Protein AF-0000000085013787 (afdb_homodimer)

Sequence (574 aa):
MKVPRLVPWLFLSPFLLLFAAFYLAPVLYAGYLSLFIKKRSGFGPAHDVFGGLTNYVRAFGDSDFLASLLNILKFGVVQVPLMLVLATALALILDGVKGPLQGFFRTAFYLPYTIPSVIAGLLWGYLYSKNLSPFNQLTGLQTDFLSSGVVLWSIANIVTWTWTGYNMITLYAALQNIPAELYEAARIDGASNWTLTRFIKLPLLRPSLLLVLIFSIIGTMQIFAEPFVLRPLGYVPDHITPNTYLYLVASRDGNFSYAAALALLLAVFTFLLSAVFLRLTRRGGALMKVPRLVPWLFLSPFLLLFAAFYLAPVLYAGYLSLFIKKRSGFGPAHDVFGGLTNYVRAFGDSDFLASLLNILKFGVVQVPLMLVLATALALILDGVKGPLQGFFRTAFYLPYTIPSVIAGLLWGYLYSKNLSPFNQLTGLQTDFLSSGVVLWSIANIVTWTWTGYNMITLYAALQNIPAELYEAARIDGASNWTLTRFIKLPLLRPSLLLVLIFSIIGTMQIFAEPFVLRPLGYVPDHITPNTYLYLVASRDGNFSYAAALALLLAVFTFLLSAVFLRLTRRGGAL

Radius of gyration: 25.46 Å; Cα contacts (8 Å, |Δi|>4): 709; chains: 2; bounding box: 74×78×55 Å

Solvent-accessible surface area (backbone atoms only — not comparable to full-atom values): 29486 Å² total; per-residue (Å²): 132,81,73,67,83,59,51,67,50,60,68,44,36,58,54,46,45,50,46,45,47,63,64,41,44,33,58,54,49,30,54,58,42,15,26,26,35,82,42,62,62,81,94,46,78,67,41,82,38,85,45,54,64,49,38,56,56,46,49,79,67,30,63,56,56,50,46,2,50,49,41,45,51,52,44,44,69,50,44,47,55,51,31,49,52,49,13,49,53,51,20,54,52,46,69,70,42,69,70,72,61,32,56,50,51,52,47,62,45,35,49,40,46,56,36,33,52,51,44,48,22,44,31,46,32,41,57,30,15,54,88,61,8,60,65,25,69,73,69,66,48,81,62,51,46,31,37,80,91,37,29,68,55,47,48,41,48,51,50,39,56,26,44,24,22,53,51,14,52,55,48,32,54,56,56,69,66,51,61,62,64,58,54,52,54,39,48,72,72,63,51,48,72,66,51,42,40,66,69,43,49,50,62,72,37,42,56,58,50,49,51,50,48,53,54,48,52,57,49,56,67,43,52,44,52,42,65,57,51,30,38,74,52,38,63,59,63,63,37,57,27,52,50,45,32,41,48,43,37,34,54,75,64,59,36,54,24,48,27,27,31,50,38,51,50,49,37,50,50,43,44,51,54,52,49,53,50,47,50,56,46,42,68,66,61,74,104,132,83,74,66,85,58,51,67,49,60,66,43,36,57,54,47,47,50,47,45,49,64,64,43,44,34,57,54,49,30,53,58,42,15,26,26,36,80,42,63,61,79,95,46,76,65,42,81,39,86,45,53,61,47,38,56,55,46,49,79,68,29,65,53,56,52,45,3,48,50,42,46,51,54,45,44,68,48,43,49,55,51,32,48,52,50,12,49,53,50,18,54,52,45,70,72,43,69,69,71,61,32,56,51,52,53,48,61,46,33,48,43,46,56,36,32,51,51,44,48,23,44,30,45,32,42,57,30,15,55,88,60,9,60,64,26,68,74,69,67,49,81,63,52,46,31,36,81,92,38,30,67,56,48,49,40,49,52,51,38,56,26,46,24,20,52,50,14,52,55,48,33,54,55,56,69,67,51,62,64,64,60,53,52,53,39,47,74,72,64,50,48,71,66,51,42,40,66,71,43,49,50,62,71,38,43,67,56,50,48,51,48,48,53,52,48,52,56,49,58,68,43,51,44,51,42,64,57,50,30,39,74,54,37,62,58,64,63,36,56,27,52,49,45,32,40,46,42,38,35,54,75,63,60,35,54,24,50,28,27,32,50,39,52,50,49,37,50,51,42,44,49,53,51,48,52,50,47,51,54,46,47,70,67,46,92,114

Organism: Deinococcus geothermalis (strain DSM 11300 / CIP 105573 / AG-3a) (NCBI:txid319795)

Foldseek 3Di:
DPPPPCVVVVVCVVVVVVVVCVVCVVLVVLVVLLQWFFDDDPPDDTDTHGNGCVLVVVLVVPPLLVVQVVLLVVLLVPLLVVLLVLLLVLLLVLLPDDDVVSVVSLCVQQVLLVPDLLRLLVVLLLCQFQVRNPVCVVPVDRHHCCDAVRVSVSLSVSCSSNCSSVLNVLLNVQQVPDDVVVVVVCVVVVHDPVRCCVPPSVVSSLVSSLVSSLVVSLVSLVDDSNLVSSVVRDPRDCSSHNVSVLVCCCPVVVTSNSSSSSVSVSVVVSVVVSVVSVVVSVVVDDD/DPPPPCVVVVVCVVVVVVVVCVVCVVLVVLVVLLQWFFDDDPPDDTDTHGNGCVLVVVLVVPPLLVVQVVLLVVLLVPLLVVLLVLLLVLLLVLLPDDDVVSVVSLCVQQVLLVDDLLRLLVVLLLCQFQVRNPVCVVPVDRHHCCDAVRVSVSLSVSCSSNCSSVLNVLLNVQQVPDDVVVVVVCVVVVHDPVRCCVPPSVVSSLVSSLVSSLVVSLVSLVDDSNLVSSVVRDDRDCSSHNVSVLVCCCPVVVTSNSSSSSVSVSVVVSVVVSVVSVVVSVVVDDD

Nearest PDB structures (foldseek):
  7cad-assembly1_A  TM=8.661E-01  e=1.413E-12  Mycolicibacterium smegmatis MC2 155
  8hps-assembly1_A  TM=8.325E-01  e=2.244E-12  Mycolicibacterium smegmatis MC2 155
  8ja7-assembly1_A  TM=8.769E-01  e=2.597E-11  Mycobacterium tuberculosis H37Rv
  8hpl-assembly1_A  TM=8.520E-01  e=4.154E-10  Mycolicibacterium smegmatis MC2 155
  3d31-assembly1_C  TM=8.128E-01  e=6.799E-06  unclassified

pLDDT: mean 83.96, std 13.91, range [30.61, 96.88]

InterPro domains:
  IPR000515 ABC transporter type 1, transmembrane domain MetI-like [PF00528] (89-282)
  IPR000515 ABC transporter type 1, transmembrane domain MetI-like [PS50928] (69-277)
  IPR000515 ABC transporter type 1, transmembrane domain MetI-like [cd06261] (69-230)
  IPR035906 MetI-like superfamily [G3DSA:1.10.3720.10] (49-284)
  IPR035906 MetI-like superfamily [SSF161098] (53-275)
  IPR050809 Bacterial G3P & Sugar ABC Transporter Permeases [PTHR43227] (5-284)

Secondary structure (DSSP, 8-state):
----TTHHHHHHHHHHHHHHHHHHHHHHHHHHHHTEEEE--TTSPPEEEE-TTHHHHHHHH-HHHHHHHHHHHHHHHHHHHHHHHHHHHHHHHHHH--SHHHHHHHHHHHHHHHS-HHHHHHHHHHHH-TTT-HHHHHH-----TTSTTTHHHHHHHHHHHHHHHHHHHHHHHHHHTS-HHHHHHHHHTT--HHHHIIIIIHHHHHHHHHHHHHHHHHHHTT--HHHHHHGGGS---TTSSHHHHHHHHHHTS--HHHHHHHHHHHHHHHHHHHHHHHHHHHHTS--/----TTHHHHHHHHHHHHHHHHHHHHHHHHHHHHTEEEE--TTSPPEEEE-TTHHHHHHHH-HHHHHHHHHHHHHHHHHHHHHHHHHHHHHHHHHH--SHHHHHHHHHHHHHHHS-HHHHHHHHHHHH-TTT-HHHHHH-----TTSTTTHHHHHHHHHHHHHHHHHHHHHHHHHHTS-HHHHHHHHHTT--HHHHIIIIIHHHHHHHHHHHHHHHHHHHTT--HHHHHHGGGS---TTSSHHHHHHHHHHTS--HHHHHHHHHHHHHHHHHHHHHHHHHHHHHS--

Structure (mmCIF, N/CA/C/O backbone):
data_AF-0000000085013787-model_v1
#
loop_
_entity.id
_entity.type
_entity.pdbx_description
1 polymer 'Carbohydrate ABC transporter membrane protein 1, CUT1 family'
#
loop_
_atom_site.group_PDB
_atom_site.id
_atom_site.type_symbol
_atom_site.label_atom_id
_atom_site.label_alt_id
_atom_site.label_comp_id
_atom_site.label_asym_id
_atom_site.label_entity_id
_atom_site.label_seq_id
_atom_site.pdbx_PDB_ins_code
_atom_site.Cartn_x
_atom_site.Cartn_y
_atom_site.Cartn_z
_atom_site.occupancy
_atom_site.B_iso_or_equiv
_atom_site.auth_seq_id
_atom_site.auth_comp_id
_atom_site.auth_asym_id
_atom_site.auth_atom_id
_atom_site.pdbx_PDB_model_num
ATOM 1 N N . MET A 1 1 ? -36.438 33.031 11.703 1 30.61 1 MET A N 1
ATOM 2 C CA . MET A 1 1 ? -36.875 31.625 11.578 1 30.61 1 MET A CA 1
ATOM 3 C C . MET A 1 1 ? -35.688 30.703 11.305 1 30.61 1 MET A C 1
ATOM 5 O O . MET A 1 1 ? -35 30.859 10.297 1 30.61 1 MET A O 1
ATOM 9 N N . LYS A 1 2 ? -34.969 30.203 12.32 1 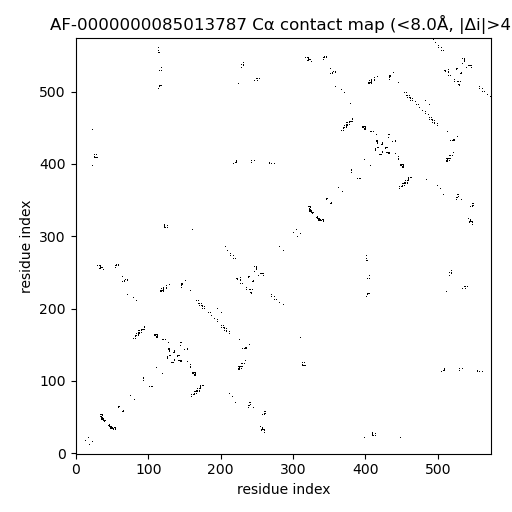37.91 2 LYS A N 1
ATOM 10 C CA . LYS A 1 2 ? -33.75 29.391 12.391 1 37.91 2 LYS A CA 1
ATOM 11 C C . LYS A 1 2 ? -33.875 28.125 11.555 1 37.91 2 LYS A C 1
ATOM 13 O O . LYS A 1 2 ? -34.75 27.281 11.828 1 37.91 2 LYS A O 1
ATOM 18 N N . VAL A 1 3 ? -33.844 28.234 10.289 1 41.69 3 VAL A N 1
ATOM 19 C CA . VAL A 1 3 ? -33.969 27.078 9.398 1 41.69 3 VAL A CA 1
ATOM 20 C C . VAL A 1 3 ? -33.25 25.875 10.016 1 41.69 3 VAL A C 1
ATOM 22 O O . VAL A 1 3 ? -32.062 25.969 10.383 1 41.69 3 VAL A O 1
ATOM 25 N N . PRO A 1 4 ? -34 24.953 10.516 1 43.5 4 PRO A N 1
ATOM 26 C CA . PRO A 1 4 ? -33.531 23.812 11.312 1 43.5 4 PRO A CA 1
ATOM 27 C C . PRO A 1 4 ? -32.344 23.094 10.656 1 43.5 4 PRO A C 1
ATOM 29 O O . PRO A 1 4 ? -32.312 22.922 9.438 1 43.5 4 PRO A O 1
ATOM 32 N N . ARG A 1 5 ? -31.188 23.219 11.156 1 45.38 5 ARG A N 1
ATOM 33 C CA . ARG A 1 5 ? -29.828 22.703 10.969 1 45.38 5 ARG A CA 1
ATOM 34 C C . ARG A 1 5 ? -29.859 21.25 10.523 1 45.38 5 ARG A C 1
ATOM 36 O O . ARG A 1 5 ? -28.797 20.641 10.344 1 45.38 5 ARG A O 1
ATOM 43 N N . LEU A 1 6 ? -31.094 20.609 10.711 1 44.22 6 LEU A N 1
ATOM 44 C CA . LEU A 1 6 ? -31.266 19.188 10.414 1 44.22 6 LEU A CA 1
ATOM 45 C C . LEU A 1 6 ? -31.422 18.953 8.922 1 44.22 6 LEU A C 1
ATOM 47 O O . LEU A 1 6 ? -31.422 17.812 8.461 1 44.22 6 LEU A O 1
ATOM 51 N N . VAL A 1 7 ? -31.859 19.828 8.109 1 45.38 7 VAL A N 1
ATOM 52 C CA . VAL A 1 7 ? -32.281 19.688 6.719 1 45.38 7 VAL A CA 1
ATOM 53 C C . VAL A 1 7 ? -31.109 19.188 5.871 1 45.38 7 VAL A C 1
ATOM 55 O O . VAL A 1 7 ? -31.266 18.281 5.055 1 45.38 7 VAL A O 1
ATOM 58 N N . PRO A 1 8 ? -30.094 19.906 5.969 1 48.22 8 PRO A N 1
ATOM 59 C CA . PRO A 1 8 ? -29.047 19.391 5.07 1 48.22 8 PRO A CA 1
ATOM 60 C C . PRO A 1 8 ? -28.641 17.969 5.398 1 48.22 8 PRO A C 1
ATOM 62 O O . PRO A 1 8 ? -28.266 17.203 4.496 1 48.22 8 PRO A O 1
ATOM 65 N N . TRP A 1 9 ? -28.797 17.625 6.613 1 48.88 9 TRP A N 1
ATOM 66 C CA . TRP A 1 9 ? -28.453 16.266 7.027 1 48.88 9 TRP A CA 1
ATOM 67 C C . TRP A 1 9 ? -29.453 15.258 6.465 1 48.88 9 TRP A C 1
ATOM 69 O O . TRP A 1 9 ? -29.094 14.125 6.137 1 48.88 9 TRP A O 1
ATOM 79 N N . LEU A 1 10 ? -30.75 15.578 6.543 1 49.75 10 LEU A N 1
ATOM 80 C CA . LEU A 1 10 ? -31.781 14.711 5.98 1 49.75 10 LEU A CA 1
ATOM 81 C C . LEU A 1 10 ? -31.562 14.492 4.488 1 49.75 10 LEU A C 1
ATOM 83 O O . LEU A 1 10 ? -31.797 13.406 3.969 1 49.75 10 LEU A O 1
ATOM 87 N N . PHE A 1 11 ? -31.172 15.477 3.822 1 48.88 11 PHE A N 1
ATOM 88 C CA . PHE A 1 11 ? -30.953 15.305 2.391 1 48.88 11 PHE A CA 1
ATOM 89 C C . PHE A 1 11 ? -29.672 14.523 2.129 1 48.88 11 PHE A C 1
ATOM 91 O O . PHE A 1 11 ? -29.562 13.805 1.132 1 48.88 11 PHE A O 1
ATOM 98 N N . LEU A 1 12 ? -28.781 14.688 2.945 1 52.97 12 LEU A N 1
ATOM 99 C CA . LEU A 1 12 ? -27.516 13.984 2.707 1 52.97 12 LEU A CA 1
ATOM 100 C C . LEU A 1 12 ? -27.578 12.57 3.277 1 52.97 12 LEU A C 1
ATOM 102 O O . LEU A 1 12 ? -26.734 11.734 2.939 1 52.97 12 LEU A O 1
ATOM 106 N N . SER A 1 13 ? -28.578 12.344 4.125 1 54.41 13 SER A N 1
ATOM 107 C CA . SER A 1 13 ? -28.703 11.07 4.828 1 54.41 13 SER A CA 1
ATOM 108 C C . SER A 1 13 ? -28.891 9.914 3.855 1 54.41 13 SER A C 1
ATOM 110 O O . SER A 1 13 ? -28.281 8.859 4.016 1 54.41 13 SER A O 1
ATOM 112 N N . PRO A 1 14 ? -29.797 10.125 2.988 1 53.72 14 PRO A N 1
ATOM 113 C CA . PRO A 1 14 ? -29.906 8.969 2.098 1 53.72 14 PRO A CA 1
ATOM 114 C C . PRO A 1 14 ? -28.594 8.609 1.416 1 53.72 14 PRO A C 1
ATOM 116 O O . PRO A 1 14 ? -28.281 7.43 1.238 1 53.72 14 PRO A O 1
ATOM 119 N N . PHE A 1 15 ? -27.953 9.695 1.017 1 54.22 15 PHE A N 1
ATOM 120 C CA . PHE A 1 15 ? -26.672 9.453 0.365 1 54.22 15 PHE A CA 1
ATOM 121 C C . PHE A 1 15 ? -25.672 8.828 1.339 1 54.22 15 PHE A C 1
ATOM 123 O O . PHE A 1 15 ? -24.938 7.91 0.978 1 54.22 15 PHE A O 1
ATOM 130 N N . LEU A 1 16 ? -25.828 9.383 2.512 1 58.41 16 LEU A N 1
ATOM 131 C CA . LEU A 1 16 ? -24.922 8.836 3.51 1 58.41 16 LEU A CA 1
ATOM 132 C C . LEU A 1 16 ? -25.281 7.391 3.842 1 58.41 16 LEU A C 1
ATOM 134 O O . LEU A 1 16 ? -24.391 6.555 4.047 1 58.41 16 LEU A O 1
ATOM 138 N N . LEU A 1 17 ? -26.562 7.164 3.877 1 56.84 17 LEU A N 1
ATOM 139 C CA . LEU A 1 17 ? -27 5.801 4.148 1 56.84 17 LEU A CA 1
ATOM 140 C C . LEU A 1 17 ? -26.609 4.871 3.002 1 56.84 17 LEU A C 1
ATOM 142 O O . LEU A 1 17 ? -26.172 3.738 3.234 1 56.84 17 LEU A O 1
ATOM 146 N N . LEU A 1 18 ? -26.859 5.344 1.814 1 56.5 18 LEU A N 1
ATOM 147 C CA . LEU A 1 18 ? -26.469 4.551 0.655 1 56.5 18 LEU A CA 1
ATOM 148 C C . LEU A 1 18 ? -24.953 4.328 0.636 1 56.5 18 LEU A C 1
ATOM 150 O O . LEU A 1 18 ? -24.5 3.23 0.325 1 56.5 18 LEU A O 1
ATOM 154 N N . PHE A 1 19 ? -24.484 5.406 1.013 1 59 19 PHE A N 1
ATOM 155 C CA . PHE A 1 19 ? -23.031 5.309 1.064 1 59 19 PHE A CA 1
ATOM 156 C C . PHE A 1 19 ? -22.594 4.355 2.166 1 59 19 PHE A C 1
ATOM 158 O O . PHE A 1 19 ? -21.688 3.541 1.965 1 59 19 PHE A O 1
ATOM 165 N N . ALA A 1 20 ? -23.312 4.496 3.254 1 59.16 20 ALA A N 1
ATOM 166 C CA . ALA A 1 20 ? -23.016 3.592 4.359 1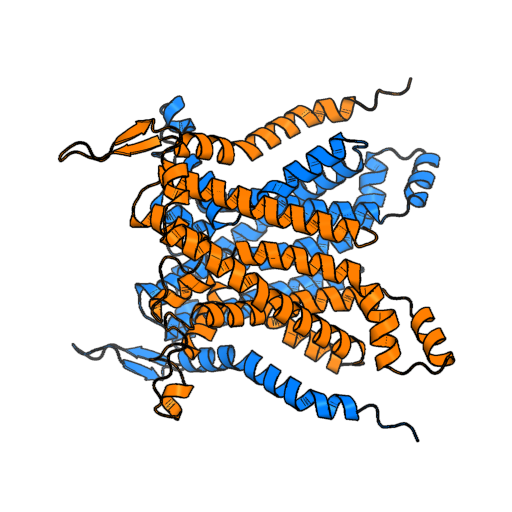 59.16 20 ALA A CA 1
ATOM 167 C C . ALA A 1 20 ? -23.312 2.145 3.986 1 59.16 20 ALA A C 1
ATOM 169 O O . ALA A 1 20 ? -22.547 1.237 4.305 1 59.16 20 ALA A O 1
ATOM 170 N N . ALA A 1 21 ? -24.406 1.957 3.336 1 60.88 21 ALA A N 1
ATOM 171 C CA . ALA A 1 21 ? -24.781 0.612 2.904 1 60.88 21 ALA A CA 1
ATOM 172 C C . ALA A 1 21 ? -23.75 0.042 1.939 1 60.88 21 ALA A C 1
ATOM 174 O O . ALA A 1 21 ? -23.344 -1.115 2.068 1 60.88 21 ALA A O 1
ATOM 175 N N . PHE A 1 22 ? -23.375 0.889 1.099 1 67.62 22 PHE A N 1
ATOM 176 C CA . PHE A 1 22 ? -22.359 0.479 0.138 1 67.62 22 PHE A CA 1
ATOM 177 C C . PHE A 1 22 ? -21.016 0.233 0.833 1 67.62 22 PHE A C 1
ATOM 179 O O . PHE A 1 22 ? -20.297 -0.692 0.475 1 67.62 22 PHE A O 1
ATOM 186 N N . TYR A 1 23 ? -20.953 0.901 1.896 1 70.56 23 TYR A N 1
ATOM 187 C CA . TYR A 1 23 ? -19.688 0.834 2.619 1 70.56 23 TYR A CA 1
ATOM 188 C C . TYR A 1 23 ? -19.625 -0.412 3.494 1 70.56 23 TYR A C 1
ATOM 190 O O . TYR A 1 23 ? -18.562 -1.022 3.643 1 70.56 23 TYR A O 1
ATOM 198 N N . LEU A 1 24 ? -20.844 -0.877 3.895 1 79.69 24 LEU A N 1
ATOM 199 C CA . LEU A 1 24 ? -20.844 -1.993 4.832 1 79.69 24 LEU A CA 1
ATOM 200 C C . LEU A 1 24 ? -21.188 -3.301 4.125 1 79.69 24 LEU A C 1
ATOM 202 O O . LEU A 1 24 ? -20.969 -4.383 4.676 1 79.69 24 LEU A O 1
ATOM 206 N N . ALA A 1 25 ? -21.625 -3.223 2.951 1 84.38 25 ALA A N 1
ATOM 207 C CA . ALA A 1 25 ? -22.125 -4.383 2.223 1 84.38 25 ALA A CA 1
ATOM 208 C C . ALA A 1 25 ? -21.047 -5.465 2.104 1 84.38 25 ALA A C 1
ATOM 210 O O . ALA A 1 25 ? -21.312 -6.637 2.385 1 84.38 25 ALA A O 1
ATOM 211 N N . PRO A 1 26 ? -19.859 -5.082 1.688 1 87.12 26 PRO A N 1
ATOM 212 C CA . PRO A 1 26 ? -18.859 -6.141 1.53 1 87.12 26 PRO A CA 1
ATOM 213 C C . PRO A 1 26 ? -18.516 -6.824 2.85 1 87.12 26 PRO A C 1
ATOM 215 O O . PRO A 1 26 ? -18.281 -8.039 2.879 1 87.12 26 PRO A O 1
ATOM 218 N N . VAL A 1 27 ? -18.562 -6.078 3.859 1 87.12 27 VAL A N 1
ATOM 219 C CA . VAL A 1 27 ? -18.219 -6.625 5.172 1 87.12 27 VAL A CA 1
ATOM 220 C C . VAL A 1 27 ? -19.344 -7.551 5.641 1 87.12 27 VAL A C 1
ATOM 222 O O . VAL A 1 27 ? -19.078 -8.648 6.137 1 87.12 27 VAL A O 1
ATOM 225 N N . LEU A 1 28 ? -20.609 -7.125 5.469 1 87.88 28 LEU A N 1
ATOM 226 C CA . LEU A 1 28 ? -21.75 -7.914 5.891 1 87.88 28 LEU A CA 1
ATOM 227 C C . LEU A 1 28 ? -21.844 -9.219 5.098 1 87.88 28 LEU A C 1
ATOM 229 O O . LEU A 1 28 ? -22.156 -10.266 5.656 1 87.88 28 LEU A O 1
ATOM 233 N N . TYR A 1 29 ? -21.547 -9.125 3.881 1 89.12 29 TYR A N 1
ATOM 234 C CA . TYR A 1 29 ? -21.609 -10.336 3.066 1 89.12 29 TYR A CA 1
ATOM 235 C C . TYR A 1 29 ? -20.484 -11.297 3.426 1 89.12 29 TYR A C 1
ATOM 237 O O . TYR A 1 29 ? -20.672 -12.516 3.439 1 89.12 29 TYR A O 1
ATOM 245 N N . ALA A 1 30 ? -19.328 -10.773 3.623 1 90.06 30 ALA A N 1
ATOM 246 C CA . ALA A 1 30 ? -18.234 -11.625 4.09 1 90.06 30 ALA A CA 1
ATOM 247 C C . ALA A 1 30 ? -18.594 -12.297 5.414 1 90.06 30 ALA A C 1
ATOM 249 O O . ALA A 1 30 ? -18.234 -13.453 5.652 1 90.06 30 ALA A O 1
ATOM 250 N N . GLY A 1 31 ? -19.266 -11.539 6.258 1 92.88 31 GLY A N 1
ATOM 251 C CA . GLY A 1 31 ? -19.766 -12.133 7.488 1 92.88 31 GLY A CA 1
ATOM 252 C C . GLY A 1 31 ? -20.719 -13.297 7.254 1 92.88 31 GLY A C 1
ATOM 253 O O . GLY A 1 31 ? -20.625 -14.32 7.926 1 92.88 31 GLY A O 1
ATOM 254 N N . TYR A 1 32 ? -21.547 -13.086 6.336 1 91.56 32 TYR A N 1
ATOM 255 C CA . TYR A 1 32 ? -22.484 -14.148 5.949 1 91.56 32 TYR A CA 1
ATOM 256 C C . TYR A 1 32 ? -21.719 -15.367 5.426 1 91.56 32 TYR A C 1
ATOM 258 O O . TYR A 1 32 ? -21.984 -16.5 5.848 1 91.56 32 TYR A O 1
ATOM 266 N N . LEU A 1 33 ? -20.766 -15.195 4.539 1 91.31 33 LEU A N 1
ATOM 267 C CA . LEU A 1 33 ? -20 -16.281 3.947 1 91.31 33 LEU A CA 1
ATOM 268 C C . LEU A 1 33 ? -19.188 -17.016 5.008 1 91.31 33 LEU A C 1
ATOM 270 O O . LEU A 1 33 ? -18.984 -18.234 4.918 1 91.31 33 LEU A O 1
ATOM 274 N N . SER A 1 34 ? -18.734 -16.266 5.988 1 94.12 34 SER A N 1
ATOM 275 C CA . SER A 1 34 ? -17.844 -16.812 7.016 1 94.12 34 SER A CA 1
ATOM 276 C C . SER A 1 34 ? -18.578 -17.828 7.875 1 94.12 34 SER A C 1
ATOM 278 O O . SER A 1 34 ? -17.953 -18.625 8.594 1 94.12 34 SER A O 1
ATOM 280 N N . LEU A 1 35 ? -19.891 -17.844 7.84 1 94.88 35 LEU A N 1
ATOM 281 C CA . LEU A 1 35 ? -20.703 -18.734 8.68 1 94.88 35 LEU A CA 1
ATOM 282 C C . LEU A 1 35 ? -20.891 -20.078 8.008 1 94.88 35 LEU A C 1
ATOM 284 O O . LEU A 1 35 ? -21.469 -21 8.602 1 94.88 35 LEU A O 1
ATOM 288 N N . PHE A 1 36 ? -20.391 -20.219 6.836 1 92.5 36 PHE A N 1
ATOM 289 C CA . PHE A 1 36 ? -20.531 -21.469 6.098 1 92.5 36 PHE A CA 1
ATOM 290 C C . PHE A 1 36 ? -19.234 -22.25 6.102 1 92.5 36 PHE A C 1
ATOM 292 O O . PHE A 1 36 ? -18.156 -21.688 6.34 1 92.5 36 PHE A O 1
ATOM 299 N N . ILE A 1 37 ? -19.344 -23.531 5.984 1 91 37 ILE A N 1
ATOM 300 C CA . ILE A 1 37 ? -18.172 -24.406 5.914 1 91 37 ILE A CA 1
ATOM 301 C C . ILE A 1 37 ? -18.234 -25.266 4.656 1 91 37 ILE A C 1
ATOM 303 O O . ILE A 1 37 ? -19.328 -25.656 4.227 1 91 37 ILE A O 1
ATOM 307 N N . LYS A 1 38 ? -17.031 -25.406 4.062 1 82.5 38 LYS A N 1
ATOM 308 C CA . LYS A 1 38 ? -16.953 -26.281 2.895 1 82.5 38 LYS A CA 1
ATOM 309 C C . LYS A 1 38 ? -16.875 -27.75 3.307 1 82.5 38 LYS A C 1
ATOM 311 O O . LYS A 1 38 ? -15.953 -28.141 4.031 1 82.5 38 LYS A O 1
ATOM 316 N N . LYS A 1 39 ? -17.938 -28.469 3.064 1 76.12 39 LYS A N 1
ATOM 317 C CA . LYS A 1 39 ? -17.969 -29.891 3.404 1 76.12 39 LYS A CA 1
ATOM 318 C C . LYS A 1 39 ? -18.031 -30.75 2.146 1 76.12 39 LYS A C 1
ATOM 320 O O . LYS A 1 39 ? -18.75 -30.422 1.196 1 76.12 39 LYS A O 1
ATOM 325 N N . ARG A 1 40 ? -17.016 -31.516 1.897 1 67.06 40 ARG A N 1
ATOM 326 C CA . ARG A 1 40 ? -17.047 -32.469 0.79 1 67.06 40 ARG A CA 1
ATOM 327 C C . ARG A 1 40 ? -17.859 -33.719 1.159 1 67.06 40 ARG A C 1
ATOM 329 O O . ARG A 1 40 ? -17.641 -34.312 2.217 1 67.06 40 ARG A O 1
ATOM 336 N N . SER A 1 41 ? -19.016 -33.781 0.711 1 55.91 41 SER A N 1
ATOM 337 C CA . SER A 1 41 ? -19.766 -35.031 0.909 1 55.91 41 SER A CA 1
ATOM 338 C C . SER A 1 41 ? -19.375 -36.062 -0.133 1 55.91 41 SER A C 1
ATOM 340 O O . SER A 1 41 ? -19.797 -35.969 -1.29 1 55.91 41 SER A O 1
ATOM 342 N N . GLY A 1 42 ? -18.688 -37.094 0.214 1 55.59 42 GLY A N 1
ATOM 343 C CA . GLY A 1 42 ? -18.312 -38.188 -0.677 1 55.59 42 GLY A CA 1
ATOM 344 C C . GLY A 1 42 ? -17.453 -37.719 -1.841 1 55.59 42 GLY A C 1
ATOM 345 O O . GLY A 1 42 ? -16.469 -37.031 -1.648 1 55.59 42 GLY A O 1
ATOM 346 N N . PHE A 1 43 ? -17.703 -38.312 -3.037 1 57.81 43 PHE A N 1
ATOM 347 C CA . PHE A 1 43 ? -16.953 -38.062 -4.258 1 57.81 43 PHE A CA 1
ATOM 348 C C . PHE A 1 43 ? -17.469 -36.812 -4.961 1 57.81 43 PHE A C 1
ATOM 350 O O . PHE A 1 43 ? -17.016 -36.5 -6.059 1 57.81 43 PHE A O 1
ATOM 357 N N . GLY A 1 44 ? -18.375 -36.125 -4.312 1 56.56 44 GLY A N 1
ATOM 358 C CA . GLY A 1 44 ? -19 -35.031 -5.035 1 56.56 44 GLY A CA 1
ATOM 359 C C . GLY A 1 44 ? -18.328 -33.688 -4.758 1 56.56 44 GLY A C 1
ATOM 360 O O . GLY A 1 44 ? -17.359 -33.625 -3.996 1 56.56 44 GLY A O 1
ATOM 361 N N . PRO A 1 45 ? -18.734 -32.688 -5.598 1 63.91 45 PRO A N 1
ATOM 362 C CA . PRO A 1 45 ? -18.188 -31.359 -5.445 1 63.91 45 PRO A CA 1
ATOM 363 C C . PRO A 1 45 ? -18.438 -30.766 -4.059 1 63.91 45 PRO A C 1
ATOM 365 O O . PRO A 1 45 ? -19.406 -31.156 -3.391 1 63.91 45 PRO A O 1
ATOM 368 N N . ALA A 1 46 ? -17.531 -30.172 -3.379 1 67.69 46 ALA A N 1
ATOM 369 C CA . ALA A 1 46 ? -17.656 -29.531 -2.068 1 67.69 46 ALA A CA 1
ATOM 370 C C . ALA A 1 46 ? -18.828 -28.547 -2.047 1 67.69 46 ALA A C 1
ATOM 372 O O . ALA A 1 46 ? -19.078 -27.844 -3.035 1 67.69 46 ALA A O 1
ATOM 373 N N . HIS A 1 47 ? -19.828 -28.797 -1.046 1 77 47 HIS A N 1
ATOM 374 C CA . HIS A 1 47 ? -20.938 -27.875 -0.864 1 77 47 HIS A CA 1
ATOM 375 C C . HIS A 1 47 ? -20.75 -27.031 0.4 1 77 47 HIS A C 1
ATOM 377 O O . HIS A 1 47 ? -20.094 -27.469 1.346 1 77 47 HIS A O 1
ATOM 383 N N . ASP A 1 48 ? -21.266 -25.766 0.306 1 81.69 48 ASP A N 1
ATOM 384 C CA . ASP A 1 48 ? -21.219 -24.875 1.459 1 81.69 48 ASP A CA 1
ATOM 385 C C . ASP A 1 48 ? -22.375 -25.141 2.418 1 81.69 48 ASP A C 1
ATOM 387 O O . ASP A 1 48 ? -23.547 -25.188 2.004 1 81.69 48 ASP A O 1
ATOM 391 N N . VAL A 1 49 ? -22.078 -25.625 3.691 1 89.38 49 VAL A N 1
ATOM 392 C CA . VAL A 1 49 ? -23.062 -25.859 4.73 1 89.38 49 VAL A CA 1
ATOM 393 C C . VAL A 1 49 ? -22.906 -24.844 5.855 1 89.38 49 VAL A C 1
ATOM 395 O O . VAL A 1 49 ? -21.797 -24.344 6.094 1 89.38 49 VAL A O 1
ATOM 398 N N . PHE A 1 50 ? -24.078 -24.578 6.426 1 93 50 PHE A N 1
ATOM 399 C CA . PHE A 1 50 ? -24.016 -23.625 7.539 1 93 50 PHE A CA 1
ATOM 400 C C . PHE A 1 50 ? -23.25 -24.234 8.719 1 93 50 PHE A C 1
ATOM 402 O O . PHE A 1 50 ? -23.625 -25.297 9.227 1 93 50 PHE A O 1
ATOM 409 N N . GLY A 1 51 ? -22.188 -23.625 9.102 1 93.56 51 GLY A N 1
ATOM 410 C CA . GLY A 1 51 ? -21.344 -24.141 10.156 1 93.56 51 GLY A CA 1
ATOM 411 C C . GLY A 1 51 ? -21.25 -23.203 11.352 1 93.56 51 GLY A C 1
ATOM 412 O O . GLY A 1 51 ? -20.547 -23.516 12.328 1 93.56 51 GLY A O 1
ATOM 413 N N . GLY A 1 52 ? -21.953 -22.094 11.273 1 94.38 52 GLY A N 1
ATOM 414 C CA . GLY A 1 52 ? -21.906 -21.141 12.375 1 94.38 52 GLY A CA 1
ATOM 415 C C . GLY A 1 52 ? -20.531 -20.531 12.586 1 94.38 52 GLY A C 1
ATOM 416 O O . GLY A 1 52 ? -19.953 -19.969 11.664 1 94.38 52 GLY A O 1
ATOM 417 N N . LEU A 1 53 ? -20.031 -20.828 13.836 1 95.19 53 LEU A N 1
ATOM 418 C CA . LEU A 1 53 ? -18.781 -20.188 14.195 1 95.19 53 LEU A CA 1
ATOM 419 C C . LEU A 1 53 ? -17.609 -21.156 14.039 1 95.19 53 LEU A C 1
ATOM 421 O O . LEU A 1 53 ? -16.516 -20.922 14.562 1 95.19 53 LEU A O 1
ATOM 425 N N . THR A 1 54 ? -17.766 -22.172 13.258 1 95.12 54 THR A N 1
ATOM 426 C CA . THR A 1 54 ? -16.766 -23.219 13.094 1 95.12 54 THR A CA 1
ATOM 427 C C . THR A 1 54 ? -15.477 -22.656 12.492 1 95.12 54 THR A C 1
ATOM 429 O O . THR A 1 54 ? -14.375 -23.016 12.898 1 95.12 54 THR A O 1
ATOM 432 N N . ASN A 1 55 ? -15.648 -21.781 11.508 1 95.88 55 ASN A N 1
ATOM 433 C CA . ASN A 1 55 ? -14.477 -21.172 10.883 1 95.88 55 ASN A CA 1
ATOM 434 C C . ASN A 1 55 ? -13.672 -20.344 11.875 1 95.88 55 ASN A C 1
ATOM 436 O O . ASN A 1 55 ? -12.445 -20.312 11.812 1 95.88 55 ASN A O 1
ATOM 440 N N . TYR A 1 56 ? -14.344 -19.734 12.766 1 96.19 56 TYR A N 1
ATOM 441 C CA . TYR A 1 56 ? -13.672 -18.906 13.758 1 96.19 56 TYR A CA 1
ATOM 442 C C . TYR A 1 56 ? -12.938 -19.766 14.781 1 96.19 56 TYR A C 1
ATOM 444 O O . TYR A 1 56 ? -11.82 -19.453 15.18 1 96.19 56 TYR A O 1
ATOM 452 N N . VAL A 1 57 ? -13.516 -20.812 15.164 1 95.69 57 VAL A N 1
ATOM 453 C CA . VAL A 1 57 ? -12.859 -21.75 16.078 1 95.69 57 VAL A CA 1
ATOM 454 C C . VAL A 1 57 ? -11.633 -22.344 15.398 1 95.69 57 VAL A C 1
ATOM 456 O O . VAL A 1 57 ? -10.57 -22.469 16.016 1 95.69 57 VAL A O 1
ATOM 459 N N . ARG A 1 58 ? -11.789 -22.672 14.188 1 95.31 58 ARG A N 1
ATOM 460 C CA . ARG A 1 58 ? -10.68 -23.203 13.398 1 95.31 58 ARG A CA 1
ATOM 461 C C . ARG A 1 58 ? -9.531 -22.203 13.328 1 95.31 58 ARG A C 1
ATOM 463 O O . ARG A 1 58 ? -8.359 -22.594 13.445 1 95.31 58 ARG A O 1
ATOM 470 N N . ALA A 1 59 ? -9.891 -21.047 13.109 1 96.12 59 ALA A N 1
ATOM 471 C CA . ALA A 1 59 ? -8.875 -20 12.969 1 96.12 59 ALA A CA 1
ATOM 472 C C . ALA A 1 59 ? -8.031 -19.891 14.234 1 96.12 59 ALA A C 1
ATOM 474 O O . ALA A 1 59 ? -6.812 -19.719 14.156 1 96.12 59 ALA A O 1
ATOM 475 N N . PHE A 1 60 ? -8.656 -20 15.414 1 95.81 60 PHE A N 1
ATOM 476 C CA . PHE A 1 60 ? -7.945 -19.859 16.672 1 95.81 60 PHE A CA 1
ATOM 477 C C . PHE A 1 60 ? -7.07 -21.078 16.953 1 95.81 60 PHE A C 1
ATOM 479 O O . PHE A 1 60 ? -6.141 -21.016 17.766 1 95.81 60 PHE A O 1
ATOM 486 N N . GLY A 1 61 ? -7.32 -22.156 16.25 1 95.56 61 GLY A N 1
ATOM 487 C CA . GLY A 1 61 ? -6.508 -23.344 16.359 1 95.56 61 GLY A CA 1
ATOM 488 C C . GLY A 1 61 ? -5.578 -23.547 15.18 1 95.56 61 GLY A C 1
ATOM 489 O O . GLY A 1 61 ? -4.836 -24.531 15.133 1 95.56 61 GLY A O 1
ATOM 490 N N . ASP A 1 62 ? -5.641 -22.719 14.242 1 96.81 62 ASP A N 1
ATOM 491 C CA . ASP A 1 62 ? -4.828 -22.797 13.031 1 96.81 62 ASP A CA 1
ATOM 492 C C . ASP A 1 62 ? -3.414 -22.281 13.281 1 96.81 62 ASP A C 1
ATOM 494 O O . ASP A 1 62 ? -3.189 -21.078 13.328 1 96.81 62 ASP A O 1
ATOM 498 N N . SER A 1 63 ? -2.463 -23.203 13.336 1 96.81 63 SER A N 1
ATOM 499 C CA . SER A 1 63 ? -1.087 -22.859 13.68 1 96.81 63 SER A CA 1
ATOM 500 C C . SER A 1 63 ? -0.477 -21.922 12.641 1 96.81 63 SER A C 1
ATOM 502 O O . SER A 1 63 ? 0.308 -21.031 12.984 1 96.81 63 SER A O 1
ATOM 504 N N . ASP A 1 64 ? -0.828 -22.141 11.422 1 96.56 64 ASP A N 1
ATOM 505 C CA . ASP A 1 64 ? -0.282 -21.297 10.367 1 96.56 64 ASP A CA 1
ATOM 506 C C . ASP A 1 64 ? -0.817 -19.875 10.477 1 96.56 64 ASP A C 1
ATOM 508 O O . ASP A 1 64 ? -0.064 -18.906 10.336 1 96.56 64 ASP A O 1
ATOM 512 N N . PHE A 1 65 ? -2.086 -19.781 10.789 1 96.62 65 PHE A N 1
ATOM 513 C CA . PHE A 1 65 ? -2.684 -18.469 10.938 1 96.62 65 PHE A CA 1
ATOM 514 C C . PHE A 1 65 ? -2.09 -17.734 12.141 1 96.62 65 PHE A C 1
ATOM 516 O O . PHE A 1 65 ? -1.678 -16.578 12.031 1 96.62 65 PHE A O 1
ATOM 523 N N . LEU A 1 66 ? -2.006 -18.406 13.172 1 96.62 66 LEU A N 1
ATOM 524 C CA . LEU A 1 66 ? -1.465 -17.797 14.383 1 96.62 66 LEU A CA 1
ATOM 525 C C . LEU A 1 66 ? 0.004 -17.438 14.203 1 96.62 66 LEU A C 1
ATOM 527 O O . LEU A 1 66 ? 0.455 -16.391 14.695 1 96.62 66 LEU A O 1
ATOM 531 N N . ALA A 1 67 ? 0.72 -18.297 13.523 1 96.44 67 ALA A N 1
ATOM 532 C CA . ALA A 1 67 ? 2.117 -17.984 13.219 1 96.44 67 ALA A CA 1
ATOM 533 C C . ALA A 1 67 ? 2.236 -16.734 12.352 1 96.44 67 ALA A C 1
ATOM 535 O O . ALA A 1 67 ? 3.154 -15.938 12.531 1 96.44 67 ALA A O 1
ATOM 536 N N . SER A 1 68 ? 1.382 -16.578 11.383 1 96.31 68 SER A N 1
ATOM 537 C CA . SER A 1 68 ? 1.403 -15.414 10.516 1 96.31 68 SER A CA 1
ATOM 538 C C . SER A 1 68 ? 1.126 -14.133 11.297 1 96.31 68 SER A C 1
ATOM 540 O O . SER A 1 68 ? 1.729 -13.094 11.031 1 96.31 68 SER A O 1
ATOM 542 N N . LEU A 1 69 ? 0.224 -14.211 12.305 1 94.81 69 LEU A N 1
ATOM 543 C CA . LEU A 1 69 ? -0.054 -13.062 13.164 1 94.81 69 LEU A CA 1
ATOM 544 C C . LEU A 1 69 ? 1.162 -12.719 14.016 1 94.81 69 LEU A C 1
ATOM 546 O O . LEU A 1 69 ? 1.503 -11.539 14.172 1 94.81 69 LEU A O 1
ATOM 550 N N . LEU A 1 70 ? 1.772 -13.695 14.5 1 95.19 70 LEU A N 1
ATOM 551 C CA . LEU A 1 70 ? 2.965 -13.484 15.312 1 95.19 70 LEU A CA 1
ATOM 552 C C . LEU A 1 70 ? 4.09 -12.883 14.484 1 95.19 70 LEU A C 1
ATOM 554 O O . LEU A 1 70 ? 4.836 -12.031 14.969 1 95.19 70 LEU A O 1
ATOM 558 N N . ASN A 1 71 ? 4.238 -13.375 13.297 1 96 71 ASN A N 1
ATOM 559 C CA . ASN A 1 71 ? 5.258 -12.836 12.398 1 96 71 ASN A CA 1
ATOM 560 C C . ASN A 1 71 ? 5.066 -11.336 12.172 1 96 71 ASN A C 1
ATOM 562 O O . ASN A 1 71 ? 6.031 -10.57 12.219 1 96 71 ASN A O 1
ATOM 566 N N . ILE A 1 72 ? 3.877 -10.938 11.953 1 93.94 72 ILE A N 1
ATOM 567 C CA . ILE A 1 72 ? 3.619 -9.539 11.648 1 93.94 72 ILE A CA 1
ATOM 568 C C . ILE A 1 72 ? 3.814 -8.695 12.906 1 93.94 72 ILE A C 1
ATOM 570 O O . ILE A 1 72 ? 4.254 -7.543 12.828 1 93.94 72 ILE A O 1
ATOM 574 N N . LEU A 1 73 ? 3.455 -9.227 14.062 1 93.56 73 LEU A N 1
ATOM 575 C CA . LEU A 1 73 ? 3.699 -8.523 15.312 1 93.56 73 LEU A CA 1
ATOM 576 C C . LEU A 1 73 ? 5.195 -8.352 15.562 1 93.56 73 LEU A C 1
ATOM 578 O O . LEU A 1 73 ? 5.645 -7.266 15.945 1 93.56 73 LEU A O 1
ATOM 582 N N . LYS A 1 74 ? 5.918 -9.445 15.32 1 95.06 74 LYS A N 1
ATOM 583 C CA . LYS A 1 74 ? 7.375 -9.359 15.43 1 95.06 74 LYS A CA 1
ATOM 584 C C . LYS A 1 74 ? 7.941 -8.328 14.461 1 95.06 74 LYS A C 1
ATOM 586 O O . LYS A 1 74 ? 8.812 -7.535 14.828 1 95.06 74 LYS A O 1
ATOM 591 N N . PHE A 1 75 ? 7.465 -8.391 13.289 1 94.88 75 PHE A N 1
ATOM 592 C CA . PHE A 1 75 ? 7.84 -7.434 12.25 1 94.88 75 PHE A CA 1
ATOM 593 C C . PHE A 1 75 ? 7.578 -6.004 12.711 1 94.88 75 PHE A C 1
ATOM 595 O O . PHE A 1 75 ? 8.461 -5.152 12.633 1 94.88 75 PHE A O 1
ATOM 602 N N . GLY A 1 76 ? 6.422 -5.75 13.18 1 93.44 76 GLY A N 1
ATOM 603 C CA . GLY A 1 76 ? 6.043 -4.418 13.625 1 93.44 76 GLY A CA 1
ATOM 604 C C . GLY A 1 76 ? 6.875 -3.91 14.781 1 93.44 76 GLY A C 1
ATOM 605 O O . GLY A 1 76 ? 7.289 -2.748 14.797 1 93.44 76 GLY A O 1
ATOM 606 N N . VAL A 1 77 ? 7.164 -4.73 15.719 1 93.62 77 VAL A N 1
ATOM 607 C CA . VAL A 1 77 ? 7.867 -4.34 16.938 1 93.62 77 VAL A CA 1
ATOM 608 C C . VAL A 1 77 ? 9.32 -4.012 16.609 1 93.62 77 VAL A C 1
ATOM 610 O O . VAL A 1 77 ? 9.938 -3.182 17.281 1 93.62 77 VAL A O 1
ATOM 613 N N . VAL A 1 78 ? 9.812 -4.578 15.578 1 95.44 78 VAL A N 1
ATOM 614 C CA . VAL A 1 78 ? 11.227 -4.391 15.273 1 95.44 78 VAL A CA 1
ATOM 615 C C . VAL A 1 78 ? 11.375 -3.373 14.148 1 95.44 78 VAL A C 1
ATOM 617 O O . VAL A 1 78 ? 12.062 -2.357 14.305 1 95.44 78 VAL A O 1
ATOM 620 N N . GLN A 1 79 ? 10.695 -3.631 13.078 1 96.06 79 GLN A N 1
ATOM 621 C CA . GLN A 1 79 ? 10.898 -2.848 11.859 1 96.06 79 GLN A CA 1
ATOM 622 C C . GLN A 1 79 ? 10.359 -1.43 12.031 1 96.06 79 GLN A C 1
ATOM 624 O O . GLN A 1 79 ? 10.984 -0.467 11.586 1 96.06 79 GLN A O 1
ATOM 629 N N . VAL A 1 80 ? 9.227 -1.274 12.648 1 94.56 80 VAL A N 1
ATOM 630 C CA . VAL A 1 80 ? 8.594 0.036 12.727 1 94.56 80 VAL A CA 1
ATOM 631 C C . VAL A 1 80 ? 9.453 0.978 13.57 1 94.56 80 VAL A C 1
ATOM 633 O O . VAL A 1 80 ? 9.797 2.076 13.125 1 94.56 80 VAL A O 1
ATOM 636 N N . PRO A 1 81 ? 9.867 0.583 14.773 1 95 81 PRO A N 1
ATOM 637 C CA . PRO A 1 81 ? 10.742 1.474 15.539 1 95 81 PRO A CA 1
ATOM 638 C C . PRO A 1 81 ? 12.062 1.767 14.828 1 95 81 PRO A C 1
ATOM 640 O O . PRO A 1 81 ? 12.539 2.902 14.859 1 95 81 PRO A O 1
ATOM 643 N N . LEU A 1 82 ? 12.586 0.795 14.258 1 95 82 LEU A N 1
ATOM 644 C CA . LEU A 1 82 ? 13.836 1.002 13.539 1 95 82 LEU A CA 1
ATOM 645 C C . LEU A 1 82 ? 13.656 2.016 12.414 1 95 82 LEU A C 1
ATOM 647 O O . LEU A 1 82 ? 14.492 2.912 12.242 1 95 82 LEU A O 1
ATOM 651 N N . MET A 1 83 ? 12.625 1.858 11.664 1 95.25 83 MET A N 1
ATOM 652 C CA . MET A 1 83 ? 12.328 2.758 10.555 1 95.25 83 MET A CA 1
ATOM 653 C C . MET A 1 83 ? 12.094 4.18 11.055 1 95.25 83 MET A C 1
ATOM 655 O O . MET A 1 83 ? 12.562 5.145 10.445 1 95.25 83 MET A O 1
ATOM 659 N N . LEU A 1 84 ? 11.422 4.301 12.164 1 95.25 84 LEU A N 1
ATOM 660 C CA . LEU A 1 84 ? 11.117 5.625 12.695 1 95.25 84 LEU A CA 1
ATOM 661 C C . LEU A 1 84 ? 12.375 6.289 13.25 1 95.25 84 LEU A C 1
ATOM 663 O O . LEU A 1 84 ? 12.539 7.508 13.125 1 95.25 84 LEU A O 1
ATOM 667 N N . VAL A 1 85 ? 13.18 5.492 13.898 1 95.06 85 VAL A N 1
ATOM 668 C CA . VAL A 1 85 ? 14.445 6.027 14.383 1 95.06 85 VAL A CA 1
ATOM 669 C C . VAL A 1 85 ? 15.281 6.523 13.203 1 95.06 85 VAL A C 1
ATOM 671 O O . VAL A 1 85 ? 15.852 7.617 13.25 1 95.06 85 VAL A O 1
ATOM 674 N N . LEU A 1 86 ? 15.312 5.734 12.195 1 92.19 86 LEU A N 1
ATOM 675 C CA . LEU A 1 86 ? 16.078 6.113 11.008 1 92.19 86 LEU A CA 1
ATOM 676 C C . LEU A 1 86 ? 15.469 7.352 10.352 1 92.19 86 LEU A C 1
ATOM 678 O O . LEU A 1 86 ? 16.188 8.281 9.984 1 92.19 86 LEU A O 1
ATOM 682 N N . ALA A 1 87 ? 14.188 7.348 10.164 1 93.69 87 ALA A N 1
ATOM 683 C CA . ALA A 1 87 ? 13.5 8.484 9.555 1 93.69 87 ALA A CA 1
ATOM 684 C C . ALA A 1 87 ? 13.727 9.758 10.367 1 93.69 87 ALA A C 1
ATOM 686 O O . ALA A 1 87 ? 13.945 10.828 9.805 1 93.69 87 ALA A O 1
ATOM 687 N N . THR A 1 88 ? 13.633 9.633 11.68 1 94.38 88 THR A N 1
ATOM 688 C CA . THR A 1 88 ? 13.844 10.781 12.555 1 94.38 88 THR A CA 1
ATOM 689 C C . THR A 1 88 ? 15.273 11.297 12.445 1 94.38 88 THR A C 1
ATOM 691 O O . THR A 1 88 ? 15.5 12.508 12.328 1 94.38 88 THR A O 1
ATOM 694 N N . ALA A 1 89 ? 16.203 10.367 12.516 1 92.06 89 ALA A N 1
ATOM 695 C CA . ALA A 1 89 ? 17.609 10.75 12.383 1 92.06 89 ALA A CA 1
ATOM 696 C C . ALA A 1 89 ? 17.859 11.477 11.07 1 92.06 89 ALA A C 1
ATOM 698 O O . ALA A 1 89 ? 18.5 12.523 11.047 1 92.06 89 ALA A O 1
ATOM 699 N N . LEU A 1 90 ? 17.312 10.977 10.023 1 88.62 90 LEU A N 1
ATOM 700 C CA . LEU A 1 90 ? 17.5 11.578 8.711 1 88.62 90 LEU A CA 1
ATOM 701 C C . LEU A 1 90 ? 16.828 12.945 8.633 1 88.62 90 LEU A C 1
ATOM 703 O O . LEU A 1 90 ? 17.344 13.867 8.016 1 88.62 90 LEU A O 1
ATOM 707 N N . ALA A 1 91 ? 15.633 13.031 9.195 1 90.25 91 ALA A N 1
ATOM 708 C CA . ALA A 1 91 ? 14.93 14.312 9.219 1 90.25 91 ALA A CA 1
ATOM 709 C C . ALA A 1 91 ? 15.742 15.367 9.961 1 90.25 91 ALA A C 1
ATOM 711 O O . ALA A 1 91 ? 15.828 16.516 9.523 1 90.25 91 ALA A O 1
ATOM 712 N N . LEU A 1 92 ? 16.312 15.008 11.078 1 89.44 92 LEU A N 1
ATOM 713 C CA . LEU A 1 92 ? 17.109 15.922 11.883 1 89.44 92 LEU A CA 1
ATOM 714 C C . LEU A 1 92 ? 18.359 16.359 11.133 1 89.44 92 LEU A C 1
ATOM 716 O O . LEU A 1 92 ? 18.766 17.516 11.203 1 89.44 92 LEU A O 1
ATOM 720 N N . ILE A 1 93 ? 18.953 15.391 10.461 1 85.44 93 ILE A N 1
ATOM 721 C CA . ILE A 1 93 ? 20.125 15.703 9.664 1 85.44 93 ILE A CA 1
ATOM 722 C C . ILE A 1 93 ? 19.75 16.672 8.539 1 85.44 93 ILE A C 1
ATOM 724 O O . ILE A 1 93 ? 20.453 17.656 8.305 1 85.44 93 ILE A O 1
ATOM 728 N N . LEU A 1 94 ? 18.688 16.391 7.938 1 84.06 94 LEU A N 1
ATOM 729 C CA . LEU A 1 94 ? 18.219 17.234 6.848 1 84.06 94 LEU A CA 1
ATOM 730 C C . LEU A 1 94 ? 17.906 18.641 7.352 1 84.06 94 LEU A C 1
ATOM 732 O O . LEU A 1 94 ? 18.125 19.625 6.637 1 84.06 94 LEU A O 1
ATOM 736 N N . ASP A 1 95 ? 17.344 18.672 8.484 1 85.25 95 ASP A N 1
ATOM 737 C CA . ASP A 1 95 ? 17.016 19.953 9.094 1 85.25 95 ASP A CA 1
ATOM 738 C C . ASP A 1 95 ? 18.266 20.812 9.312 1 85.25 95 ASP A C 1
ATOM 740 O O . ASP A 1 95 ? 18.188 22.047 9.305 1 85.25 95 ASP A O 1
ATOM 744 N N . GLY A 1 96 ? 19.344 20.203 9.539 1 82.5 96 GLY A N 1
ATOM 745 C CA . GLY A 1 96 ? 20.594 20.906 9.789 1 82.5 96 GLY A CA 1
ATOM 746 C C . GLY A 1 96 ? 21.344 21.266 8.523 1 82.5 96 GLY A C 1
ATOM 747 O O . GLY A 1 96 ? 22.25 22.094 8.539 1 82.5 96 GLY A O 1
ATOM 748 N N . VAL A 1 97 ? 21 20.562 7.469 1 78.94 97 VAL A N 1
ATOM 749 C CA . VAL A 1 97 ? 21.703 20.766 6.199 1 78.94 97 VAL A CA 1
ATOM 750 C C . VAL A 1 97 ? 21.047 21.906 5.43 1 78.94 97 VAL A C 1
ATOM 752 O O . VAL A 1 97 ? 19.812 22.016 5.402 1 78.94 97 VAL A O 1
ATOM 755 N N . LYS A 1 98 ? 21.859 22.844 5.074 1 76.06 98 LYS A N 1
ATOM 756 C CA . LYS A 1 98 ? 21.344 23.969 4.316 1 76.06 98 LYS A CA 1
ATOM 757 C C . LYS A 1 98 ? 21.891 23.984 2.893 1 76.06 98 LYS A C 1
ATOM 759 O O . LYS A 1 98 ? 22.875 23.312 2.6 1 76.06 98 LYS A O 1
ATOM 764 N N . GLY A 1 99 ? 21.094 24.625 1.952 1 78.25 99 GLY A N 1
ATOM 765 C CA . GLY A 1 99 ? 21.578 24.828 0.596 1 78.25 99 GLY A CA 1
ATOM 766 C C . GLY A 1 99 ? 21.188 23.719 -0.354 1 78.25 99 GLY A C 1
ATOM 767 O O . GLY A 1 99 ? 20.188 23.016 -0.116 1 78.25 99 GLY A O 1
ATOM 768 N N . PRO A 1 100 ? 21.859 23.531 -1.449 1 78.94 100 PRO A N 1
ATOM 769 C CA . PRO A 1 100 ? 21.516 22.562 -2.502 1 78.94 100 PRO A CA 1
ATOM 770 C C . PRO A 1 100 ? 21.672 21.125 -2.053 1 78.94 100 PRO A C 1
ATOM 772 O O . PRO A 1 100 ? 21 20.234 -2.592 1 78.94 100 PRO A O 1
ATOM 775 N N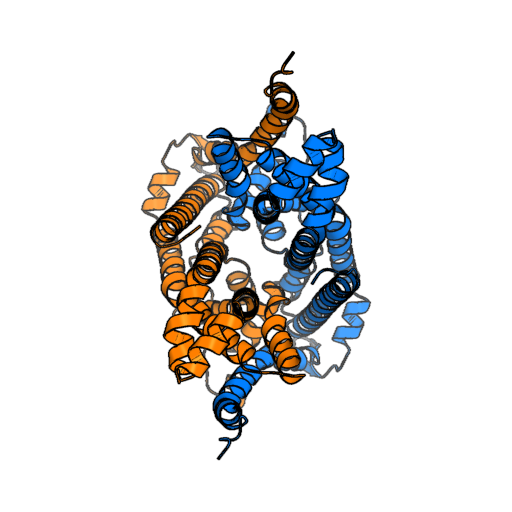 . LEU A 1 101 ? 22.5 20.875 -1.117 1 78 101 LEU A N 1
ATOM 776 C CA . LEU A 1 101 ? 22.688 19.516 -0.613 1 78 101 LEU A CA 1
ATOM 777 C C . LEU A 1 101 ? 21.422 19.016 0.07 1 78 101 LEU A C 1
ATOM 779 O O . LEU A 1 101 ? 21.141 17.812 0.042 1 78 101 LEU A O 1
ATOM 783 N N . GLN A 1 102 ? 20.719 19.922 0.653 1 79.25 102 GLN A N 1
ATOM 784 C CA . GLN A 1 102 ? 19.453 19.547 1.292 1 79.25 102 GLN A CA 1
ATOM 785 C C . GLN A 1 102 ? 18.469 18.984 0.273 1 79.25 102 GLN A C 1
ATOM 787 O O . GLN A 1 102 ? 17.828 17.969 0.518 1 79.25 102 GLN A O 1
ATOM 792 N N . GLY A 1 103 ? 18.5 19.641 -0.845 1 77.88 103 GLY A N 1
ATOM 793 C CA . GLY A 1 103 ? 17.625 19.188 -1.913 1 77.88 103 GLY A CA 1
ATOM 794 C C . GLY A 1 103 ? 18.016 17.828 -2.459 1 77.88 103 GLY A C 1
ATOM 795 O O . GLY A 1 103 ? 17.156 16.984 -2.717 1 77.88 103 GLY A O 1
ATOM 796 N N . PHE A 1 104 ? 19.234 17.672 -2.537 1 77.31 104 PHE A N 1
ATOM 797 C CA . PHE A 1 104 ? 19.734 16.406 -3.037 1 77.31 104 PHE A CA 1
ATOM 798 C C . PHE A 1 104 ? 19.375 15.266 -2.096 1 77.31 104 PHE A C 1
ATOM 800 O O . PHE A 1 104 ? 18.859 14.234 -2.531 1 77.31 104 PHE A O 1
ATOM 807 N N . PHE A 1 105 ? 19.562 15.422 -0.832 1 76.88 105 PHE A N 1
ATOM 808 C CA . PHE A 1 105 ? 19.312 14.367 0.139 1 76.88 105 PHE A CA 1
ATOM 809 C C . PHE A 1 105 ? 17.812 14.141 0.296 1 76.88 105 PHE A C 1
ATOM 811 O O . PHE A 1 105 ? 17.359 13 0.442 1 76.88 105 PHE A O 1
ATOM 818 N N . ARG A 1 106 ? 17.109 15.141 0.21 1 78.75 106 ARG A N 1
ATOM 819 C CA . ARG A 1 106 ? 15.656 15.031 0.281 1 78.75 106 ARG A CA 1
ATOM 820 C C . ARG A 1 106 ? 15.125 14.18 -0.862 1 78.75 106 ARG A C 1
ATOM 822 O O . ARG A 1 106 ? 14.297 13.289 -0.645 1 78.75 106 ARG A O 1
ATOM 829 N N . THR A 1 107 ? 15.703 14.398 -1.978 1 75.38 107 THR A N 1
ATOM 830 C CA . THR A 1 107 ? 15.25 13.672 -3.156 1 75.38 107 THR A CA 1
ATOM 831 C C . THR A 1 107 ? 15.742 12.227 -3.117 1 75.38 107 THR A C 1
ATOM 833 O O . THR A 1 107 ? 14.984 11.297 -3.406 1 75.38 107 THR A O 1
ATOM 836 N N . ALA A 1 108 ? 16.891 12.07 -2.762 1 76.94 108 ALA A N 1
ATOM 837 C CA . ALA A 1 108 ? 17.5 10.742 -2.746 1 76.94 108 ALA A CA 1
ATOM 838 C C . ALA A 1 108 ? 16.797 9.828 -1.76 1 76.94 108 ALA A C 1
ATOM 840 O O . ALA A 1 108 ? 16.531 8.656 -2.062 1 76.94 108 ALA A O 1
ATOM 841 N N . PHE A 1 109 ? 16.453 10.375 -0.626 1 79.75 109 PHE A N 1
ATOM 842 C CA . PHE A 1 109 ? 15.844 9.547 0.409 1 79.75 109 PHE A CA 1
ATOM 843 C C . PHE A 1 109 ? 14.359 9.336 0.126 1 79.75 109 PHE A C 1
ATOM 845 O O . PHE A 1 109 ? 13.766 8.367 0.594 1 79.75 109 PHE A O 1
ATOM 852 N N . TYR A 1 110 ? 13.844 10.203 -0.676 1 78 110 TYR A N 1
ATOM 853 C CA . TYR A 1 110 ? 12.422 10.102 -0.991 1 78 110 TYR A CA 1
ATOM 854 C C . TYR A 1 110 ? 12.195 9.195 -2.191 1 78 110 TYR A C 1
ATOM 856 O O . TYR A 1 110 ? 11.109 8.625 -2.348 1 78 110 TYR A O 1
ATOM 864 N N . LEU A 1 111 ? 13.156 8.93 -2.973 1 78.94 111 LEU A N 1
ATOM 865 C CA . LEU A 1 111 ? 13.047 8.234 -4.254 1 78.94 111 LEU A CA 1
ATOM 866 C C . LEU A 1 111 ? 12.5 6.824 -4.062 1 78.94 111 LEU A C 1
ATOM 868 O O . LEU A 1 111 ? 11.633 6.383 -4.82 1 78.94 111 LEU A O 1
ATOM 872 N N . PRO A 1 112 ? 12.961 6.074 -3.074 1 83.81 112 PRO A N 1
ATOM 873 C CA . PRO A 1 112 ? 12.461 4.707 -2.916 1 83.81 112 PRO A CA 1
ATOM 874 C C . PRO A 1 112 ? 10.953 4.66 -2.664 1 83.81 112 PRO A C 1
ATOM 876 O O . PRO A 1 112 ? 10.289 3.695 -3.043 1 83.81 112 PRO A O 1
ATOM 879 N N . TYR A 1 113 ? 10.469 5.613 -2.055 1 83.62 113 TYR A N 1
ATOM 880 C CA . TYR A 1 113 ? 9.039 5.637 -1.769 1 83.62 113 TYR A CA 1
ATOM 881 C C . TYR A 1 113 ? 8.227 5.691 -3.057 1 83.62 113 TYR A C 1
ATOM 883 O O . TYR A 1 113 ? 7.094 5.219 -3.102 1 83.62 113 TYR A O 1
ATOM 891 N N . THR A 1 114 ? 8.805 6.289 -4.082 1 78.56 114 THR A N 1
ATOM 892 C CA . THR A 1 114 ? 8.102 6.43 -5.355 1 78.56 114 THR A CA 1
ATOM 893 C C . THR A 1 114 ? 8.125 5.113 -6.133 1 78.56 114 THR A C 1
ATOM 895 O O . THR A 1 114 ? 7.406 4.957 -7.121 1 78.56 114 THR A O 1
ATOM 898 N N . ILE A 1 115 ? 8.906 4.203 -5.629 1 83.31 115 ILE A N 1
ATOM 899 C CA . ILE A 1 115 ? 9.031 2.898 -6.273 1 83.31 115 ILE A CA 1
ATOM 900 C C . ILE A 1 115 ? 7.93 1.967 -5.762 1 83.31 115 ILE A C 1
ATOM 902 O O . ILE A 1 115 ? 7.789 1.771 -4.551 1 83.31 115 ILE A O 1
ATOM 906 N N . PRO A 1 116 ? 7.164 1.421 -6.703 1 85.5 116 PRO A N 1
ATOM 907 C CA . PRO A 1 116 ? 6.137 0.472 -6.27 1 85.5 116 PRO A CA 1
ATOM 908 C C . PRO A 1 116 ? 6.715 -0.723 -5.516 1 85.5 116 PRO A C 1
ATOM 910 O O . PRO A 1 116 ? 7.844 -1.142 -5.789 1 85.5 116 PRO A O 1
ATOM 913 N N . SER A 1 117 ? 5.91 -1.193 -4.648 1 87.19 117 SER A N 1
ATOM 914 C CA . SER A 1 117 ? 6.355 -2.275 -3.777 1 87.19 117 SER A CA 1
ATOM 915 C C . SER A 1 117 ? 6.754 -3.506 -4.582 1 87.19 117 SER A C 1
ATOM 917 O O . SER A 1 117 ? 7.684 -4.227 -4.207 1 87.19 117 SER A O 1
ATOM 919 N N . VAL A 1 118 ? 6.062 -3.752 -5.641 1 89.69 118 VAL A N 1
ATOM 920 C CA . VAL A 1 118 ? 6.383 -4.887 -6.5 1 89.69 118 VAL A CA 1
ATOM 921 C C . VAL A 1 118 ? 7.793 -4.73 -7.062 1 89.69 118 VAL A C 1
ATOM 923 O O . VAL A 1 118 ? 8.586 -5.676 -7.039 1 89.69 118 VAL A O 1
ATOM 926 N N . ILE A 1 119 ? 8.047 -3.553 -7.496 1 89.56 119 ILE A N 1
ATOM 927 C CA . ILE A 1 119 ? 9.359 -3.248 -8.07 1 89.56 119 ILE A CA 1
ATOM 928 C C . ILE A 1 119 ? 10.43 -3.334 -6.984 1 89.56 119 ILE A C 1
ATOM 930 O O . ILE A 1 119 ? 11.477 -3.957 -7.184 1 89.56 119 ILE A O 1
ATOM 934 N N . ALA A 1 120 ? 10.125 -2.758 -5.875 1 91.69 120 ALA A N 1
ATOM 935 C CA . ALA A 1 120 ? 11.07 -2.799 -4.762 1 91.69 120 ALA A CA 1
ATOM 936 C C . ALA A 1 120 ? 11.375 -4.238 -4.352 1 91.69 120 ALA A C 1
ATOM 938 O O . ALA A 1 120 ? 12.523 -4.582 -4.086 1 91.69 120 ALA A O 1
ATOM 939 N N . GLY A 1 121 ? 10.336 -5.027 -4.316 1 93.31 121 GLY A N 1
ATOM 940 C CA . GLY A 1 121 ? 10.508 -6.434 -3.992 1 93.31 121 GLY A CA 1
ATOM 941 C C . GLY A 1 121 ? 11.406 -7.164 -4.973 1 93.31 121 GLY A C 1
ATOM 942 O O . GLY A 1 121 ? 12.25 -7.973 -4.566 1 93.31 121 GLY A O 1
ATOM 943 N N . LEU A 1 122 ? 11.242 -6.875 -6.191 1 90.75 122 LEU A N 1
ATOM 944 C CA . LEU A 1 122 ? 12.055 -7.527 -7.211 1 90.75 122 LEU A CA 1
ATOM 945 C C . LEU A 1 122 ? 13.5 -7.039 -7.145 1 90.75 122 LEU A C 1
ATOM 947 O O . LEU A 1 122 ? 14.438 -7.84 -7.219 1 90.75 122 LEU A O 1
ATOM 951 N N . LEU A 1 123 ? 13.656 -5.746 -7.016 1 90.69 123 LEU A N 1
ATOM 952 C CA . LEU A 1 123 ? 14.992 -5.164 -6.965 1 90.69 123 LEU A CA 1
ATOM 953 C C . LEU A 1 123 ? 15.812 -5.77 -5.828 1 90.69 123 LEU A C 1
ATOM 955 O O . LEU A 1 123 ? 16.938 -6.234 -6.043 1 90.69 123 LEU A O 1
ATOM 959 N N . TRP A 1 124 ? 15.258 -5.824 -4.715 1 92.81 124 TRP A N 1
ATOM 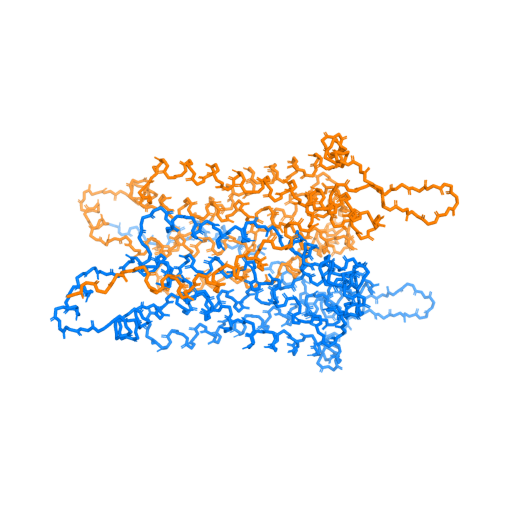960 C CA . TRP A 1 124 ? 15.945 -6.41 -3.574 1 92.81 124 TRP A CA 1
ATOM 961 C C . TRP A 1 124 ? 16.016 -7.93 -3.697 1 92.81 124 TRP A C 1
ATOM 963 O O . TRP A 1 124 ? 16.969 -8.555 -3.258 1 92.81 124 TRP A O 1
ATOM 973 N N . GLY A 1 125 ? 14.961 -8.484 -4.246 1 93.38 125 GLY A N 1
ATOM 974 C CA . GLY A 1 125 ? 14.93 -9.93 -4.441 1 93.38 125 GLY A CA 1
ATOM 975 C C . GLY A 1 125 ? 16.109 -10.453 -5.238 1 93.38 125 GLY A C 1
ATOM 976 O O . GLY A 1 125 ? 16.641 -11.516 -4.93 1 93.38 125 GLY A O 1
ATOM 977 N N . TYR A 1 126 ? 16.516 -9.711 -6.191 1 90.5 126 TYR A N 1
ATOM 978 C CA . TYR A 1 126 ? 17.656 -10.102 -7.004 1 90.5 126 TYR A CA 1
ATOM 979 C C . TYR A 1 126 ? 18.938 -10.133 -6.168 1 90.5 126 TYR A C 1
ATOM 981 O O . TYR A 1 126 ? 19.812 -10.969 -6.398 1 90.5 126 TYR A O 1
ATOM 989 N N . LEU A 1 127 ? 18.984 -9.273 -5.211 1 91.12 127 LEU A N 1
ATOM 990 C CA . LEU A 1 127 ? 20.141 -9.234 -4.328 1 91.12 127 LEU A CA 1
ATOM 991 C C . LEU A 1 127 ? 20.078 -10.352 -3.293 1 91.12 127 LEU A C 1
ATOM 993 O O . LEU A 1 127 ? 21.109 -10.867 -2.863 1 91.12 127 LEU A O 1
ATOM 997 N N 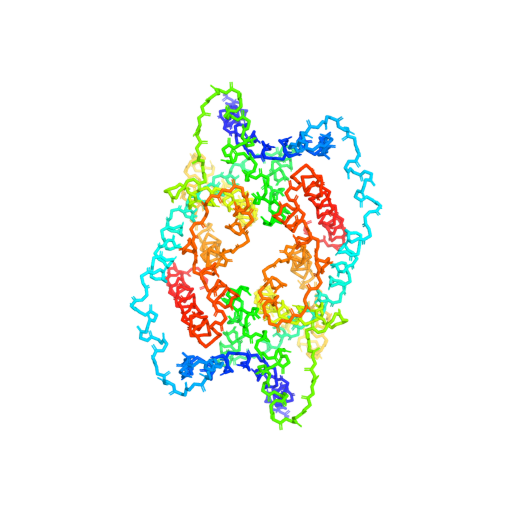. TYR A 1 128 ? 18.906 -10.719 -2.949 1 92.81 128 TYR A N 1
ATOM 998 C CA . TYR A 1 128 ? 18.703 -11.688 -1.882 1 92.81 128 TYR A CA 1
ATOM 999 C C . TYR A 1 128 ? 18.828 -13.109 -2.408 1 92.81 128 TYR A C 1
ATOM 1001 O O . TYR A 1 128 ? 19.172 -14.031 -1.66 1 92.81 128 TYR A O 1
ATOM 1009 N N . SER A 1 129 ? 18.438 -13.289 -3.639 1 90.81 129 SER A N 1
ATOM 1010 C CA . SER A 1 129 ? 18.359 -14.625 -4.227 1 90.81 129 SER A CA 1
ATOM 1011 C C . SER A 1 129 ? 19.719 -15.32 -4.207 1 90.81 129 SER A C 1
ATOM 1013 O O . SER A 1 129 ? 20.734 -14.719 -4.551 1 90.81 129 SER A O 1
ATOM 1015 N N . LYS A 1 130 ? 19.641 -16.547 -3.873 1 87.75 130 LYS A N 1
ATOM 1016 C CA . LYS A 1 130 ? 20.875 -17.328 -3.816 1 87.75 130 LYS A CA 1
ATOM 1017 C C . LYS A 1 130 ? 21.531 -17.422 -5.191 1 87.75 130 LYS A C 1
ATOM 1019 O O . LYS A 1 130 ? 22.75 -17.312 -5.312 1 87.75 130 LYS A O 1
ATOM 1024 N N . ASN A 1 131 ? 20.719 -17.5 -6.203 1 83.94 131 ASN A N 1
ATOM 1025 C CA . ASN A 1 131 ? 21.203 -17.734 -7.555 1 83.94 131 ASN A CA 1
ATOM 1026 C C . ASN A 1 131 ? 21.578 -16.438 -8.266 1 83.94 131 ASN A C 1
ATOM 1028 O O . ASN A 1 131 ? 22.469 -16.422 -9.109 1 83.94 131 ASN A O 1
ATOM 1032 N N . LEU A 1 132 ? 20.984 -15.328 -7.891 1 84.75 132 LEU A N 1
ATOM 1033 C CA . LEU A 1 132 ? 21.156 -14.094 -8.641 1 84.75 132 LEU A CA 1
ATOM 1034 C C . LEU A 1 132 ? 22.016 -13.109 -7.871 1 84.75 132 LEU A C 1
ATOM 1036 O O . LEU A 1 132 ? 22.516 -12.133 -8.438 1 84.75 132 LEU A O 1
ATOM 1040 N N . SER A 1 133 ? 22.266 -13.359 -6.656 1 86.62 133 SER A N 1
ATOM 1041 C CA . SER A 1 133 ? 22.969 -12.414 -5.785 1 86.62 133 SER A CA 1
ATOM 1042 C C . SER A 1 133 ? 24.375 -12.133 -6.289 1 86.62 133 SER A C 1
ATOM 1044 O O . SER A 1 133 ? 25.172 -13.062 -6.469 1 86.62 133 SER A O 1
ATOM 1046 N N . PRO A 1 134 ? 24.625 -10.852 -6.453 1 85.75 134 PRO A N 1
ATOM 1047 C CA . PRO A 1 134 ? 26 -10.508 -6.816 1 85.75 134 PRO A CA 1
ATOM 1048 C C . PRO A 1 134 ? 27 -10.812 -5.703 1 85.75 134 PRO A C 1
ATOM 1050 O O . PRO A 1 134 ? 28.156 -11.109 -5.977 1 85.75 134 PRO A O 1
ATOM 1053 N N . PHE A 1 135 ? 26.547 -10.727 -4.535 1 84.62 135 PHE A N 1
ATOM 1054 C CA . PHE A 1 135 ? 27.406 -11.047 -3.395 1 84.62 135 PHE A CA 1
ATOM 1055 C C . PHE A 1 135 ? 27.875 -12.5 -3.463 1 84.62 135 PHE A C 1
ATOM 1057 O O . PHE A 1 135 ? 29.047 -12.781 -3.277 1 84.62 135 PHE A O 1
ATOM 1064 N N . ASN A 1 136 ? 26.922 -13.359 -3.709 1 87.5 136 ASN A N 1
ATOM 1065 C CA . ASN A 1 136 ? 27.266 -14.773 -3.822 1 87.5 136 ASN A CA 1
ATOM 1066 C C . ASN A 1 136 ? 28.125 -15.047 -5.051 1 87.5 136 ASN A C 1
ATOM 1068 O O . ASN A 1 136 ? 29.031 -15.883 -5.012 1 87.5 136 ASN A O 1
ATOM 1072 N N . GLN A 1 137 ? 27.859 -14.328 -6.055 1 85.06 137 GLN A N 1
ATOM 1073 C CA . GLN A 1 137 ? 28.609 -14.508 -7.289 1 85.06 137 GLN A CA 1
ATOM 1074 C C . GLN A 1 137 ? 30.062 -14.055 -7.125 1 85.06 137 GLN A C 1
ATOM 1076 O O . GLN A 1 137 ? 30.984 -14.68 -7.656 1 85.06 137 GLN A O 1
ATOM 1081 N N . LEU A 1 138 ? 30.234 -12.992 -6.352 1 87.56 138 LEU A N 1
ATOM 1082 C CA . LEU A 1 138 ? 31.562 -12.422 -6.184 1 87.56 138 LEU A CA 1
ATOM 1083 C C . LEU A 1 138 ? 32.344 -13.172 -5.117 1 87.56 138 LEU A C 1
ATOM 1085 O O . LEU A 1 138 ? 33.562 -13.352 -5.25 1 87.56 138 LEU A O 1
ATOM 1089 N N . THR A 1 139 ? 31.703 -13.617 -4.102 1 89.94 139 THR A N 1
ATOM 1090 C CA . THR A 1 139 ? 32.406 -14.188 -2.963 1 89.94 139 THR A CA 1
ATOM 1091 C C . THR A 1 139 ? 32.438 -15.711 -3.041 1 89.94 139 THR A C 1
ATOM 1093 O O . THR A 1 139 ? 33.25 -16.375 -2.387 1 89.94 139 THR A O 1
ATOM 1096 N N . GLY A 1 140 ? 31.5 -16.281 -3.787 1 88.88 140 GLY A N 1
ATOM 1097 C CA . GLY A 1 140 ? 31.344 -17.734 -3.848 1 88.88 140 GLY A CA 1
ATOM 1098 C C . GLY A 1 140 ? 30.578 -18.297 -2.67 1 88.88 140 GLY A C 1
ATOM 1099 O O . GLY A 1 140 ? 30.359 -19.516 -2.594 1 88.88 140 GLY A O 1
ATOM 1100 N N . LEU A 1 141 ? 30.188 -17.406 -1.833 1 89 141 LEU A N 1
ATOM 1101 C CA . LEU A 1 141 ? 29.375 -17.859 -0.702 1 89 141 LEU A CA 1
ATOM 1102 C C . LEU A 1 141 ? 27.969 -18.219 -1.15 1 89 141 LEU A C 1
ATOM 1104 O O . LEU A 1 141 ? 27.609 -18 -2.309 1 89 141 LEU A O 1
ATOM 1108 N N . GLN A 1 142 ? 27.266 -18.984 -0.339 1 88.44 142 GLN A N 1
ATOM 1109 C CA . GLN A 1 142 ? 25.891 -19.375 -0.646 1 88.44 142 GLN A CA 1
ATOM 1110 C C . GLN A 1 142 ? 24.906 -18.812 0.375 1 88.44 142 GLN A C 1
ATOM 1112 O O . GLN A 1 142 ? 24.062 -19.531 0.909 1 88.44 142 GLN A O 1
ATOM 1117 N N . THR A 1 143 ? 25.172 -17.578 0.562 1 88.69 143 THR A N 1
ATOM 1118 C CA . THR A 1 143 ? 24.281 -16.906 1.5 1 88.69 143 THR A CA 1
ATOM 1119 C C . THR A 1 143 ? 22.875 -16.781 0.924 1 88.69 143 THR A C 1
ATOM 1121 O O . THR A 1 143 ? 22.703 -16.422 -0.239 1 88.69 143 THR A O 1
ATOM 1124 N N . ASP A 1 144 ? 21.844 -17.203 1.739 1 90.44 144 ASP A N 1
ATOM 1125 C CA . ASP A 1 144 ? 20.453 -17.172 1.3 1 90.44 144 ASP A CA 1
ATOM 1126 C C . ASP A 1 144 ? 19.625 -16.234 2.184 1 90.44 144 ASP A C 1
ATOM 1128 O O . ASP A 1 144 ? 19.141 -16.641 3.236 1 90.44 144 ASP A O 1
ATOM 1132 N N . PHE A 1 145 ? 19.406 -15.07 1.689 1 92.5 145 PHE A N 1
ATOM 1133 C CA . PHE A 1 145 ? 18.672 -14.07 2.445 1 92.5 145 PHE A CA 1
ATOM 1134 C C . PHE A 1 145 ? 17.172 -14.312 2.336 1 92.5 145 PHE A C 1
ATOM 1136 O O . PHE A 1 145 ? 16.375 -13.578 2.922 1 92.5 145 PHE A O 1
ATOM 1143 N N . LEU A 1 146 ? 16.828 -15.367 1.608 1 93 146 LEU A N 1
ATOM 1144 C CA . LEU A 1 146 ? 15.414 -15.719 1.466 1 93 146 LEU A CA 1
ATOM 1145 C C . LEU A 1 146 ? 15.109 -17.031 2.18 1 93 146 LEU A C 1
ATOM 1147 O O . LEU A 1 146 ? 14.016 -17.594 2.016 1 93 146 LEU A O 1
ATOM 1151 N N . SER A 1 147 ? 16.047 -17.438 2.988 1 91.62 147 SER A N 1
ATOM 1152 C CA . SER A 1 147 ? 15.805 -18.641 3.781 1 91.62 147 SER A CA 1
ATOM 1153 C C . SER A 1 147 ? 14.727 -18.391 4.824 1 91.62 147 SER A C 1
ATOM 1155 O O . SER A 1 147 ? 14.438 -17.25 5.176 1 91.62 147 SER A O 1
ATOM 1157 N N . SER A 1 148 ? 14.07 -19.406 5.332 1 87.94 148 SER A N 1
ATOM 1158 C CA . SER A 1 148 ? 12.883 -19.359 6.18 1 87.94 148 SER A CA 1
ATOM 1159 C C . SER A 1 148 ? 13.133 -18.531 7.434 1 87.94 148 SER A C 1
ATOM 1161 O O . SER A 1 148 ? 12.258 -17.781 7.879 1 87.94 148 SER A O 1
ATOM 1163 N N . GLY A 1 149 ? 14.258 -18.531 7.977 1 88.69 149 GLY A N 1
ATOM 1164 C CA . GLY A 1 149 ? 14.516 -17.797 9.211 1 88.69 149 GLY A CA 1
ATOM 1165 C C . GLY A 1 149 ? 14.898 -16.344 8.977 1 88.69 149 GLY A C 1
ATOM 1166 O O . GLY A 1 149 ? 14.875 -15.539 9.906 1 88.69 149 GLY A O 1
ATOM 1167 N N . VAL A 1 150 ? 15.109 -15.977 7.719 1 93.75 150 VAL A N 1
ATOM 1168 C CA . VAL A 1 150 ? 15.672 -14.656 7.457 1 93.75 150 VAL A CA 1
ATOM 1169 C C . VAL A 1 150 ? 14.719 -13.844 6.586 1 93.75 150 VAL A C 1
ATOM 1171 O O . VAL A 1 150 ? 14.734 -12.609 6.609 1 93.75 150 VAL A O 1
ATOM 1174 N N . VAL A 1 151 ? 13.844 -14.523 5.887 1 95.88 151 VAL A N 1
ATOM 1175 C CA . VAL A 1 151 ? 13.047 -13.906 4.832 1 95.88 151 VAL A CA 1
ATOM 1176 C C . VAL A 1 151 ? 12.164 -12.812 5.426 1 95.88 151 VAL A C 1
ATOM 1178 O O . VAL A 1 151 ? 11.938 -11.773 4.789 1 95.88 151 VAL A O 1
ATOM 1181 N N . LEU A 1 152 ? 11.703 -13 6.664 1 96.5 152 LEU A N 1
ATOM 1182 C CA . LEU A 1 152 ? 10.883 -11.969 7.297 1 96.5 152 LEU A CA 1
ATOM 1183 C C . LEU A 1 152 ? 11.656 -10.664 7.441 1 96.5 152 LEU A C 1
ATOM 1185 O O . LEU A 1 152 ? 11.117 -9.586 7.191 1 96.5 152 LEU A O 1
ATOM 1189 N N . TRP A 1 153 ? 12.852 -10.766 7.75 1 95.69 153 TRP A N 1
ATOM 1190 C CA . TRP A 1 153 ? 13.68 -9.586 7.98 1 95.69 153 TRP A CA 1
ATOM 1191 C C . TRP A 1 153 ? 14.164 -8.992 6.66 1 95.69 153 TRP A C 1
ATOM 1193 O O . TRP A 1 153 ? 14.367 -7.777 6.555 1 95.69 153 TRP A O 1
ATOM 1203 N N . SER A 1 154 ? 14.312 -9.875 5.664 1 95.56 154 SER A N 1
ATOM 1204 C CA . SER A 1 154 ? 14.57 -9.359 4.324 1 95.56 154 SER A CA 1
ATOM 1205 C C . SER A 1 154 ? 13.43 -8.477 3.836 1 95.56 154 SER A C 1
ATOM 1207 O O . SER A 1 154 ? 13.664 -7.426 3.242 1 95.56 154 SER A O 1
ATOM 1209 N N . ILE A 1 155 ? 12.234 -8.93 4.133 1 96.44 155 ILE A N 1
ATOM 1210 C CA . ILE A 1 155 ? 11.062 -8.148 3.791 1 96.44 155 ILE A CA 1
ATOM 1211 C C . ILE A 1 155 ? 11.062 -6.84 4.586 1 96.44 155 ILE A C 1
ATOM 1213 O O . ILE A 1 155 ? 10.75 -5.777 4.043 1 96.44 155 ILE A O 1
ATOM 1217 N N . ALA A 1 156 ? 11.461 -6.918 5.844 1 96.12 156 ALA A N 1
ATOM 1218 C CA . ALA A 1 156 ? 11.555 -5.738 6.695 1 96.12 156 ALA A CA 1
ATOM 1219 C C . ALA A 1 156 ? 12.508 -4.703 6.102 1 96.12 156 ALA A C 1
ATOM 1221 O O . ALA A 1 156 ? 12.234 -3.504 6.137 1 96.12 156 ALA A O 1
ATOM 1222 N N . ASN A 1 157 ? 13.539 -5.191 5.625 1 93.75 157 ASN A N 1
ATOM 1223 C CA . ASN A 1 157 ? 14.5 -4.297 4.988 1 93.75 157 ASN A CA 1
ATOM 1224 C C . ASN A 1 157 ? 13.898 -3.586 3.781 1 93.75 157 ASN A C 1
ATOM 1226 O O . ASN A 1 157 ? 14.117 -2.391 3.588 1 93.75 157 ASN A O 1
ATOM 1230 N N . ILE A 1 158 ? 13.18 -4.32 2.945 1 94.06 158 ILE A N 1
ATOM 1231 C CA . ILE A 1 158 ? 12.547 -3.744 1.762 1 94.06 158 ILE A CA 1
ATOM 1232 C C . ILE A 1 158 ? 11.586 -2.639 2.178 1 94.06 158 ILE A C 1
ATOM 1234 O O . ILE A 1 158 ? 11.609 -1.539 1.62 1 94.06 158 ILE A O 1
ATOM 1238 N N . VAL A 1 159 ? 10.781 -2.924 3.182 1 94.31 159 VAL A N 1
ATOM 1239 C CA . VAL A 1 159 ? 9.773 -1.978 3.65 1 94.31 159 VAL A CA 1
ATOM 1240 C C . VAL A 1 159 ? 10.461 -0.753 4.258 1 94.31 159 VAL A C 1
ATOM 1242 O O . VAL A 1 159 ? 10.047 0.382 4.004 1 94.31 159 VAL A O 1
ATOM 1245 N N . THR A 1 160 ? 11.453 -0.99 5 1 93.56 160 THR A N 1
ATOM 1246 C CA . THR A 1 160 ? 12.203 0.114 5.59 1 93.56 160 THR A CA 1
ATOM 1247 C C . THR A 1 160 ? 12.805 0.997 4.5 1 93.56 160 THR A C 1
ATOM 1249 O O . THR A 1 160 ? 12.719 2.225 4.57 1 93.56 160 THR A O 1
ATOM 1252 N N . TRP A 1 161 ? 13.336 0.365 3.561 1 90.94 161 TRP A N 1
ATOM 1253 C CA . TRP A 1 161 ? 13.945 1.063 2.436 1 90.94 161 TRP A CA 1
ATOM 1254 C C . TRP A 1 161 ? 12.922 1.923 1.704 1 90.94 161 TRP A C 1
ATOM 1256 O O . TRP A 1 161 ? 13.203 3.07 1.351 1 90.94 161 TRP A O 1
ATOM 1266 N N . THR A 1 162 ? 11.789 1.464 1.555 1 90.44 162 THR A N 1
ATOM 1267 C CA . THR A 1 162 ? 10.758 2.105 0.742 1 90.44 162 THR A CA 1
ATOM 1268 C C . THR A 1 162 ? 10.078 3.23 1.519 1 90.44 162 THR A C 1
ATOM 1270 O O . THR A 1 162 ? 9.781 4.285 0.958 1 90.44 162 THR A O 1
ATOM 1273 N N . TRP A 1 163 ? 9.922 3.061 2.811 1 90.94 163 TRP A N 1
ATOM 1274 C CA . TRP A 1 163 ? 8.992 3.934 3.525 1 90.94 163 TRP A CA 1
ATOM 1275 C C . TRP A 1 163 ? 9.75 4.918 4.41 1 90.94 163 TRP A C 1
ATOM 1277 O O . TRP A 1 163 ? 9.172 5.902 4.887 1 90.94 163 TRP A O 1
ATOM 1287 N N . THR A 1 164 ? 10.992 4.711 4.629 1 90.94 164 THR A N 1
ATOM 1288 C CA . THR A 1 164 ? 11.773 5.594 5.496 1 90.94 164 THR A CA 1
ATOM 1289 C C . THR A 1 164 ? 11.75 7.023 4.965 1 90.94 164 THR A C 1
ATOM 1291 O O . THR A 1 164 ? 11.594 7.973 5.738 1 90.94 164 THR A O 1
ATOM 1294 N N . GLY A 1 165 ? 11.898 7.129 3.699 1 86.81 165 GLY A N 1
ATOM 1295 C CA . GLY A 1 165 ? 11.922 8.453 3.098 1 86.81 165 GLY A CA 1
ATOM 1296 C C . GLY A 1 165 ? 10.633 9.219 3.297 1 86.81 165 GLY A C 1
ATOM 1297 O O . GLY A 1 165 ? 10.648 10.422 3.564 1 86.81 165 GLY A O 1
ATOM 1298 N N . TYR A 1 166 ? 9.555 8.547 3.141 1 84.94 166 TYR A N 1
ATOM 1299 C CA . TYR A 1 166 ? 8.258 9.172 3.361 1 84.94 166 TYR A CA 1
ATOM 1300 C C . TYR A 1 166 ? 8.141 9.688 4.789 1 84.94 166 TYR A C 1
ATOM 1302 O O . TYR A 1 166 ? 7.711 10.828 5.012 1 84.94 166 TYR A O 1
ATOM 1310 N N . ASN A 1 167 ? 8.422 8.867 5.719 1 90.25 167 ASN A N 1
ATOM 1311 C CA . ASN A 1 167 ? 8.367 9.281 7.117 1 90.25 167 ASN A CA 1
ATOM 1312 C C . ASN A 1 167 ? 9.336 10.414 7.414 1 90.25 167 ASN A C 1
ATOM 1314 O O . ASN A 1 167 ? 9.023 11.328 8.18 1 90.25 167 ASN A O 1
ATOM 1318 N N . MET A 1 168 ? 10.453 10.352 6.789 1 89.81 168 MET A N 1
ATOM 1319 C CA . MET A 1 168 ? 11.453 11.391 6.969 1 89.81 168 MET A CA 1
ATOM 1320 C C . MET A 1 168 ? 10.922 12.742 6.512 1 89.81 168 MET A C 1
ATOM 1322 O O . MET A 1 168 ? 11.047 13.742 7.223 1 89.81 168 MET A O 1
ATOM 1326 N N . ILE A 1 169 ? 10.344 12.719 5.352 1 83.81 169 ILE A N 1
ATOM 1327 C CA . ILE A 1 169 ? 9.844 13.969 4.797 1 83.81 169 ILE A CA 1
ATOM 1328 C C . ILE A 1 169 ? 8.711 14.508 5.668 1 83.81 169 ILE A C 1
ATOM 1330 O O . ILE A 1 169 ? 8.617 15.711 5.895 1 83.81 169 ILE A O 1
ATOM 1334 N N . THR A 1 170 ? 7.883 13.656 6.129 1 82.12 170 THR A N 1
ATOM 1335 C CA . THR A 1 170 ? 6.789 14.055 7.012 1 82.12 170 THR A CA 1
ATOM 1336 C C . THR A 1 170 ? 7.328 14.688 8.289 1 82.12 170 THR A C 1
ATOM 1338 O O . THR A 1 170 ? 6.855 15.742 8.719 1 82.12 170 THR A O 1
ATOM 1341 N N . LEU A 1 171 ? 8.312 14.109 8.828 1 89 171 LEU A N 1
ATOM 1342 C CA . LEU A 1 171 ? 8.914 14.617 10.062 1 89 171 LEU A CA 1
ATOM 1343 C C . LEU A 1 171 ? 9.703 15.891 9.797 1 89 171 LEU A C 1
ATOM 1345 O O . LEU A 1 171 ? 9.719 16.797 10.633 1 89 171 LEU A O 1
ATOM 1349 N N . TYR A 1 172 ? 10.336 15.906 8.68 1 86.75 172 TYR A N 1
ATOM 1350 C CA . TYR A 1 172 ? 11.07 17.109 8.289 1 86.75 172 TYR A CA 1
ATOM 1351 C C . TYR A 1 172 ? 10.133 18.297 8.141 1 86.75 172 TYR A C 1
ATOM 1353 O O . TYR A 1 172 ? 10.438 19.406 8.602 1 86.75 172 TYR A O 1
ATOM 1361 N N . ALA A 1 173 ? 9.055 18.031 7.508 1 78.19 173 ALA A N 1
ATOM 1362 C CA . ALA A 1 173 ? 8.055 19.078 7.359 1 78.19 173 A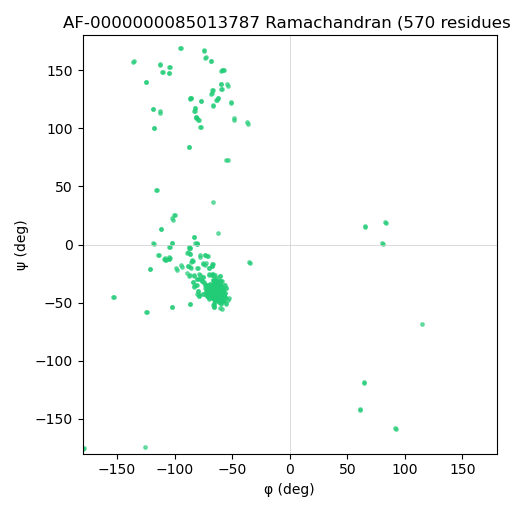LA A CA 1
ATOM 1363 C C . ALA A 1 173 ? 7.57 19.578 8.719 1 78.19 173 ALA A C 1
ATOM 1365 O O . ALA A 1 173 ? 7.355 20.781 8.906 1 78.19 173 ALA A O 1
ATOM 1366 N N . ALA A 1 174 ? 7.367 18.703 9.625 1 81.88 174 ALA A N 1
ATOM 1367 C CA . ALA A 1 174 ? 6.953 19.078 10.977 1 81.88 174 ALA A CA 1
ATOM 1368 C C . ALA A 1 174 ? 8.023 19.906 11.664 1 81.88 174 ALA A C 1
ATOM 1370 O O . ALA A 1 174 ? 7.707 20.859 12.398 1 81.88 174 ALA A O 1
ATOM 1371 N N . LEU A 1 175 ? 9.281 19.656 11.477 1 86.5 175 LEU A N 1
ATOM 1372 C CA . LEU A 1 175 ? 10.391 20.422 12.047 1 86.5 175 LEU A CA 1
ATOM 1373 C C . LEU A 1 175 ? 10.414 21.844 11.516 1 86.5 175 LEU A C 1
ATOM 1375 O O . LEU A 1 175 ? 10.727 22.781 12.25 1 86.5 175 LEU A O 1
ATOM 1379 N N . GLN A 1 176 ? 10.086 21.859 10.266 1 81.75 176 GLN A N 1
ATOM 1380 C CA . GLN A 1 176 ? 10.102 23.156 9.617 1 81.75 176 GLN A CA 1
ATOM 1381 C C . GLN A 1 176 ? 8.992 24.062 10.172 1 81.75 176 GLN A C 1
ATOM 1383 O O . GLN A 1 176 ? 9.047 25.281 10.023 1 81.75 176 GLN A O 1
ATOM 1388 N N . ASN A 1 177 ? 8.07 23.453 10.789 1 78.81 177 ASN A N 1
ATOM 1389 C CA . ASN A 1 177 ? 6.953 24.219 11.336 1 78.81 177 ASN A CA 1
ATOM 1390 C C . ASN A 1 177 ? 7.258 24.734 12.742 1 78.81 177 ASN A C 1
ATOM 1392 O O . ASN A 1 177 ? 6.48 25.5 13.305 1 78.81 177 ASN A O 1
ATOM 1396 N N . ILE A 1 178 ? 8.406 24.391 13.273 1 81.94 178 ILE A N 1
ATOM 1397 C CA . ILE A 1 178 ? 8.805 24.891 14.586 1 81.94 178 ILE A CA 1
ATOM 1398 C C . ILE A 1 178 ? 9.289 26.328 14.469 1 81.94 178 ILE A C 1
ATOM 1400 O O . ILE A 1 178 ? 10.164 26.641 13.656 1 81.94 178 ILE A O 1
ATOM 1404 N N . PRO A 1 179 ? 8.672 27.188 15.227 1 85.81 179 PRO A N 1
ATOM 1405 C CA . PRO A 1 179 ? 9.062 28.594 15.141 1 85.81 179 PRO A CA 1
ATOM 1406 C C . PRO A 1 179 ? 10.562 28.812 15.359 1 85.81 179 PRO A C 1
ATOM 1408 O O . PRO A 1 179 ? 11.141 28.25 16.297 1 85.81 179 PRO A O 1
ATOM 1411 N N . ALA A 1 180 ? 11.07 29.625 14.586 1 85.25 180 ALA A N 1
ATOM 1412 C CA . ALA A 1 180 ? 12.5 29.922 14.633 1 85.25 180 ALA A CA 1
ATOM 1413 C C . ALA A 1 180 ? 12.875 30.609 15.938 1 85.25 180 ALA A C 1
ATOM 1415 O O . ALA A 1 180 ? 14.008 30.5 16.406 1 85.25 180 ALA A O 1
ATOM 1416 N N . GLU A 1 181 ? 11.883 31.25 16.422 1 89.75 181 GLU A N 1
ATOM 1417 C CA . GLU A 1 181 ? 12.109 32 17.656 1 89.75 181 GLU A CA 1
ATOM 1418 C C . GLU A 1 181 ? 12.539 31.078 18.797 1 89.75 181 GLU A C 1
ATOM 1420 O O . GLU A 1 181 ? 13.32 31.469 19.656 1 89.75 181 GLU A O 1
ATOM 1425 N N . LEU A 1 182 ? 12.078 29.922 18.75 1 88.38 182 LEU A N 1
ATOM 1426 C CA . LEU A 1 182 ? 12.43 28.953 19.781 1 88.38 182 LEU A CA 1
ATOM 1427 C C . LEU A 1 182 ? 13.891 28.547 19.672 1 88.38 182 LEU A C 1
ATOM 1429 O O . LEU A 1 182 ? 14.57 28.375 20.688 1 88.38 182 LEU A O 1
ATOM 1433 N N . TYR A 1 183 ? 14.344 28.453 18.516 1 86.25 183 TYR A N 1
ATOM 1434 C CA . TYR A 1 183 ? 15.734 28.094 18.281 1 86.25 183 TYR A CA 1
ATOM 1435 C C . TYR A 1 183 ? 16.672 29.234 18.672 1 86.25 183 TYR A C 1
ATOM 1437 O O . TYR A 1 183 ? 17.719 29.016 19.281 1 86.25 183 TYR A O 1
ATOM 1445 N N . GLU A 1 184 ? 16.266 30.406 18.312 1 88.56 184 GLU A N 1
ATOM 1446 C CA . GLU A 1 184 ? 17.062 31.594 18.625 1 88.56 184 GLU A CA 1
ATOM 1447 C C . GLU A 1 184 ? 17.188 31.781 20.125 1 88.56 184 GLU A C 1
ATOM 1449 O O . GLU A 1 184 ? 18.281 32.062 20.625 1 88.56 184 GLU A O 1
ATOM 1454 N N . ALA A 1 185 ? 16.125 31.641 20.766 1 91.12 185 ALA A N 1
ATOM 1455 C CA . ALA A 1 185 ? 16.125 31.797 22.219 1 91.12 185 ALA A CA 1
ATOM 1456 C C . ALA A 1 185 ? 17.031 30.766 22.875 1 91.12 185 ALA A C 1
ATOM 1458 O O . ALA A 1 185 ? 17.766 31.078 23.812 1 91.12 185 ALA A O 1
ATOM 1459 N N . ALA A 1 186 ? 17 29.594 22.406 1 90.06 186 ALA A N 1
ATOM 1460 C CA . ALA A 1 186 ? 17.797 28.516 22.969 1 90.06 186 ALA A CA 1
ATOM 1461 C C . ALA A 1 186 ? 19.281 28.75 22.719 1 90.06 186 ALA A C 1
ATOM 1463 O O . ALA A 1 186 ? 20.125 28.484 23.578 1 90.06 186 ALA A O 1
ATOM 1464 N N . ARG A 1 187 ? 19.562 29.281 21.562 1 87.56 187 ARG A N 1
ATOM 1465 C CA . ARG A 1 187 ? 20.938 29.562 21.219 1 87.56 187 ARG A CA 1
ATOM 1466 C C . ARG A 1 187 ? 21.5 30.703 22.078 1 87.56 187 ARG A C 1
ATOM 1468 O O . ARG A 1 187 ? 22.672 30.688 22.469 1 87.56 187 ARG A O 1
ATOM 1475 N N . ILE A 1 188 ? 20.641 31.609 22.312 1 90.81 188 ILE A N 1
ATOM 1476 C CA . ILE A 1 188 ? 21.031 32.719 23.172 1 90.81 188 ILE A CA 1
ATOM 1477 C C . ILE A 1 188 ? 21.344 32.188 24.578 1 90.81 188 ILE A C 1
ATOM 1479 O O . ILE A 1 188 ? 22.281 32.656 25.219 1 90.81 188 ILE A O 1
ATOM 1483 N N . ASP A 1 189 ? 20.688 31.188 25.031 1 91.62 189 ASP A N 1
ATOM 1484 C CA . ASP A 1 189 ? 20.906 30.562 26.328 1 91.62 189 ASP A CA 1
ATOM 1485 C C . ASP A 1 189 ? 22.094 29.594 26.297 1 91.62 189 ASP A C 1
ATOM 1487 O O . ASP A 1 189 ? 22.406 28.969 27.312 1 91.62 189 ASP A O 1
ATOM 1491 N N . GLY A 1 190 ? 22.75 29.484 25.172 1 89.38 190 GLY A N 1
ATOM 1492 C CA . GLY A 1 190 ? 23.953 28.688 25.047 1 89.38 190 GLY A CA 1
ATOM 1493 C C . GLY A 1 190 ? 23.656 27.203 24.828 1 89.38 190 GLY A C 1
ATOM 1494 O O . GLY A 1 190 ? 24.516 26.359 25.094 1 89.38 190 GLY A O 1
ATOM 1495 N N . ALA A 1 191 ? 22.484 26.906 24.406 1 89.5 191 ALA A N 1
ATOM 1496 C CA . ALA A 1 191 ? 22.109 25.516 24.203 1 89.5 191 ALA A CA 1
ATOM 1497 C C . ALA A 1 191 ? 22.891 24.906 23.047 1 89.5 191 ALA A C 1
ATOM 1499 O O . ALA A 1 191 ? 23.078 25.531 22 1 89.5 191 ALA A O 1
ATOM 1500 N N . SER A 1 192 ? 23.438 23.672 23.297 1 90 192 SER A N 1
ATOM 1501 C CA . SER A 1 192 ? 24.109 22.922 22.234 1 90 192 SER A CA 1
ATOM 1502 C C . SER A 1 192 ? 23.094 22.328 21.266 1 90 192 SER A C 1
ATOM 1504 O O . SER A 1 192 ? 21.891 22.312 21.531 1 90 192 SER A O 1
ATOM 1506 N N . ASN A 1 193 ? 23.562 21.844 20.109 1 86.62 193 ASN A N 1
ATOM 1507 C CA . ASN A 1 193 ? 22.672 21.219 19.125 1 86.62 193 ASN A CA 1
ATOM 1508 C C . ASN A 1 193 ? 22.016 19.969 19.688 1 86.62 193 ASN A C 1
ATOM 1510 O O . ASN A 1 193 ? 20.859 19.688 19.375 1 86.62 193 ASN A O 1
ATOM 1514 N N . TRP A 1 194 ? 22.75 19.297 20.438 1 88.81 194 TRP A N 1
ATOM 1515 C CA . TRP A 1 194 ? 22.172 18.094 21.062 1 88.81 194 TRP A CA 1
ATOM 1516 C C . TRP A 1 194 ? 21.078 18.453 22.047 1 88.81 194 TRP A C 1
ATOM 1518 O O . TRP A 1 194 ? 20.047 17.781 22.125 1 88.81 194 TRP A O 1
ATOM 1528 N N . THR A 1 195 ? 21.312 19.562 22.812 1 89.5 195 THR A N 1
ATOM 1529 C CA . THR A 1 195 ? 20.312 20.047 23.75 1 89.5 195 THR A CA 1
ATOM 1530 C C . THR A 1 195 ? 19.062 20.516 23.016 1 89.5 195 THR A C 1
ATOM 1532 O O . THR A 1 195 ? 17.953 20.234 23.438 1 89.5 195 THR A O 1
ATOM 1535 N N . LEU A 1 196 ? 19.312 21.188 21.938 1 90.88 196 LEU A N 1
ATOM 1536 C CA . LEU A 1 196 ? 18.203 21.656 21.125 1 90.88 196 LEU A CA 1
ATOM 1537 C C . LEU A 1 196 ? 17.391 20.5 20.562 1 90.88 196 LEU A C 1
ATOM 1539 O O . LEU A 1 196 ? 16.156 20.531 20.562 1 90.88 196 LEU A O 1
ATOM 1543 N N . THR A 1 197 ? 18.125 19.484 20.094 1 91.44 197 THR A N 1
ATOM 1544 C CA . THR A 1 197 ? 17.453 18.328 19.516 1 91.44 197 THR A CA 1
ATOM 1545 C C . THR A 1 197 ? 16.656 17.562 20.578 1 91.44 197 THR A C 1
ATOM 1547 O O . THR A 1 197 ? 15.484 17.25 20.375 1 91.44 197 THR A O 1
ATOM 1550 N N . ARG A 1 198 ? 17.203 17.328 21.688 1 91.19 198 ARG A N 1
ATOM 1551 C CA . ARG A 1 198 ? 16.625 16.469 22.703 1 91.19 198 ARG A CA 1
ATOM 1552 C C . ARG A 1 198 ? 15.492 17.188 23.438 1 91.19 198 ARG A C 1
ATOM 1554 O O . ARG A 1 198 ? 14.492 16.562 23.797 1 91.19 198 ARG A O 1
ATOM 1561 N N . PHE A 1 199 ? 15.578 18.578 23.578 1 91.94 199 PHE A N 1
ATOM 1562 C CA . PHE A 1 199 ? 14.648 19.234 24.5 1 91.94 199 PHE A CA 1
ATOM 1563 C C . PHE A 1 199 ? 13.695 20.141 23.734 1 91.94 199 PHE A C 1
ATOM 1565 O O . PHE A 1 199 ? 12.703 20.609 24.281 1 91.94 199 PHE A O 1
ATOM 1572 N N . ILE A 1 200 ? 13.945 20.344 22.5 1 91.12 200 ILE A N 1
ATOM 1573 C CA . ILE A 1 200 ? 13.055 21.219 21.75 1 91.12 200 ILE A CA 1
ATOM 1574 C C . ILE A 1 200 ? 12.508 20.469 20.531 1 91.12 200 ILE A C 1
ATOM 1576 O O . ILE A 1 200 ? 11.305 20.172 20.469 1 91.12 200 ILE A O 1
ATOM 1580 N N . LYS A 1 201 ? 13.367 20 19.703 1 92.25 201 LYS A N 1
ATOM 1581 C CA . LYS A 1 201 ? 12.93 19.391 18.438 1 92.25 201 LYS A CA 1
ATOM 1582 C C . LYS A 1 201 ? 12.141 18.109 18.688 1 92.25 201 LYS A C 1
ATOM 1584 O O . LYS A 1 201 ? 11.008 17.969 18.219 1 92.25 201 LYS A O 1
ATOM 1589 N N . LEU A 1 202 ? 12.711 17.188 19.422 1 92.31 202 LEU A N 1
ATOM 1590 C CA . LEU A 1 202 ? 12.102 15.867 19.594 1 92.31 202 LEU A CA 1
ATOM 1591 C C . LEU A 1 202 ? 10.766 15.977 20.328 1 92.31 202 LEU A C 1
ATOM 1593 O O . LEU A 1 202 ? 9.773 15.375 19.906 1 92.31 202 LEU A O 1
ATOM 1597 N N . PRO A 1 203 ? 10.742 16.797 21.391 1 90.62 203 PRO A N 1
ATOM 1598 C CA . PRO A 1 203 ? 9.445 16.969 22.062 1 90.62 203 PRO A CA 1
ATOM 1599 C C . PRO A 1 203 ? 8.398 17.609 21.156 1 90.62 203 PRO A C 1
ATOM 1601 O O . PRO A 1 203 ? 7.223 17.219 21.203 1 90.62 203 PRO A O 1
ATOM 1604 N N . LEU A 1 204 ? 8.789 18.531 20.375 1 89 204 LEU A N 1
ATOM 1605 C CA . LEU A 1 204 ? 7.836 19.219 19.5 1 89 204 LEU A CA 1
ATOM 1606 C C . LEU A 1 204 ? 7.445 18.328 18.328 1 89 204 LEU A C 1
ATOM 1608 O O . LEU A 1 204 ? 6.434 18.578 17.672 1 89 204 LEU A O 1
ATOM 1612 N N . LEU A 1 205 ? 8.219 17.297 18.078 1 90.94 205 LEU A N 1
ATOM 1613 C CA . LEU A 1 205 ? 7.949 16.359 17 1 90.94 205 LEU A CA 1
ATOM 1614 C C . LEU A 1 205 ? 7.035 15.234 17.469 1 90.94 205 LEU A C 1
ATOM 1616 O O . LEU A 1 205 ? 6.562 14.43 16.672 1 90.94 205 LEU A O 1
ATOM 1620 N N . ARG A 1 206 ? 6.746 15.164 18.672 1 87.44 206 ARG A N 1
ATOM 1621 C CA . ARG A 1 206 ? 6.043 14.031 19.266 1 87.44 206 ARG A CA 1
ATOM 1622 C C . ARG A 1 206 ? 4.715 13.781 18.562 1 87.44 206 ARG A C 1
ATOM 1624 O O . ARG A 1 206 ? 4.402 12.641 18.219 1 87.44 206 ARG A O 1
ATOM 1631 N N . PRO A 1 207 ? 3.9 14.789 18.281 1 79.75 207 PRO A N 1
ATOM 1632 C CA . PRO A 1 207 ? 2.635 14.523 17.594 1 79.75 207 PRO A CA 1
ATOM 1633 C C . PRO A 1 207 ? 2.836 13.938 16.203 1 79.75 207 PRO A C 1
ATOM 1635 O O . PRO A 1 207 ? 2.109 13.023 15.805 1 79.75 207 PRO A O 1
ATOM 1638 N N . SER A 1 208 ? 3.764 14.484 15.531 1 82.81 208 SER A N 1
ATOM 1639 C CA . SER A 1 208 ? 4.055 13.977 14.195 1 82.81 208 SER A CA 1
ATOM 1640 C C . SER A 1 208 ? 4.629 12.562 14.258 1 82.81 208 SER A C 1
ATOM 1642 O O . SER A 1 208 ? 4.332 11.727 13.406 1 82.81 208 SER A O 1
ATOM 1644 N N . LEU A 1 209 ? 5.441 12.297 15.227 1 88.19 209 LEU A N 1
ATOM 1645 C CA . LEU A 1 209 ? 6.008 10.969 15.422 1 88.19 209 LEU A CA 1
ATOM 1646 C C . LEU A 1 209 ? 4.91 9.945 15.711 1 88.19 209 LEU A C 1
ATOM 1648 O O . LEU A 1 209 ? 4.961 8.812 15.219 1 88.19 209 LEU A O 1
ATOM 1652 N N . LEU A 1 210 ? 3.986 10.367 16.422 1 82.06 210 LEU A N 1
ATOM 1653 C CA . LEU A 1 210 ? 2.861 9.492 16.719 1 82.06 210 LEU A CA 1
ATOM 1654 C C . LEU A 1 210 ? 2.047 9.195 15.477 1 82.06 210 LEU A C 1
ATOM 1656 O O . LEU A 1 210 ? 1.612 8.055 15.273 1 82.06 210 LEU A O 1
ATOM 1660 N N . LEU A 1 211 ? 1.838 10.203 14.703 1 77.38 211 LEU A N 1
ATOM 1661 C CA . LEU A 1 211 ? 1.087 10.016 13.469 1 77.38 211 LEU A CA 1
ATOM 1662 C C . LEU A 1 211 ? 1.804 9.039 12.539 1 77.38 211 LEU A C 1
ATOM 1664 O O . LEU A 1 211 ? 1.184 8.125 12 1 77.38 211 LEU A O 1
ATOM 1668 N N . VAL A 1 212 ? 3.094 9.266 12.414 1 84.69 212 VAL A N 1
ATOM 1669 C CA . VAL A 1 212 ? 3.857 8.398 11.523 1 84.69 212 VAL A CA 1
ATOM 1670 C C . VAL A 1 212 ? 3.91 6.984 12.094 1 84.69 212 VAL A C 1
ATOM 1672 O O . VAL A 1 212 ? 3.902 6.004 11.344 1 84.69 212 VAL A O 1
ATOM 1675 N N . LEU A 1 213 ? 3.977 6.887 13.359 1 86.69 213 LEU A N 1
ATOM 1676 C CA . LEU A 1 213 ? 3.961 5.582 14.016 1 86.69 213 LEU A CA 1
ATOM 1677 C C . LEU A 1 213 ? 2.656 4.844 13.727 1 86.69 213 LEU A C 1
ATOM 1679 O O . LEU A 1 213 ? 2.672 3.668 13.359 1 86.69 213 LEU A O 1
ATOM 1683 N N . ILE A 1 214 ? 1.553 5.5 13.867 1 80.31 214 ILE A N 1
ATOM 1684 C CA . ILE A 1 214 ? 0.242 4.898 13.641 1 80.31 214 ILE A CA 1
ATOM 1685 C C . ILE A 1 214 ? 0.123 4.449 12.188 1 80.31 214 ILE A C 1
ATOM 1687 O O . ILE A 1 214 ? -0.292 3.32 11.906 1 80.31 214 ILE A O 1
ATOM 1691 N N . PHE A 1 215 ? 0.484 5.25 11.32 1 80.88 215 PHE A N 1
ATOM 1692 C CA . PHE A 1 215 ? 0.383 4.93 9.906 1 80.88 215 PHE A CA 1
ATOM 1693 C C . PHE A 1 215 ? 1.305 3.77 9.547 1 80.88 215 PHE A C 1
ATOM 1695 O O . PHE A 1 215 ? 0.973 2.951 8.688 1 80.88 215 PHE A O 1
ATOM 1702 N N . SER A 1 216 ? 2.459 3.76 10.219 1 89.25 216 SER A N 1
ATOM 1703 C CA . SER A 1 216 ? 3.402 2.676 9.969 1 89.25 216 SER A CA 1
ATOM 1704 C C . SER A 1 216 ? 2.865 1.344 10.477 1 89.25 216 SER A C 1
ATOM 1706 O O . SER A 1 216 ? 3.078 0.302 9.852 1 89.25 216 SER A O 1
ATOM 1708 N N . ILE A 1 217 ? 2.205 1.414 11.562 1 85.81 217 ILE A N 1
ATOM 1709 C CA . ILE A 1 217 ? 1.607 0.201 12.109 1 85.81 217 ILE A CA 1
ATOM 1710 C C . ILE A 1 217 ? 0.513 -0.302 11.172 1 85.81 217 ILE A C 1
ATOM 1712 O O . ILE A 1 217 ? 0.452 -1.494 10.859 1 85.81 217 ILE A O 1
ATOM 1716 N N . ILE A 1 218 ? -0.339 0.529 10.727 1 82.75 218 ILE A N 1
ATOM 1717 C CA . ILE A 1 218 ? -1.392 0.157 9.789 1 82.75 218 ILE A CA 1
ATOM 1718 C C . ILE A 1 218 ? -0.77 -0.407 8.516 1 82.75 218 ILE A C 1
ATOM 1720 O O . ILE A 1 218 ? -1.227 -1.426 7.988 1 82.75 218 ILE A O 1
ATOM 1724 N N . GLY A 1 219 ? 0.261 0.285 8.078 1 86.94 219 GLY A N 1
ATOM 1725 C CA . GLY A 1 219 ? 0.959 -0.182 6.891 1 86.94 219 GLY A CA 1
ATOM 1726 C C . GLY A 1 219 ? 1.533 -1.578 7.047 1 86.94 219 GLY A C 1
ATOM 1727 O O . GLY A 1 219 ? 1.542 -2.361 6.094 1 86.94 219 GLY A O 1
ATOM 1728 N N . THR A 1 220 ? 2.043 -1.848 8.203 1 90.31 220 THR A N 1
ATOM 1729 C CA . THR A 1 220 ? 2.617 -3.16 8.477 1 90.31 220 THR A CA 1
ATOM 1730 C C . THR A 1 220 ? 1.564 -4.254 8.32 1 90.31 220 THR A C 1
ATOM 1732 O O . THR A 1 220 ? 1.864 -5.344 7.828 1 90.31 220 THR A O 1
ATOM 1735 N N . MET A 1 221 ? 0.384 -3.957 8.656 1 88.06 221 MET A N 1
ATOM 1736 C CA . MET A 1 221 ? -0.705 -4.926 8.562 1 88.06 221 MET A CA 1
ATOM 1737 C C . MET A 1 221 ? -1.117 -5.145 7.113 1 88.06 221 MET A C 1
ATOM 1739 O O . MET A 1 221 ? -1.834 -6.094 6.801 1 88.06 221 MET A O 1
ATOM 1743 N N . GLN A 1 222 ? -0.616 -4.359 6.246 1 87.25 222 GLN A N 1
ATOM 1744 C CA . GLN A 1 222 ? -1.03 -4.398 4.848 1 87.25 222 GLN A CA 1
ATOM 1745 C C . GLN A 1 222 ? 0.003 -5.121 3.986 1 87.25 222 GLN A C 1
ATOM 1747 O O . GLN A 1 222 ? -0.185 -5.27 2.777 1 87.25 222 GLN A O 1
ATOM 1752 N N . ILE A 1 223 ? 1.015 -5.586 4.582 1 91.88 223 ILE A N 1
ATOM 1753 C CA . ILE A 1 223 ? 2.115 -6.164 3.822 1 91.88 223 ILE A CA 1
ATOM 1754 C C . ILE A 1 223 ? 1.631 -7.398 3.068 1 91.88 223 ILE A C 1
ATOM 1756 O O . ILE A 1 223 ? 1.142 -8.352 3.68 1 91.88 223 ILE A O 1
ATOM 1760 N N . PHE A 1 224 ? 1.836 -7.391 1.733 1 92.5 224 PHE A N 1
ATOM 1761 C CA . PHE A 1 224 ? 1.394 -8.477 0.868 1 92.5 224 PHE A CA 1
ATOM 1762 C C . PHE A 1 224 ? 2.266 -8.562 -0.379 1 92.5 224 PHE A C 1
ATOM 1764 O O . PHE A 1 224 ? 2.742 -9.648 -0.735 1 92.5 224 PHE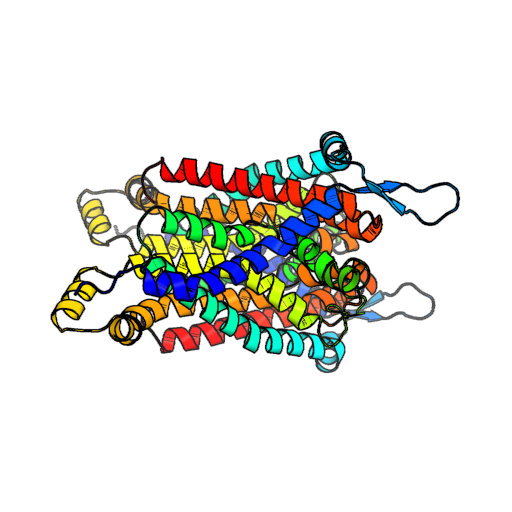 A O 1
ATOM 1771 N N . ALA A 1 225 ? 2.578 -7.496 -1.025 1 91.31 225 ALA A N 1
ATOM 1772 C CA . ALA A 1 225 ? 3.262 -7.48 -2.316 1 91.31 225 ALA A CA 1
ATOM 1773 C C . ALA A 1 225 ? 4.691 -7.996 -2.184 1 91.31 225 ALA A C 1
ATOM 1775 O O . ALA A 1 225 ? 5.145 -8.805 -2.996 1 91.31 225 ALA A O 1
ATOM 1776 N N . GLU A 1 226 ? 5.312 -7.613 -1.115 1 93.19 226 GLU A N 1
ATOM 1777 C CA . GLU A 1 226 ? 6.73 -7.93 -0.958 1 93.19 226 GLU A CA 1
ATOM 1778 C C . GLU A 1 226 ? 6.953 -9.43 -0.83 1 93.19 226 GLU A C 1
ATOM 1780 O O . GLU A 1 226 ? 7.73 -10.016 -1.588 1 93.19 226 GLU A O 1
ATOM 1785 N N . PRO A 1 227 ? 6.227 -10.055 0.108 1 93.25 227 PRO A N 1
ATOM 1786 C CA . PRO A 1 227 ? 6.445 -11.5 0.19 1 93.25 227 PRO A CA 1
ATOM 1787 C C . PRO A 1 227 ? 6.035 -12.234 -1.085 1 93.25 227 PRO A C 1
ATOM 1789 O O . PRO A 1 227 ? 6.672 -13.219 -1.468 1 93.25 227 PRO A O 1
ATOM 1792 N N . PHE A 1 228 ? 5.117 -11.828 -1.756 1 89.5 228 PHE A N 1
ATOM 1793 C CA . PHE A 1 228 ? 4.629 -12.508 -2.949 1 89.5 228 PHE A CA 1
ATOM 1794 C C . PHE A 1 228 ? 5.641 -12.406 -4.082 1 89.5 228 PHE A C 1
ATOM 1796 O O . PHE A 1 228 ? 5.883 -13.383 -4.797 1 89.5 228 PHE A O 1
ATOM 1803 N N . VAL A 1 229 ? 6.176 -11.281 -4.25 1 91.25 229 VAL A N 1
ATOM 1804 C CA . VAL A 1 229 ? 7.094 -11.047 -5.359 1 91.25 229 VAL A CA 1
ATOM 1805 C C . VAL A 1 229 ? 8.398 -11.805 -5.121 1 91.25 229 VAL A C 1
ATOM 1807 O O . VAL A 1 229 ? 9.133 -12.094 -6.062 1 91.25 229 VAL A O 1
ATOM 1810 N N . LEU A 1 230 ? 8.664 -12.156 -3.906 1 94 230 LEU A N 1
ATOM 1811 C CA . LEU A 1 230 ? 9.906 -12.852 -3.572 1 94 230 LEU A CA 1
ATOM 1812 C C . LEU A 1 230 ? 9.758 -14.352 -3.791 1 94 230 LEU A C 1
ATOM 1814 O O . LEU A 1 230 ? 10.758 -15.07 -3.852 1 94 230 LEU A O 1
ATOM 1818 N N . ARG A 1 231 ? 8.555 -14.805 -3.961 1 90.19 231 ARG A N 1
ATOM 1819 C CA . ARG A 1 231 ? 8.281 -16.234 -4.008 1 90.19 231 ARG A CA 1
ATOM 1820 C C . ARG A 1 231 ? 8.992 -16.891 -5.184 1 90.19 231 ARG A C 1
ATOM 1822 O O . ARG A 1 231 ? 9.57 -17.969 -5.043 1 90.19 231 ARG A O 1
ATOM 1829 N N . PRO A 1 232 ? 9.016 -16.266 -6.344 1 88.38 232 PRO A N 1
ATOM 1830 C CA . PRO A 1 232 ? 9.727 -16.891 -7.457 1 88.38 232 PRO A CA 1
ATOM 1831 C C . PRO A 1 232 ? 11.242 -16.859 -7.281 1 88.38 232 PRO A C 1
ATOM 1833 O O . PRO A 1 232 ? 11.969 -17.547 -8.016 1 88.38 232 PRO A O 1
ATOM 1836 N N . LEU A 1 233 ? 11.75 -16.156 -6.344 1 90.88 233 LEU A N 1
ATOM 1837 C CA . LEU A 1 233 ? 13.18 -15.93 -6.199 1 90.88 233 LEU A CA 1
ATOM 1838 C C . LEU A 1 233 ? 13.75 -16.766 -5.062 1 90.88 233 LEU A C 1
ATOM 1840 O O . LEU A 1 233 ? 14.977 -16.859 -4.914 1 90.88 233 LEU A O 1
ATOM 1844 N N . GLY A 1 234 ? 12.859 -17.328 -4.258 1 90.06 234 GLY A N 1
ATOM 1845 C CA . GLY A 1 234 ? 13.258 -18.141 -3.123 1 90.06 234 GLY A CA 1
ATOM 1846 C C . GLY A 1 234 ? 12.086 -18.703 -2.346 1 90.06 234 GLY A C 1
ATOM 1847 O O . GLY A 1 234 ? 10.93 -18.547 -2.758 1 90.06 234 GLY A O 1
ATOM 1848 N N . TYR A 1 235 ? 12.398 -19.359 -1.284 1 90.94 235 TYR A N 1
ATOM 1849 C CA . TYR A 1 235 ? 11.352 -19.969 -0.464 1 90.94 235 TYR A CA 1
ATOM 1850 C C . TYR A 1 235 ? 10.734 -18.938 0.473 1 90.94 235 TYR A C 1
ATOM 1852 O O . TYR A 1 235 ? 11.414 -18.391 1.339 1 90.94 235 TYR A O 1
ATOM 1860 N N . VAL A 1 236 ? 9.508 -18.703 0.3 1 93.5 236 VAL A N 1
ATOM 1861 C CA . VAL A 1 236 ? 8.727 -17.844 1.186 1 93.5 236 VAL A CA 1
ATOM 1862 C C . VAL A 1 236 ? 7.59 -18.656 1.813 1 93.5 236 VAL A C 1
ATOM 1864 O O . VAL A 1 236 ? 6.703 -19.141 1.109 1 93.5 236 VAL A O 1
ATOM 1867 N N . PRO A 1 237 ? 7.676 -18.766 3.111 1 95.25 237 PRO A N 1
ATOM 1868 C CA . PRO A 1 237 ? 6.625 -19.547 3.76 1 95.25 237 PRO A CA 1
ATOM 1869 C C . PRO A 1 237 ? 5.223 -19.016 3.465 1 95.25 237 PRO A C 1
ATOM 1871 O O . PRO A 1 237 ? 5.027 -17.812 3.359 1 95.25 237 PRO A O 1
ATOM 1874 N N . ASP A 1 238 ? 4.309 -19.938 3.473 1 93.75 238 ASP A N 1
ATOM 1875 C CA . ASP A 1 238 ? 2.924 -19.578 3.186 1 93.75 238 ASP A CA 1
ATOM 1876 C C . ASP A 1 238 ? 2.348 -18.688 4.285 1 93.75 238 ASP A C 1
ATOM 1878 O O . ASP A 1 238 ? 1.483 -17.844 4.02 1 93.75 238 ASP A O 1
ATOM 1882 N N . HIS A 1 239 ? 2.842 -18.891 5.516 1 95.12 239 HIS A N 1
ATOM 1883 C CA . HIS A 1 239 ? 2.289 -18.172 6.66 1 95.12 239 HIS A CA 1
ATOM 1884 C C . HIS A 1 239 ? 3.164 -16.984 7.043 1 95.12 239 HIS A C 1
ATOM 1886 O O . HIS A 1 239 ? 3.158 -16.547 8.195 1 95.12 239 HIS A O 1
ATOM 1892 N N . ILE A 1 240 ? 3.93 -16.422 6.109 1 95.88 240 ILE A N 1
ATOM 1893 C CA . ILE A 1 240 ? 4.879 -15.352 6.359 1 95.88 240 ILE A CA 1
ATOM 1894 C C . ILE A 1 240 ? 4.141 -14.117 6.879 1 95.88 240 ILE A C 1
ATOM 1896 O O . ILE A 1 240 ? 4.621 -13.438 7.789 1 95.88 240 ILE A O 1
ATOM 1900 N N . THR A 1 241 ? 3.033 -13.797 6.305 1 95.62 241 THR A N 1
ATOM 1901 C CA . THR A 1 241 ? 2.133 -12.742 6.77 1 95.62 241 THR A CA 1
ATOM 1902 C C . THR A 1 241 ? 0.682 -13.219 6.723 1 95.62 241 THR A C 1
ATOM 1904 O O . THR A 1 241 ? 0.35 -14.148 5.98 1 95.62 241 THR A O 1
ATOM 1907 N N . PRO A 1 242 ? -0.146 -12.555 7.539 1 95.25 242 PRO A N 1
ATOM 1908 C CA . PRO A 1 242 ? -1.555 -12.953 7.516 1 95.25 242 PRO A CA 1
ATOM 1909 C C . PRO A 1 242 ? -2.213 -12.727 6.156 1 95.25 242 PRO A C 1
ATOM 1911 O O . PRO A 1 242 ? -3.066 -13.508 5.742 1 95.25 242 PRO A O 1
ATOM 1914 N N . ASN A 1 243 ? -1.838 -11.727 5.465 1 94 243 ASN A N 1
ATOM 1915 C CA . ASN A 1 243 ? -2.418 -11.43 4.156 1 94 243 ASN A CA 1
ATOM 1916 C C . ASN A 1 243 ? -2.055 -12.5 3.131 1 94 243 ASN A C 1
ATOM 1918 O O . ASN A 1 243 ? -2.898 -12.914 2.334 1 94 243 ASN A O 1
ATOM 1922 N N . THR A 1 244 ? -0.801 -12.914 3.186 1 93.5 244 THR A N 1
ATOM 1923 C CA . THR A 1 244 ? -0.374 -13.977 2.273 1 93.5 244 THR A CA 1
ATOM 1924 C C . THR A 1 244 ? -1.109 -15.281 2.574 1 93.5 244 THR A C 1
ATOM 1926 O O . THR A 1 244 ? -1.563 -15.969 1.659 1 93.5 244 THR A O 1
ATOM 1929 N N . TYR A 1 245 ? -1.21 -15.578 3.838 1 95.38 245 TYR A N 1
ATOM 1930 C CA . TYR A 1 245 ? -1.903 -16.797 4.234 1 95.38 245 TYR A CA 1
ATOM 1931 C C . TYR A 1 245 ? -3.365 -16.766 3.809 1 95.38 245 TYR A C 1
ATOM 1933 O O . TYR A 1 245 ? -3.879 -17.719 3.236 1 95.38 245 TYR A O 1
ATOM 1941 N N . LEU A 1 246 ? -3.979 -15.688 4.074 1 93.69 246 LEU A N 1
ATOM 1942 C CA . LEU A 1 246 ? -5.375 -15.5 3.699 1 93.69 246 LEU A CA 1
ATOM 1943 C C . LEU A 1 246 ? -5.562 -15.672 2.195 1 93.69 246 LEU A C 1
ATOM 1945 O O . LEU A 1 246 ? -6.492 -16.359 1.757 1 93.69 246 LEU A O 1
ATOM 1949 N N . TYR A 1 247 ? -4.723 -15.094 1.442 1 91.88 247 TYR A N 1
ATOM 1950 C CA . TYR A 1 247 ? -4.805 -15.18 -0.011 1 91.88 247 TYR A CA 1
ATOM 1951 C C . TYR A 1 247 ? -4.691 -16.625 -0.476 1 91.88 247 TYR A C 1
ATOM 1953 O O . TYR A 1 247 ? -5.438 -17.062 -1.357 1 91.88 247 TYR A O 1
ATOM 1961 N N . LEU A 1 248 ? -3.797 -17.328 0.085 1 92.62 248 LEU A N 1
ATOM 1962 C CA . LEU A 1 248 ? -3.564 -18.719 -0.336 1 92.62 248 LEU A CA 1
ATOM 1963 C C . LEU A 1 248 ? -4.734 -19.609 0.061 1 92.62 248 LEU A C 1
ATOM 1965 O O . LEU A 1 248 ? -5.078 -20.547 -0.662 1 92.62 248 LEU A O 1
ATOM 1969 N N . VAL A 1 249 ? -5.344 -19.297 1.198 1 91.94 249 VAL A N 1
ATOM 1970 C CA . VAL A 1 249 ? -6.535 -20.031 1.617 1 91.94 249 VAL A CA 1
ATOM 1971 C C . VAL A 1 249 ? -7.652 -19.828 0.597 1 91.94 249 VAL A C 1
ATOM 1973 O O . VAL A 1 249 ? -8.367 -20.781 0.251 1 91.94 249 VAL A O 1
ATOM 1976 N N . ALA A 1 250 ? -7.75 -18.641 0.087 1 88.5 250 ALA A N 1
ATOM 1977 C CA . ALA A 1 250 ? -8.789 -18.328 -0.892 1 88.5 250 ALA A CA 1
ATOM 1978 C C . ALA A 1 250 ? -8.414 -18.844 -2.275 1 88.5 250 ALA A C 1
ATOM 1980 O O . ALA A 1 250 ? -9.242 -19.438 -2.969 1 88.5 250 ALA A O 1
ATOM 1981 N N . SER A 1 251 ? -7.207 -18.672 -2.713 1 87.5 251 SER A N 1
ATOM 1982 C CA . SER A 1 251 ? -6.797 -18.922 -4.09 1 87.5 251 SER A CA 1
ATOM 1983 C C . SER A 1 251 ? -6.41 -20.391 -4.293 1 87.5 251 SER A C 1
ATOM 1985 O O . SER A 1 251 ? -6.809 -21.016 -5.281 1 87.5 251 SER A O 1
ATOM 1987 N N . ARG A 1 252 ? -5.602 -20.844 -3.486 1 84.88 252 ARG A N 1
ATOM 1988 C CA . ARG A 1 252 ? -5.082 -22.188 -3.65 1 84.88 252 ARG A CA 1
ATOM 1989 C C . ARG A 1 252 ? -6.078 -23.219 -3.139 1 84.88 252 ARG A C 1
ATOM 1991 O O . ARG A 1 252 ? -6.355 -24.219 -3.814 1 84.88 252 ARG A O 1
ATOM 1998 N N . ASP A 1 253 ? -6.727 -22.906 -2.012 1 82.56 253 ASP A N 1
ATOM 1999 C CA . ASP A 1 253 ? -7.598 -23.891 -1.386 1 82.56 253 ASP A CA 1
ATOM 2000 C C . ASP A 1 253 ? -9.047 -23.703 -1.827 1 82.56 253 ASP A C 1
ATOM 2002 O O . ASP A 1 253 ? -9.883 -24.578 -1.629 1 82.56 253 ASP A O 1
ATOM 2006 N N . GLY A 1 254 ? -9.328 -22.641 -2.326 1 84.12 254 GLY A N 1
ATOM 2007 C CA . GLY A 1 254 ? -10.688 -22.344 -2.754 1 84.12 254 GLY A CA 1
ATOM 2008 C C . GLY A 1 254 ? -11.672 -22.281 -1.604 1 84.12 254 GLY A C 1
ATOM 2009 O O . GLY A 1 254 ? -12.867 -22.531 -1.786 1 84.12 254 GLY A O 1
ATOM 2010 N N . ASN A 1 255 ? -11.18 -22.188 -0.444 1 89.75 255 ASN A N 1
ATOM 2011 C CA . ASN A 1 255 ? -12.023 -22.109 0.743 1 89.75 255 ASN A CA 1
ATOM 2012 C C . ASN A 1 255 ? -12.414 -20.656 1.059 1 89.75 255 ASN A C 1
ATOM 2014 O O . ASN A 1 255 ? -11.891 -20.062 2.004 1 89.75 255 ASN A O 1
ATOM 2018 N N . PHE A 1 256 ? -13.414 -20.234 0.404 1 89.62 256 PHE A N 1
ATOM 2019 C CA . PHE A 1 256 ? -13.797 -18.828 0.48 1 89.62 256 PHE A CA 1
ATOM 2020 C C . PHE A 1 256 ? -14.492 -18.531 1.803 1 89.62 256 PHE A C 1
ATOM 2022 O O . PHE A 1 256 ? -14.398 -17.422 2.318 1 89.62 256 PHE A O 1
ATOM 2029 N N . SER A 1 257 ? -15.117 -19.484 2.371 1 92.44 257 SER A N 1
ATOM 2030 C CA . SER A 1 257 ? -15.797 -19.281 3.648 1 92.44 257 SER A CA 1
ATOM 2031 C C . SER A 1 257 ? -14.789 -19.078 4.781 1 92.44 257 SER A C 1
ATOM 2033 O O . SER A 1 257 ? -14.93 -18.156 5.582 1 92.44 257 SER A O 1
ATOM 2035 N N . TYR A 1 258 ? -13.805 -19.969 4.766 1 93.88 258 TYR A N 1
ATOM 2036 C CA . TYR A 1 258 ? -12.766 -19.812 5.781 1 93.88 258 TYR A CA 1
ATOM 2037 C C . TYR A 1 258 ? -11.969 -18.547 5.555 1 93.88 258 TYR A C 1
ATOM 2039 O O . TYR A 1 258 ? -11.633 -17.828 6.508 1 93.88 258 TYR A O 1
ATOM 2047 N N . ALA A 1 259 ? -11.688 -18.234 4.301 1 93.44 259 ALA A N 1
ATOM 2048 C CA . ALA A 1 259 ? -10.984 -17 3.969 1 93.44 259 ALA A CA 1
ATOM 2049 C C . ALA A 1 259 ? -11.766 -15.781 4.434 1 93.44 259 ALA A C 1
ATOM 2051 O O . ALA A 1 259 ? -11.188 -14.797 4.895 1 93.44 259 ALA A O 1
ATOM 2052 N N . ALA A 1 260 ? -13.047 -15.875 4.293 1 93.44 260 ALA A N 1
ATOM 2053 C CA . ALA A 1 260 ? -13.898 -14.773 4.754 1 93.44 260 ALA A CA 1
ATOM 2054 C C . ALA A 1 260 ? -13.789 -14.594 6.266 1 93.44 260 ALA A C 1
ATOM 2056 O O . ALA A 1 260 ? -13.703 -13.469 6.754 1 93.44 260 ALA A O 1
ATOM 2057 N N . ALA A 1 261 ? -13.805 -15.641 6.938 1 95.06 261 ALA A N 1
ATOM 2058 C CA . ALA A 1 261 ? -13.664 -15.586 8.391 1 95.06 261 ALA A CA 1
ATOM 2059 C C . ALA A 1 261 ? -12.312 -14.992 8.781 1 95.06 261 ALA A C 1
ATOM 2061 O O . ALA A 1 261 ? -12.242 -14.133 9.672 1 95.06 261 ALA A O 1
ATOM 2062 N N . LEU A 1 262 ? -11.281 -15.445 8.125 1 94.94 262 LEU A N 1
ATOM 2063 C CA . LEU A 1 262 ? -9.945 -14.922 8.391 1 94.94 262 LEU A CA 1
ATOM 2064 C C . LEU A 1 262 ? -9.875 -13.43 8.094 1 94.94 262 LEU A C 1
ATOM 2066 O O . LEU A 1 262 ? -9.25 -12.672 8.836 1 94.94 262 LEU A O 1
ATOM 2070 N N . ALA A 1 263 ? -10.469 -13.078 6.984 1 92.75 263 ALA A N 1
ATOM 2071 C CA . ALA A 1 263 ? -10.484 -11.672 6.59 1 92.75 263 ALA A CA 1
ATOM 2072 C C . ALA A 1 263 ? -11.141 -10.812 7.668 1 92.75 263 ALA A C 1
ATOM 2074 O O . ALA A 1 263 ? -10.633 -9.742 8.008 1 92.75 263 ALA A O 1
ATOM 2075 N N . LEU A 1 264 ? -12.211 -11.234 8.203 1 92 264 LEU A N 1
ATOM 2076 C CA . LEU A 1 264 ? -12.914 -10.484 9.234 1 92 264 LEU A CA 1
ATOM 2077 C C . LEU A 1 264 ? -12.094 -10.422 10.516 1 92 264 LEU A C 1
ATOM 2079 O O . LEU A 1 264 ? -12.016 -9.367 11.156 1 92 264 LEU A O 1
ATOM 2083 N N . LEU A 1 265 ? -11.531 -11.5 10.836 1 93.31 265 LEU A N 1
ATOM 2084 C CA . LEU A 1 265 ? -10.688 -11.531 12.031 1 93.31 265 LEU A CA 1
ATOM 2085 C C . LEU A 1 265 ? -9.516 -10.57 11.891 1 93.31 265 LEU A C 1
ATOM 2087 O O . LEU A 1 265 ? -9.172 -9.852 12.836 1 93.31 265 LEU A O 1
ATOM 2091 N N . LEU A 1 266 ? -8.938 -10.625 10.727 1 90.44 266 LEU A N 1
ATOM 2092 C CA . LEU A 1 266 ? -7.801 -9.75 10.484 1 90.44 266 LEU A CA 1
ATOM 2093 C C . LEU A 1 266 ? -8.234 -8.289 10.484 1 90.44 266 LEU A C 1
ATOM 2095 O O . LEU A 1 266 ? -7.5 -7.422 10.977 1 90.44 266 LEU A O 1
ATOM 2099 N N . ALA A 1 267 ? -9.359 -8.047 9.906 1 86.19 267 ALA A N 1
ATOM 2100 C CA . ALA A 1 267 ? -9.891 -6.684 9.922 1 86.19 267 ALA A CA 1
ATOM 2101 C C . ALA A 1 267 ? -10.094 -6.191 11.344 1 86.19 267 ALA A C 1
ATOM 2103 O O . ALA A 1 267 ? -9.711 -5.07 11.688 1 86.19 267 ALA A O 1
ATOM 2104 N N . VAL A 1 268 ? -10.656 -6.98 12.164 1 87.25 268 VAL A N 1
ATOM 2105 C CA . VAL A 1 268 ? -10.898 -6.637 13.562 1 87.25 268 VAL A CA 1
ATOM 2106 C C . VAL A 1 268 ? -9.562 -6.449 14.281 1 87.25 268 VAL A C 1
ATOM 2108 O O . VAL A 1 268 ? -9.406 -5.508 15.07 1 87.25 268 VAL A O 1
ATOM 2111 N N . PHE A 1 269 ? -8.695 -7.336 13.984 1 87.38 269 PHE A N 1
ATOM 2112 C CA . PHE A 1 269 ? -7.379 -7.262 14.602 1 87.38 269 PHE A CA 1
ATOM 2113 C C . PHE A 1 269 ? -6.688 -5.949 14.242 1 87.38 269 PHE A C 1
ATOM 2115 O O . PHE A 1 269 ? -6.129 -5.277 15.117 1 87.38 269 PHE A O 1
ATOM 2122 N N . THR A 1 270 ? -6.719 -5.629 13.023 1 83.25 270 THR A N 1
ATOM 2123 C CA . THR A 1 270 ? -6.094 -4.395 12.555 1 83.25 270 THR A CA 1
ATOM 2124 C C . THR A 1 270 ? -6.781 -3.178 13.164 1 83.25 270 THR A C 1
ATOM 2126 O O . THR A 1 270 ? -6.117 -2.221 13.57 1 83.25 270 THR A O 1
ATOM 2129 N N . PHE A 1 271 ? -8.031 -3.229 13.242 1 80.06 271 PHE A N 1
ATOM 2130 C CA . PHE A 1 271 ? -8.797 -2.135 13.828 1 80.06 271 PHE A CA 1
ATOM 2131 C C . PHE A 1 271 ? -8.445 -1.959 15.305 1 80.06 271 PHE A C 1
ATOM 2133 O O . PHE A 1 271 ? -8.242 -0.836 15.773 1 80.06 271 PHE A O 1
ATOM 2140 N N . LEU A 1 272 ? -8.414 -2.99 16.031 1 83.06 272 LEU A N 1
ATOM 2141 C CA . LEU A 1 272 ? -8.117 -2.943 17.453 1 83.06 272 LEU A CA 1
ATOM 2142 C C . LEU A 1 272 ? -6.707 -2.414 17.703 1 83.06 272 LEU A C 1
ATOM 2144 O O . LEU A 1 272 ? -6.492 -1.596 18.594 1 83.06 272 LEU A O 1
ATOM 2148 N N . LEU A 1 273 ? -5.832 -2.877 16.891 1 77.44 273 LEU A N 1
ATOM 2149 C CA . LEU A 1 273 ? -4.461 -2.406 17.031 1 77.44 273 LEU A CA 1
ATOM 2150 C C . LEU A 1 273 ? -4.367 -0.909 16.75 1 77.44 273 LEU A C 1
ATOM 2152 O O . LEU A 1 273 ? -3.674 -0.182 17.469 1 77.44 273 LEU A O 1
ATOM 2156 N N . SER A 1 274 ? -5.043 -0.489 15.742 1 71.62 274 SER A N 1
ATOM 2157 C CA . SER A 1 274 ? -5.051 0.927 15.391 1 71.62 274 SER A CA 1
ATOM 2158 C C . SER A 1 274 ? -5.715 1.765 16.484 1 71.62 274 SER A C 1
ATOM 2160 O O . SER A 1 274 ? -5.234 2.848 16.812 1 71.62 274 SER A O 1
ATOM 2162 N N . ALA A 1 275 ? -6.797 1.291 17.078 1 73.62 275 ALA A N 1
ATOM 2163 C CA . ALA A 1 275 ? -7.535 1.998 18.125 1 73.62 275 ALA A CA 1
ATOM 2164 C C . ALA A 1 275 ? -6.703 2.117 19.391 1 73.62 275 ALA A C 1
ATOM 2166 O O . ALA A 1 275 ? -6.691 3.168 20.047 1 73.62 275 ALA A O 1
ATOM 2167 N N . VAL A 1 276 ? -6.133 1.03 19.703 1 74.06 276 VAL A N 1
ATOM 2168 C CA . VAL A 1 276 ? -5.297 1.022 20.891 1 74.06 276 VAL A CA 1
ATOM 2169 C C . VAL A 1 276 ? -4.168 2.037 20.75 1 74.06 276 VAL A C 1
ATOM 2171 O O . VAL A 1 276 ? -3.889 2.809 21.672 1 74.06 276 VAL A O 1
ATOM 2174 N N . PHE A 1 277 ? -3.678 2.041 19.594 1 66.06 277 PHE A N 1
ATOM 2175 C CA . PHE A 1 277 ? -2.562 2.953 19.375 1 66.06 277 PHE A CA 1
ATOM 2176 C C . PHE A 1 277 ? -3.039 4.398 19.359 1 66.06 277 PHE A C 1
ATOM 2178 O O . PHE A 1 277 ? -2.371 5.285 19.891 1 66.06 277 PHE A O 1
ATOM 2185 N N . LEU A 1 278 ? -4.164 4.645 18.828 1 63.22 278 LEU A N 1
ATOM 2186 C CA . LEU A 1 278 ? -4.727 5.988 18.812 1 63.22 278 LEU A CA 1
ATOM 2187 C C . LEU A 1 278 ? -5.055 6.457 20.219 1 63.22 278 LEU A C 1
ATOM 2189 O O . LEU A 1 278 ? -4.836 7.621 20.562 1 63.22 278 LEU A O 1
ATOM 2193 N N . ARG A 1 279 ? -5.562 5.574 20.953 1 67.38 279 ARG A N 1
ATOM 2194 C CA . ARG A 1 279 ? -5.922 5.91 22.328 1 67.38 279 ARG A CA 1
ATOM 2195 C C . ARG A 1 279 ? -4.676 6.211 23.156 1 67.38 279 ARG A C 1
ATOM 2197 O O . ARG A 1 279 ? -4.684 7.125 23.984 1 67.38 279 ARG A O 1
ATOM 2204 N N . LEU A 1 280 ? -3.73 5.426 22.953 1 63.03 280 LEU A N 1
ATOM 2205 C CA . LEU A 1 280 ? -2.484 5.617 23.688 1 63.03 280 LEU A CA 1
ATOM 2206 C C . LEU A 1 280 ? -1.823 6.934 23.312 1 63.03 280 LEU A C 1
ATOM 2208 O O . LEU A 1 280 ? -1.183 7.578 24.141 1 63.03 280 LEU A O 1
ATOM 2212 N N . THR A 1 281 ? -1.986 7.219 22.109 1 56.28 281 THR A N 1
ATOM 2213 C CA . THR A 1 281 ? -1.359 8.453 21.625 1 56.28 281 THR A CA 1
ATOM 2214 C C . THR A 1 281 ? -2.205 9.664 22 1 56.28 281 THR A C 1
ATOM 2216 O O . THR A 1 281 ? -1.674 10.758 22.203 1 56.28 281 THR A O 1
ATOM 2219 N N . ARG A 1 282 ? -3.553 9.641 21.875 1 54.66 282 ARG A N 1
ATOM 2220 C CA . ARG A 1 282 ? -4.41 10.719 22.344 1 54.66 282 ARG A CA 1
ATOM 2221 C C . ARG A 1 282 ? -4.141 11.031 23.828 1 54.66 282 ARG A C 1
ATOM 2223 O O . ARG A 1 282 ? -4.176 12.188 24.234 1 54.66 282 ARG A O 1
ATOM 2230 N N . ARG A 1 283 ? -4.102 10.008 24.625 1 49.81 283 ARG A N 1
ATOM 2231 C CA . ARG A 1 283 ? -3.834 10.289 26.031 1 49.81 283 ARG A CA 1
ATOM 2232 C C . ARG A 1 283 ? -2.5 11.008 26.203 1 49.81 283 ARG A C 1
ATOM 2234 O O . ARG A 1 283 ? -2.303 11.734 27.172 1 49.81 283 ARG A O 1
ATOM 2241 N N . GLY A 1 284 ? -1.658 10.445 25.5 1 45 284 GLY A N 1
ATOM 2242 C CA . GLY A 1 284 ? -0.412 11.148 25.766 1 45 284 GLY A CA 1
ATOM 2243 C C . GLY A 1 284 ? -0.426 12.586 25.266 1 45 284 GLY A C 1
ATOM 2244 O O . GLY A 1 284 ? 0.536 13.328 25.484 1 45 284 GLY A O 1
ATOM 2245 N N . GLY A 1 285 ? -1.143 13.531 25.141 1 43.34 285 GLY A N 1
ATOM 2246 C CA . GLY A 1 285 ? -1.323 14.969 25.047 1 43.34 285 GLY A CA 1
ATOM 2247 C C . GLY A 1 285 ? -1.843 15.414 23.688 1 43.34 285 GLY A C 1
ATOM 2248 O O . GLY A 1 285 ? -2.574 16.406 23.594 1 43.34 285 GLY A O 1
ATOM 2249 N N . ALA A 1 286 ? -1.062 15.328 22.469 1 40.34 286 ALA A N 1
ATOM 2250 C CA . ALA A 1 286 ? -1.016 16.406 21.484 1 40.34 286 ALA A CA 1
ATOM 2251 C C . ALA A 1 286 ? -2.146 16.281 20.469 1 40.34 286 ALA A C 1
ATOM 2253 O O . ALA A 1 286 ? -2.291 17.125 19.578 1 40.34 286 ALA A O 1
ATOM 2254 N N . LEU A 1 287 ? -2.773 15.062 20.109 1 37.91 287 LEU A N 1
ATOM 2255 C CA . LEU A 1 287 ? -3.787 15.312 19.078 1 37.91 287 LEU A CA 1
ATOM 2256 C C . LEU A 1 287 ? -5.152 15.555 19.719 1 37.91 287 LEU A C 1
ATOM 2258 O O . LEU A 1 287 ? -5.477 14.953 20.75 1 37.91 287 LEU A O 1
ATOM 2262 N N . MET B 1 1 ? 36.844 30.688 17.109 1 30.62 1 MET B N 1
ATOM 2263 C CA . MET B 1 1 ? 37.219 29.672 16.125 1 30.62 1 MET B CA 1
ATOM 2264 C C . MET B 1 1 ? 36 28.891 15.648 1 30.62 1 MET B C 1
ATOM 2266 O O . MET B 1 1 ? 35.344 28.25 16.438 1 30.62 1 MET B O 1
ATOM 2270 N N . LYS B 1 2 ? 35.25 29.328 14.625 1 37.94 2 LYS B N 1
ATOM 2271 C CA . LYS B 1 2 ? 34 28.859 14 1 37.94 2 LYS B CA 1
ATOM 2272 C C . LYS B 1 2 ? 34.125 27.391 13.562 1 37.94 2 LYS B C 1
ATOM 2274 O O . LYS B 1 2 ? 35 27.062 12.734 1 37.94 2 LYS B O 1
ATOM 2279 N N . VAL B 1 3 ? 34.125 26.484 14.469 1 41.69 3 VAL B N 1
ATOM 2280 C CA . VAL B 1 3 ? 34.25 25.062 14.164 1 41.69 3 VAL B CA 1
ATOM 2281 C C . VAL B 1 3 ? 33.5 24.766 12.867 1 41.69 3 VAL B C 1
ATOM 2283 O O . VAL B 1 3 ? 32.312 25.094 12.734 1 41.69 3 VAL B O 1
ATOM 2286 N N . PRO B 1 4 ? 34.219 24.594 11.812 1 44.12 4 PRO B N 1
ATOM 2287 C CA . PRO B 1 4 ? 33.719 24.469 10.438 1 44.12 4 PRO B CA 1
ATOM 2288 C C . PRO B 1 4 ? 32.562 23.469 10.328 1 44.12 4 PRO B C 1
ATOM 2290 O O . PRO B 1 4 ? 32.562 22.438 10.992 1 44.12 4 PRO B O 1
ATOM 2293 N N . ARG B 1 5 ? 31.375 23.922 10.109 1 45.88 5 ARG B N 1
ATOM 2294 C CA . ARG B 1 5 ? 30.031 23.422 9.867 1 45.88 5 ARG B CA 1
ATOM 2295 C C . ARG B 1 5 ? 30.062 22.141 9.047 1 45.88 5 ARG B C 1
ATOM 2297 O O . ARG B 1 5 ? 29.016 21.578 8.719 1 45.88 5 ARG B O 1
ATOM 2304 N N . LEU B 1 6 ? 31.281 21.875 8.406 1 44.78 6 LEU B N 1
ATOM 2305 C CA . LEU B 1 6 ? 31.453 20.734 7.516 1 44.78 6 LEU B CA 1
ATOM 2306 C C . LEU B 1 6 ? 31.641 19.453 8.312 1 44.78 6 LEU B C 1
ATOM 2308 O O . LEU B 1 6 ? 31.656 18.359 7.746 1 44.78 6 LEU B O 1
ATOM 2312 N N . VAL B 1 7 ? 32.125 19.406 9.5 1 45.62 7 VAL B N 1
ATOM 2313 C CA . VAL B 1 7 ? 32.562 18.266 10.289 1 45.62 7 VAL B CA 1
ATOM 2314 C C . VAL B 1 7 ? 31.406 17.281 10.477 1 45.62 7 VAL B C 1
ATOM 2316 O O . VAL B 1 7 ? 31.594 16.078 10.312 1 45.62 7 VAL B O 1
ATOM 2319 N N . PRO B 1 8 ? 30.391 17.781 10.977 1 48.25 8 PRO B N 1
ATOM 2320 C CA . PRO B 1 8 ? 29.375 16.75 11.188 1 48.25 8 PRO B CA 1
ATOM 2321 C C . PRO B 1 8 ? 28.938 16.062 9.891 1 48.25 8 PRO B C 1
ATOM 2323 O O . PRO B 1 8 ? 28.594 14.883 9.898 1 48.25 8 PRO B O 1
ATOM 2326 N N . TRP B 1 9 ? 29.062 16.766 8.844 1 49.03 9 TRP B N 1
ATOM 2327 C CA . TRP B 1 9 ? 28.703 16.188 7.547 1 49.03 9 TRP B CA 1
ATOM 2328 C C . TRP B 1 9 ? 29.703 15.141 7.117 1 49.03 9 TRP B C 1
ATOM 2330 O O . TRP B 1 9 ? 29.344 14.148 6.465 1 49.03 9 TRP B O 1
ATOM 2340 N N . LEU B 1 10 ? 31 15.43 7.289 1 49.94 10 LEU B N 1
ATOM 2341 C CA . LEU B 1 10 ? 32.031 14.461 6.973 1 49.94 10 LEU B CA 1
ATOM 2342 C C . LEU B 1 10 ? 31.859 13.18 7.785 1 49.94 10 LEU B C 1
ATOM 2344 O O . LEU B 1 10 ? 32.125 12.086 7.289 1 49.94 10 LEU B O 1
ATOM 2348 N N . PHE B 1 11 ? 31.484 13.305 8.961 1 49.16 11 PHE B N 1
ATOM 2349 C CA . PHE B 1 11 ? 31.297 12.102 9.766 1 49.16 11 PHE B CA 1
ATOM 2350 C C . PHE B 1 11 ? 30.031 11.367 9.359 1 49.16 11 PHE B C 1
ATOM 2352 O O . PHE B 1 11 ? 29.953 10.141 9.469 1 49.16 11 PHE B O 1
ATOM 2359 N N . LEU B 1 12 ? 29.125 12.094 8.977 1 53.31 12 LEU B N 1
ATOM 2360 C CA . LEU B 1 12 ? 27.875 11.43 8.617 1 53.31 12 LEU B CA 1
ATOM 2361 C C . LEU B 1 12 ? 27.922 10.938 7.176 1 53.31 12 LEU B C 1
ATOM 2363 O O . LEU B 1 12 ? 27.094 10.109 6.773 1 53.31 12 LEU B O 1
ATOM 2367 N N . SER B 1 13 ? 28.906 11.445 6.438 1 54.53 13 SER B N 1
ATOM 2368 C CA . SER B 1 13 ? 29.016 11.148 5.012 1 54.53 13 SER B CA 1
ATOM 2369 C C . SER B 1 13 ? 29.219 9.664 4.77 1 54.53 13 SER B C 1
ATOM 2371 O O . SER B 1 13 ? 28.594 9.078 3.881 1 54.53 13 SER B O 1
ATOM 2373 N N . PRO B 1 14 ? 30.141 9.164 5.48 1 53.72 14 PRO B N 1
ATOM 2374 C CA . PRO B 1 14 ? 30.281 7.734 5.18 1 53.72 14 PRO B CA 1
ATOM 2375 C C . PRO B 1 14 ? 28.984 6.961 5.367 1 53.72 14 PRO B C 1
ATOM 2377 O O . PRO B 1 14 ? 28.688 6.055 4.586 1 53.72 14 PRO B O 1
ATOM 2380 N N . PHE B 1 15 ? 28.344 7.34 6.461 1 54.06 15 PHE B N 1
ATOM 2381 C CA . PHE B 1 15 ? 27.078 6.66 6.719 1 54.06 15 PHE B CA 1
ATOM 2382 C C . PHE B 1 15 ? 26.062 6.98 5.633 1 54.06 15 PHE B C 1
ATOM 2384 O O . PHE B 1 15 ? 25.344 6.094 5.176 1 54.06 15 PHE B O 1
ATOM 2391 N N . LEU B 1 16 ? 26.188 8.234 5.297 1 58.53 16 LEU B N 1
ATOM 2392 C CA . LEU B 1 16 ? 25.25 8.625 4.25 1 58.53 16 LEU B CA 1
ATOM 2393 C C . LEU B 1 16 ? 25.594 7.945 2.93 1 58.53 16 LEU B C 1
ATOM 2395 O O . LEU B 1 16 ? 24.703 7.547 2.176 1 58.53 16 LEU B O 1
ATOM 2399 N N . LEU B 1 17 ? 26.875 7.84 2.719 1 56.94 17 LEU B N 1
ATOM 2400 C CA . LEU B 1 17 ? 27.312 7.168 1.497 1 56.94 17 LEU B CA 1
ATOM 2401 C C . LEU B 1 17 ? 26.953 5.688 1.538 1 56.94 17 LEU B C 1
ATOM 2403 O O . LEU B 1 17 ? 26.5 5.125 0.535 1 56.94 17 LEU B O 1
ATOM 2407 N N . LEU B 1 18 ? 27.219 5.094 2.662 1 56.66 18 LEU B N 1
ATOM 2408 C CA . LEU B 1 18 ? 26.844 3.693 2.82 1 56.66 18 LEU B CA 1
ATOM 2409 C C . LEU B 1 18 ? 25.344 3.514 2.686 1 56.66 18 LEU B C 1
ATOM 2411 O O . LEU B 1 18 ? 24.875 2.559 2.059 1 56.66 18 LEU B O 1
ATOM 2415 N N . PHE B 1 19 ? 24.859 4.488 3.266 1 59.09 19 PHE B N 1
ATOM 2416 C CA . PHE B 1 19 ? 23.406 4.453 3.184 1 59.09 19 PHE B CA 1
ATOM 2417 C C . PHE B 1 19 ? 22.938 4.66 1.749 1 59.09 19 PHE B C 1
ATOM 2419 O O . PHE B 1 19 ? 22.031 3.967 1.276 1 59.09 19 PHE B O 1
ATOM 2426 N N . ALA B 1 20 ? 23.641 5.582 1.138 1 59.22 20 ALA B N 1
ATOM 2427 C CA . ALA B 1 20 ? 23.312 5.828 -0.261 1 59.22 20 ALA B CA 1
ATOM 2428 C C . ALA B 1 20 ? 23.625 4.613 -1.126 1 59.22 20 ALA B C 1
ATOM 2430 O O . ALA B 1 20 ? 22.844 4.254 -2.01 1 59.22 20 ALA B O 1
ATOM 2431 N N . ALA B 1 21 ? 24.719 4.02 -0.86 1 61.03 21 ALA B N 1
ATOM 2432 C CA . ALA B 1 21 ? 25.094 2.824 -1.612 1 61.03 21 ALA B CA 1
ATOM 2433 C C . ALA B 1 21 ? 24.078 1.706 -1.408 1 61.03 21 ALA B C 1
ATOM 2435 O O . ALA B 1 21 ? 23.672 1.051 -2.367 1 61.03 21 ALA B O 1
ATOM 2436 N N . PHE B 1 22 ? 23.719 1.595 -0.21 1 67.75 22 PHE B N 1
ATOM 2437 C CA . PHE B 1 22 ? 22.719 0.583 0.111 1 67.75 22 PHE B CA 1
ATOM 2438 C C . PHE B 1 22 ? 21.375 0.938 -0.508 1 67.75 22 PHE B C 1
ATOM 2440 O O . PHE B 1 22 ? 20.641 0.056 -0.965 1 67.75 22 PHE B O 1
ATOM 2447 N N . TYR B 1 23 ? 21.297 2.186 -0.683 1 71.06 23 TYR B N 1
ATOM 2448 C CA . TYR B 1 23 ? 20.016 2.676 -1.187 1 71.06 23 TYR B CA 1
ATOM 2449 C C . TYR B 1 23 ? 19.938 2.535 -2.701 1 71.06 23 TYR B C 1
ATOM 2451 O O . TYR B 1 23 ? 18.875 2.242 -3.25 1 71.06 23 TYR B O 1
ATOM 2459 N N . LEU B 1 24 ? 21.156 2.541 -3.322 1 79.81 24 LEU B N 1
ATOM 2460 C CA . LEU B 1 24 ? 21.125 2.527 -4.781 1 79.81 24 LEU B CA 1
ATOM 2461 C C . LEU B 1 24 ? 21.484 1.144 -5.316 1 79.81 24 LEU B C 1
ATOM 2463 O O . LEU B 1 24 ? 21.266 0.855 -6.496 1 79.81 24 LEU B O 1
ATOM 2467 N N . ALA B 1 25 ? 21.938 0.306 -4.504 1 84.44 25 ALA B N 1
ATOM 2468 C CA . ALA B 1 25 ? 22.469 -0.998 -4.914 1 84.44 25 ALA B CA 1
ATOM 2469 C C . ALA B 1 25 ? 21.391 -1.802 -5.652 1 84.44 25 ALA B C 1
ATOM 2471 O O . ALA B 1 25 ? 21.656 -2.35 -6.727 1 84.44 25 ALA B O 1
ATOM 2472 N N . PRO B 1 26 ? 20.203 -1.873 -5.086 1 87.25 26 PRO B N 1
ATOM 2473 C CA . PRO B 1 26 ? 19.203 -2.693 -5.785 1 87.25 26 PRO B CA 1
ATOM 2474 C C . PRO B 1 26 ? 18.859 -2.143 -7.168 1 87.25 26 PRO B C 1
ATOM 2476 O O . PRO B 1 26 ? 18.625 -2.914 -8.102 1 87.25 26 PRO B O 1
ATOM 2479 N N . VAL B 1 27 ? 18.891 -0.886 -7.262 1 87.31 27 VAL B N 1
ATOM 2480 C CA . VAL B 1 27 ? 18.547 -0.256 -8.531 1 87.31 27 VAL B CA 1
ATOM 2481 C C . VAL B 1 27 ? 19.672 -0.495 -9.539 1 87.31 27 VAL B C 1
ATOM 2483 O O . VAL B 1 27 ? 19.422 -0.842 -10.695 1 87.31 27 VAL B O 1
ATOM 2486 N N . LEU B 1 28 ? 20.922 -0.333 -9.102 1 87.88 28 LEU B N 1
ATOM 2487 C CA . LEU B 1 28 ? 22.078 -0.521 -9.977 1 87.88 28 LEU B CA 1
ATOM 2488 C C . LEU B 1 28 ? 22.172 -1.97 -10.445 1 87.88 28 LEU B C 1
ATOM 2490 O O . LEU B 1 28 ? 22.5 -2.232 -11.609 1 87.88 28 LEU B O 1
ATOM 2494 N N . TYR B 1 29 ? 21.891 -2.84 -9.586 1 89.19 29 TYR B N 1
ATOM 2495 C CA . TYR B 1 29 ? 21.969 -4.246 -9.969 1 89.19 29 TYR B CA 1
ATOM 2496 C C . TYR B 1 29 ? 20.844 -4.605 -10.93 1 89.19 29 TYR B C 1
ATOM 2498 O O . TYR B 1 29 ? 21.047 -5.391 -11.867 1 89.19 29 TYR B O 1
ATOM 2506 N N . ALA B 1 30 ? 19.688 -4.129 -10.672 1 90.06 30 ALA B N 1
ATOM 2507 C CA . ALA B 1 30 ? 18.594 -4.332 -11.617 1 90.06 30 ALA B CA 1
ATOM 2508 C C . ALA B 1 30 ? 18.953 -3.77 -12.992 1 90.06 30 ALA B C 1
ATOM 2510 O O . ALA B 1 30 ? 18.594 -4.348 -14.016 1 90.06 30 ALA B O 1
ATOM 2511 N N . GLY B 1 31 ? 19.625 -2.629 -12.977 1 92.94 31 GLY B N 1
ATOM 2512 C CA . GLY B 1 31 ? 20.109 -2.082 -14.227 1 92.94 31 GLY B CA 1
ATOM 2513 C C . GLY B 1 31 ? 21.062 -3.016 -14.953 1 92.94 31 GLY B C 1
ATOM 2514 O O . GLY B 1 31 ? 20.984 -3.184 -16.172 1 92.94 31 GLY B O 1
ATOM 2515 N N . TYR B 1 32 ? 21.906 -3.568 -14.188 1 91.62 32 TYR B N 1
ATOM 2516 C CA . TYR B 1 32 ? 22.844 -4.547 -14.734 1 91.62 32 TYR B CA 1
ATOM 2517 C C . TYR B 1 32 ? 22.094 -5.746 -15.312 1 91.62 32 TYR B C 1
ATOM 2519 O O . TYR B 1 32 ? 22.375 -6.164 -16.438 1 91.62 32 TYR B O 1
ATOM 2527 N N . LEU B 1 33 ? 21.141 -6.309 -14.609 1 91.25 33 LEU B N 1
ATOM 2528 C CA . LEU B 1 33 ? 20.391 -7.477 -15.055 1 91.25 33 LEU B CA 1
ATOM 2529 C C . LEU B 1 33 ? 19.562 -7.152 -16.297 1 91.25 33 LEU B C 1
ATOM 2531 O O . LEU B 1 33 ? 19.359 -8.016 -17.156 1 91.25 33 LEU B O 1
ATOM 2535 N N . SER B 1 34 ? 19.094 -5.914 -16.375 1 94.19 34 SER B N 1
ATOM 2536 C CA . SER B 1 34 ? 18.219 -5.504 -17.453 1 94.19 34 SER B CA 1
ATOM 2537 C C . SER B 1 34 ? 18.953 -5.516 -18.797 1 94.19 34 SER B C 1
ATOM 2539 O O . SER B 1 34 ? 18.328 -5.492 -19.859 1 94.19 34 SER B O 1
ATOM 2541 N N . LEU B 1 35 ? 20.281 -5.547 -18.781 1 94.88 35 LEU B N 1
ATOM 2542 C CA . LEU B 1 35 ? 21.078 -5.484 -20 1 94.88 35 LEU B CA 1
ATOM 2543 C C . LEU B 1 35 ? 21.281 -6.875 -20.594 1 94.88 35 LEU B C 1
ATOM 2545 O O . LEU B 1 35 ? 21.859 -7.02 -21.672 1 94.88 35 LEU B O 1
ATOM 2549 N N . PHE B 1 36 ? 20.797 -7.848 -19.922 1 92.5 36 PHE B N 1
ATOM 2550 C CA . PHE B 1 36 ? 20.953 -9.219 -20.375 1 92.5 36 PHE B CA 1
ATOM 2551 C C . PHE B 1 36 ? 19.656 -9.742 -20.984 1 92.5 36 PHE B C 1
ATOM 2553 O O . PHE B 1 36 ? 18.578 -9.195 -20.703 1 92.5 36 PHE B O 1
ATOM 2560 N N . ILE B 1 37 ? 19.766 -10.664 -21.875 1 90.88 37 ILE B N 1
ATOM 2561 C CA . ILE B 1 37 ? 18.609 -11.297 -22.484 1 90.88 37 ILE B CA 1
ATOM 2562 C C . ILE B 1 37 ? 18.688 -12.812 -22.312 1 90.88 37 ILE B C 1
ATOM 2564 O O . ILE B 1 37 ? 19.781 -13.391 -22.328 1 90.88 37 ILE B O 1
ATOM 2568 N N . LYS B 1 38 ? 17.484 -13.359 -22.031 1 82.12 38 LYS B N 1
ATOM 2569 C CA . LYS B 1 38 ? 17.406 -14.812 -21.922 1 82.12 38 LYS B CA 1
ATOM 2570 C C . LYS B 1 38 ? 17.312 -15.461 -23.297 1 82.12 38 LYS B C 1
ATOM 2572 O O . LYS B 1 38 ? 16.391 -15.188 -24.062 1 82.12 38 LYS B O 1
ATOM 2577 N N . LYS B 1 39 ? 18.391 -16.109 -23.688 1 75.88 39 LYS B N 1
ATOM 2578 C CA . LYS B 1 39 ? 18.422 -16.781 -24.984 1 75.88 39 LYS B CA 1
ATOM 2579 C C . LYS B 1 39 ? 18.5 -18.297 -24.812 1 75.88 39 LYS B C 1
ATOM 2581 O O . LYS B 1 39 ? 19.219 -18.797 -23.938 1 75.88 39 LYS B O 1
ATOM 2586 N N . ARG B 1 40 ? 17.469 -18.984 -25.203 1 66.75 40 ARG B N 1
ATOM 2587 C CA . ARG B 1 40 ? 17.516 -20.438 -25.203 1 66.75 40 ARG B CA 1
ATOM 2588 C C . ARG B 1 40 ? 18.312 -20.969 -26.391 1 66.75 40 ARG B C 1
ATOM 2590 O O . ARG B 1 40 ? 18.078 -20.562 -27.531 1 66.75 40 ARG B O 1
ATOM 2597 N N . SER B 1 41 ? 19.484 -21.344 -26.172 1 55.44 41 SER B N 1
ATOM 2598 C CA . SER B 1 41 ? 20.234 -22 -27.25 1 55.44 41 SER B CA 1
ATOM 2599 C C . SER B 1 41 ? 19.859 -23.469 -27.344 1 55.44 41 SER B C 1
ATOM 2601 O O . SER B 1 41 ? 20.281 -24.281 -26.516 1 55.44 41 SER B O 1
ATOM 2603 N N . GLY B 1 42 ? 19.172 -23.906 -28.344 1 55.31 42 GLY B N 1
ATOM 2604 C CA . GLY B 1 42 ? 18.812 -25.297 -28.578 1 55.31 42 GLY B CA 1
ATOM 2605 C C . GLY B 1 42 ? 17.953 -25.875 -27.469 1 55.31 42 GLY B C 1
ATOM 2606 O O . GLY B 1 42 ? 16.969 -25.281 -27.047 1 55.31 42 GLY B O 1
ATOM 2607 N N . PHE B 1 43 ? 18.203 -27.172 -27.141 1 57.72 43 PHE B N 1
ATOM 2608 C CA . PHE B 1 43 ? 17.469 -27.922 -26.141 1 57.72 43 PHE B CA 1
ATOM 2609 C C . PHE B 1 43 ? 18 -27.641 -24.75 1 57.72 43 PHE B C 1
ATOM 2611 O O . PHE B 1 43 ? 17.562 -28.266 -23.766 1 57.72 43 PHE B O 1
ATOM 2618 N N . GLY B 1 44 ? 18.906 -26.703 -24.641 1 56.34 44 GLY B N 1
ATOM 2619 C CA . GLY B 1 44 ? 19.531 -26.516 -23.344 1 56.34 44 GLY B CA 1
ATOM 2620 C C . GLY B 1 44 ? 18.875 -25.438 -22.5 1 56.34 44 GLY B C 1
ATOM 2621 O O . GLY B 1 44 ? 17.891 -24.828 -22.938 1 56.34 44 GLY B O 1
ATOM 2622 N N . PRO B 1 45 ? 19.297 -25.422 -21.219 1 63.56 45 PRO B N 1
ATOM 2623 C CA . PRO B 1 45 ? 18.734 -24.422 -20.297 1 63.56 45 PRO B CA 1
ATOM 2624 C C . PRO B 1 45 ? 18.984 -23 -20.75 1 63.56 45 PRO B C 1
ATOM 2626 O O . PRO B 1 45 ? 19.938 -22.734 -21.5 1 63.56 45 PRO B O 1
ATOM 2629 N N . ALA B 1 46 ? 18.062 -22.094 -20.75 1 67.44 46 ALA B N 1
ATOM 2630 C CA . ALA B 1 46 ? 18.172 -20.688 -21.125 1 67.44 46 ALA B CA 1
ATOM 2631 C C . ALA B 1 46 ? 19.328 -20.016 -20.406 1 67.44 46 ALA B C 1
ATOM 2633 O O . ALA B 1 46 ? 19.594 -20.297 -19.234 1 67.44 46 ALA B O 1
ATOM 2634 N N . HIS B 1 47 ? 20.328 -19.422 -21.25 1 76.81 47 HIS B N 1
ATOM 2635 C CA . HIS B 1 47 ? 21.438 -18.672 -20.672 1 76.81 47 HIS B CA 1
ATOM 2636 C C . HIS B 1 47 ? 21.234 -17.172 -20.859 1 76.81 47 HIS B C 1
ATOM 2638 O O . HIS B 1 47 ? 20.562 -16.75 -21.812 1 76.81 47 HIS B O 1
ATOM 2644 N N . ASP B 1 48 ? 21.75 -16.406 -19.844 1 81.44 48 ASP B N 1
ATOM 2645 C CA . ASP B 1 48 ? 21.703 -14.953 -19.906 1 81.44 48 ASP B CA 1
ATOM 2646 C C . ASP B 1 48 ? 22.844 -14.406 -20.75 1 81.44 48 ASP B C 1
ATOM 2648 O O . ASP B 1 48 ? 24.016 -14.742 -20.531 1 81.44 48 ASP B O 1
ATOM 2652 N N . VAL B 1 49 ? 22.531 -13.742 -21.953 1 89.25 49 VAL B N 1
ATOM 2653 C CA . VAL B 1 49 ? 23.516 -13.102 -22.812 1 89.25 49 VAL B CA 1
ATOM 2654 C C . VAL B 1 49 ? 23.344 -11.586 -22.781 1 89.25 49 VAL B C 1
ATOM 2656 O O . VAL B 1 49 ? 22.234 -11.094 -22.562 1 89.25 49 VAL B O 1
ATOM 2659 N N . PHE B 1 50 ? 24.5 -10.969 -22.938 1 93 50 PHE B N 1
ATOM 2660 C CA . PHE B 1 50 ? 24.422 -9.516 -22.953 1 93 50 PHE B CA 1
ATOM 2661 C C . PHE B 1 50 ? 23.672 -9.023 -24.188 1 93 50 PHE B C 1
ATOM 2663 O O . PHE B 1 50 ? 24.047 -9.328 -25.312 1 93 50 PHE B O 1
ATOM 2670 N N . GLY B 1 51 ? 22.609 -8.344 -23.969 1 93.5 51 GLY B N 1
ATOM 2671 C CA . GLY B 1 51 ? 21.75 -7.887 -25.047 1 93.5 51 GLY B CA 1
ATOM 2672 C C . GLY B 1 51 ? 21.656 -6.375 -25.125 1 93.5 51 GLY B C 1
ATOM 2673 O O . GLY B 1 51 ? 20.953 -5.836 -26 1 93.5 51 GLY B O 1
ATOM 2674 N N . GLY B 1 52 ? 22.344 -5.699 -24.234 1 94.31 52 GLY B N 1
ATOM 2675 C CA . GLY B 1 52 ? 22.297 -4.246 -24.234 1 94.31 52 GLY B CA 1
ATOM 2676 C C . GLY B 1 52 ? 20.906 -3.699 -23.922 1 94.31 52 GLY B C 1
ATOM 2677 O O . GLY B 1 52 ? 20.328 -4.031 -22.891 1 94.31 52 GLY B O 1
ATOM 2678 N N . LEU B 1 53 ? 20.406 -2.969 -24.969 1 95.12 53 LEU B N 1
ATOM 2679 C CA . LEU B 1 53 ? 19.141 -2.283 -24.719 1 95.12 53 LEU B CA 1
ATOM 2680 C C . LEU B 1 53 ? 17.984 -3.045 -25.359 1 95.12 53 LEU B C 1
ATOM 2682 O O . LEU B 1 53 ? 16.891 -2.498 -25.516 1 95.12 53 LEU B O 1
ATOM 2686 N N . THR B 1 54 ? 18.141 -4.285 -25.594 1 95.12 54 THR B N 1
ATOM 2687 C CA . THR B 1 54 ? 17.141 -5.098 -26.281 1 95.12 54 THR B CA 1
ATOM 2688 C C . THR B 1 54 ? 15.859 -5.195 -25.469 1 95.12 54 THR B C 1
ATOM 2690 O O . THR B 1 54 ? 14.758 -5.129 -26.016 1 95.12 54 THR B O 1
ATOM 2693 N N . ASN B 1 55 ? 16.031 -5.367 -24.156 1 95.81 55 ASN B N 1
ATOM 2694 C CA . ASN B 1 55 ? 14.859 -5.449 -23.281 1 95.81 55 ASN B CA 1
ATOM 2695 C C . ASN B 1 55 ? 14.047 -4.156 -23.312 1 95.81 55 ASN B C 1
ATOM 2697 O O . ASN B 1 55 ? 12.812 -4.191 -23.25 1 95.81 55 ASN B O 1
ATOM 2701 N N . TYR B 1 56 ? 14.703 -3.096 -23.438 1 96.12 56 TYR B N 1
ATOM 2702 C CA . TYR B 1 56 ? 14.031 -1.804 -23.469 1 96.12 56 TYR B CA 1
ATOM 2703 C C . TYR B 1 56 ? 13.297 -1.599 -24.797 1 96.12 56 TYR B C 1
ATOM 2705 O O . TYR B 1 56 ? 12.172 -1.099 -24.812 1 96.12 56 TYR B O 1
ATOM 2713 N N . VAL B 1 57 ? 13.883 -1.978 -25.828 1 95.69 57 VAL B N 1
ATOM 2714 C CA . VAL B 1 57 ? 13.234 -1.907 -27.141 1 95.69 57 VAL B CA 1
ATOM 2715 C C . VAL B 1 57 ? 12.008 -2.824 -27.156 1 95.69 57 VAL B C 1
ATOM 2717 O O . VAL B 1 57 ? 10.953 -2.443 -27.656 1 95.69 57 VAL B O 1
ATOM 2720 N N . ARG B 1 58 ? 12.172 -3.949 -26.594 1 95.25 58 ARG B N 1
ATOM 2721 C CA . ARG B 1 58 ? 11.07 -4.898 -26.5 1 95.25 58 ARG B CA 1
ATOM 2722 C C . ARG B 1 58 ? 9.914 -4.309 -25.688 1 95.25 58 ARG B C 1
ATOM 2724 O O . ARG B 1 58 ? 8.742 -4.477 -26.062 1 95.25 58 ARG B O 1
ATOM 2731 N N . ALA B 1 59 ? 10.266 -3.721 -24.656 1 96 59 ALA B N 1
ATOM 2732 C CA . ALA B 1 59 ? 9.242 -3.15 -23.781 1 96 59 ALA B CA 1
ATOM 2733 C C . ALA B 1 59 ? 8.398 -2.121 -24.516 1 96 59 ALA B C 1
ATOM 2735 O O . ALA B 1 59 ? 7.176 -2.07 -24.344 1 96 59 ALA B O 1
ATOM 2736 N N . PHE B 1 60 ? 9.023 -1.303 -25.391 1 95.75 60 PHE B N 1
ATOM 2737 C CA . PHE B 1 60 ? 8.305 -0.257 -26.109 1 95.75 60 PHE B CA 1
ATOM 2738 C C . PHE B 1 60 ? 7.43 -0.855 -27.203 1 95.75 60 PHE B C 1
ATOM 2740 O O . PHE B 1 60 ? 6.496 -0.209 -27.688 1 95.75 60 PHE B O 1
ATOM 2747 N N . GLY B 1 61 ? 7.703 -2.082 -27.562 1 95.5 61 GLY B N 1
ATOM 2748 C CA . GLY B 1 61 ? 6.891 -2.785 -28.531 1 95.5 61 GLY B CA 1
ATOM 2749 C C . GLY B 1 61 ? 5.965 -3.814 -27.922 1 95.5 61 GLY B C 1
ATOM 2750 O O . GLY B 1 61 ? 5.23 -4.5 -28.625 1 95.5 61 GLY B O 1
ATOM 2751 N N . ASP B 1 62 ? 6.012 -3.986 -26.672 1 96.81 62 ASP B N 1
ATOM 2752 C CA . ASP B 1 62 ? 5.207 -4.961 -25.938 1 96.81 62 ASP B CA 1
ATOM 2753 C C . ASP B 1 62 ? 3.789 -4.441 -25.719 1 96.81 62 ASP B C 1
ATOM 2755 O O . ASP B 1 62 ? 3.562 -3.617 -24.828 1 96.81 62 ASP B O 1
ATOM 2759 N N . SER B 1 63 ? 2.842 -5.012 -26.453 1 96.88 63 SER B N 1
ATOM 2760 C CA . SER B 1 63 ? 1.465 -4.531 -26.422 1 96.88 63 SER B CA 1
ATOM 2761 C C . SER B 1 63 ? 0.855 -4.707 -25.031 1 96.88 63 SER B C 1
ATOM 2763 O O . SER B 1 63 ? 0.066 -3.873 -24.594 1 96.88 63 SER B O 1
ATOM 2765 N N . ASP B 1 64 ? 1.207 -5.758 -24.406 1 96.56 64 ASP B N 1
ATOM 2766 C CA . ASP B 1 64 ? 0.663 -6.004 -23.062 1 96.56 64 ASP B CA 1
ATOM 2767 C C . ASP B 1 64 ? 1.19 -4.984 -22.062 1 96.56 64 ASP B C 1
ATOM 2769 O O . ASP B 1 64 ? 0.433 -4.465 -21.234 1 96.56 64 ASP B O 1
ATOM 2773 N N . PHE B 1 65 ? 2.459 -4.688 -22.188 1 96.62 65 PHE B N 1
ATOM 2774 C CA . PHE B 1 65 ? 3.051 -3.705 -21.297 1 96.62 65 PHE B CA 1
ATOM 2775 C C . PHE B 1 65 ? 2.449 -2.324 -21.531 1 96.62 65 PHE B C 1
ATOM 2777 O O . PHE B 1 65 ? 2.029 -1.654 -20.578 1 96.62 65 PHE B O 1
ATOM 2784 N N . LEU B 1 66 ? 2.367 -1.978 -22.719 1 96.56 66 LEU B N 1
ATOM 2785 C CA . LEU B 1 66 ? 1.816 -0.67 -23.062 1 96.56 66 LEU B CA 1
ATOM 2786 C C . LEU B 1 66 ? 0.347 -0.579 -22.656 1 96.56 66 LEU B C 1
ATOM 2788 O O . LEU B 1 66 ? -0.111 0.469 -22.203 1 96.56 66 LEU B O 1
ATOM 2792 N N . ALA B 1 67 ? -0.348 -1.67 -22.859 1 96.44 67 ALA B N 1
ATOM 2793 C CA . ALA B 1 67 ? -1.746 -1.708 -22.438 1 96.44 67 ALA B CA 1
ATOM 2794 C C . ALA B 1 67 ? -1.869 -1.549 -20.938 1 96.44 67 ALA B C 1
ATOM 2796 O O . ALA B 1 67 ? -2.793 -0.894 -20.438 1 96.44 67 ALA B O 1
ATOM 2797 N N . SER B 1 68 ? -1.02 -2.172 -20.172 1 96.25 68 SER B N 1
ATOM 2798 C CA . SER B 1 68 ? -1.043 -2.066 -18.719 1 96.25 68 SER B CA 1
ATOM 2799 C C . SER B 1 68 ? -0.778 -0.636 -18.266 1 96.25 68 SER B C 1
ATOM 2801 O O . SER B 1 68 ? -1.386 -0.163 -17.297 1 96.25 68 SER B O 1
ATOM 2803 N N . LEU B 1 69 ? 0.129 0.088 -18.984 1 94.81 69 LEU B N 1
ATOM 2804 C CA . LEU B 1 69 ? 0.397 1.488 -18.672 1 94.81 69 LEU B CA 1
ATOM 2805 C C . LEU B 1 69 ? -0.823 2.354 -18.969 1 94.81 69 LEU B C 1
ATOM 2807 O O . LEU B 1 69 ? -1.172 3.236 -18.188 1 94.81 69 LEU B O 1
ATOM 2811 N N . LEU B 1 70 ? -1.431 2.076 -20.031 1 95.19 70 LEU B N 1
ATOM 2812 C CA . LEU B 1 70 ? -2.627 2.822 -20.406 1 95.19 70 LEU B CA 1
ATOM 2813 C C . LEU B 1 70 ? -3.754 2.584 -19.422 1 95.19 70 LEU B C 1
ATOM 2815 O O . LEU B 1 70 ? -4.508 3.506 -19.094 1 95.19 70 LEU B O 1
ATOM 2819 N N . ASN B 1 71 ? -3.895 1.366 -19 1 96 71 ASN B N 1
ATOM 2820 C CA . ASN B 1 71 ? -4.914 1.036 -18.016 1 96 71 ASN B CA 1
ATOM 2821 C C . ASN B 1 71 ? -4.73 1.843 -16.734 1 96 71 ASN B C 1
ATOM 2823 O O . ASN B 1 71 ? -5.699 2.379 -16.188 1 96 71 ASN B O 1
ATOM 2827 N N . ILE B 1 72 ? -3.545 1.94 -16.281 1 93.88 72 ILE B N 1
ATOM 2828 C CA . ILE B 1 72 ? -3.295 2.631 -15.023 1 93.88 72 ILE B CA 1
ATOM 2829 C C . ILE B 1 72 ? -3.492 4.133 -15.211 1 93.88 72 ILE B C 1
ATOM 2831 O O . ILE B 1 72 ? -3.939 4.824 -14.289 1 93.88 72 ILE B O 1
ATOM 2835 N N . LEU B 1 73 ? -3.127 4.664 -16.375 1 93.44 73 LEU B N 1
ATOM 2836 C CA . LEU B 1 73 ? -3.375 6.074 -16.656 1 93.44 73 LEU B CA 1
ATOM 2837 C C . LEU B 1 73 ? -4.871 6.367 -16.688 1 93.44 73 LEU B C 1
ATOM 2839 O O . LEU B 1 73 ? -5.324 7.363 -16.125 1 93.44 73 LEU B O 1
ATOM 2843 N N . LYS B 1 74 ? -5.594 5.465 -17.359 1 95 74 LYS B N 1
ATOM 2844 C CA . LYS B 1 74 ? -7.051 5.598 -17.375 1 95 74 LYS B CA 1
ATOM 2845 C C . LYS B 1 74 ? -7.621 5.539 -15.953 1 95 74 LYS B C 1
ATOM 2847 O O . LYS B 1 74 ? -8.492 6.336 -15.602 1 95 74 LYS B O 1
ATOM 2852 N N . PHE B 1 75 ? -7.148 4.613 -15.242 1 94.81 75 PHE B N 1
ATOM 2853 C CA . PHE B 1 75 ? -7.527 4.449 -13.844 1 94.81 75 PHE B CA 1
ATOM 2854 C C . PHE B 1 75 ? -7.273 5.73 -13.055 1 94.81 75 PHE B C 1
ATOM 2856 O O . PHE B 1 75 ? -8.164 6.234 -12.375 1 94.81 75 PHE B O 1
ATOM 2863 N N . GLY B 1 76 ? -6.117 6.258 -13.172 1 93.31 76 GLY B N 1
ATOM 2864 C CA . GLY B 1 76 ? -5.742 7.461 -12.453 1 93.31 76 GLY B CA 1
ATOM 2865 C C . GLY B 1 76 ? -6.578 8.672 -12.828 1 93.31 76 GLY B C 1
ATOM 2866 O O . GLY B 1 76 ? -6.996 9.438 -11.961 1 93.31 76 GLY B O 1
ATOM 2867 N N . VAL B 1 77 ? -6.867 8.852 -14.062 1 93.5 77 VAL B N 1
ATOM 2868 C CA . VAL B 1 77 ? -7.574 10.023 -14.562 1 93.5 77 VAL B CA 1
ATOM 2869 C C . VAL B 1 77 ? -9.031 9.984 -14.102 1 93.5 77 VAL B C 1
ATOM 2871 O O . VAL B 1 77 ? -9.656 11.031 -13.914 1 93.5 77 VAL B O 1
ATOM 2874 N N . VAL B 1 78 ? -9.516 8.836 -13.852 1 95.31 78 VAL B N 1
ATOM 2875 C CA . VAL B 1 78 ? -10.93 8.719 -13.508 1 95.31 78 VAL B CA 1
ATOM 2876 C C . VAL B 1 78 ? -11.078 8.531 -12 1 95.31 78 VAL B C 1
ATOM 2878 O O . VAL B 1 78 ? -11.766 9.32 -11.336 1 95.31 78 VAL B O 1
ATOM 2881 N N . GLN B 1 79 ? -10.398 7.559 -11.5 1 96 79 GLN B N 1
ATOM 2882 C CA . GLN B 1 79 ? -10.594 7.152 -10.109 1 96 79 GLN B CA 1
ATOM 2883 C C . GLN B 1 79 ? -10.062 8.211 -9.148 1 96 79 GLN B C 1
ATOM 2885 O O . GLN B 1 79 ? -10.695 8.508 -8.125 1 96 79 GLN B O 1
ATOM 2890 N N . VAL B 1 80 ? -8.938 8.781 -9.438 1 94.44 80 VAL B N 1
ATOM 2891 C CA . VAL B 1 80 ? -8.305 9.703 -8.5 1 94.44 80 VAL B CA 1
ATOM 2892 C C . VAL B 1 80 ? -9.172 10.953 -8.344 1 94.44 80 VAL B C 1
ATOM 2894 O O . VAL B 1 80 ? -9.516 11.344 -7.223 1 94.44 80 VAL B O 1
ATOM 2897 N N . PRO B 1 81 ? -9.586 11.602 -9.438 1 94.88 81 PRO B N 1
ATOM 2898 C CA . PRO B 1 81 ? -10.461 12.758 -9.273 1 94.88 81 PRO B CA 1
ATOM 2899 C C . PRO B 1 81 ? -11.781 12.406 -8.586 1 94.88 81 PRO B C 1
ATOM 2901 O O . PRO B 1 81 ? -12.266 13.172 -7.746 1 94.88 81 PRO B O 1
ATOM 2904 N N . LEU B 1 82 ? -12.305 11.336 -8.93 1 94.88 82 LEU B N 1
ATOM 2905 C CA . LEU B 1 82 ? -13.555 10.922 -8.305 1 94.88 82 LEU B CA 1
ATOM 2906 C C . LEU B 1 82 ? -13.383 10.742 -6.801 1 94.88 82 LEU B C 1
ATOM 2908 O O . LEU B 1 82 ? -14.211 11.195 -6.012 1 94.88 82 LEU B O 1
ATOM 2912 N N . MET B 1 83 ? -12.344 10.07 -6.434 1 95.19 83 MET B N 1
ATOM 2913 C CA . MET B 1 83 ? -12.047 9.828 -5.023 1 95.19 83 MET B CA 1
ATOM 2914 C C . MET B 1 83 ? -11.812 11.141 -4.281 1 95.19 83 MET B C 1
ATOM 2916 O O . MET B 1 83 ? -12.289 11.312 -3.154 1 95.19 83 MET B O 1
ATOM 2920 N N . LEU B 1 84 ? -11.148 12.062 -4.914 1 95.12 84 LEU B N 1
ATOM 2921 C CA . LEU B 1 84 ? -10.852 13.336 -4.266 1 95.12 84 LEU B CA 1
ATOM 2922 C C . LEU B 1 84 ? -12.109 14.18 -4.121 1 95.12 84 LEU B C 1
ATOM 2924 O O . LEU B 1 84 ? -12.281 14.883 -3.121 1 95.12 84 LEU B O 1
ATOM 2928 N N . VAL B 1 85 ? -12.922 14.141 -5.156 1 94.88 85 VAL B N 1
ATOM 2929 C CA . VAL B 1 85 ? -14.195 14.852 -5.07 1 94.88 85 VAL B CA 1
ATOM 2930 C C . VAL B 1 85 ? -15.031 14.281 -3.922 1 94.88 85 VAL B C 1
ATOM 2932 O O . VAL B 1 85 ? -15.602 15.031 -3.127 1 94.88 85 VAL B O 1
ATOM 2935 N N . LEU B 1 86 ? -15.047 13.008 -3.854 1 91.94 86 LEU B N 1
ATOM 2936 C CA . LEU B 1 86 ? -15.797 12.352 -2.787 1 91.94 86 LEU B CA 1
ATOM 2937 C C . LEU B 1 86 ? -15.195 12.68 -1.423 1 91.94 86 LEU B C 1
ATOM 2939 O O . LEU B 1 86 ? -15.93 13 -0.482 1 91.94 86 LEU B O 1
ATOM 2943 N N . ALA B 1 87 ? -13.922 12.539 -1.306 1 93.69 87 ALA B N 1
ATOM 2944 C CA . ALA B 1 87 ? -13.242 12.828 -0.047 1 93.69 87 ALA B CA 1
ATOM 2945 C C . ALA B 1 87 ? -13.469 14.273 0.384 1 93.69 87 ALA B C 1
ATOM 2947 O O . ALA B 1 87 ? -13.695 14.547 1.565 1 93.69 87 ALA B O 1
ATOM 2948 N N . THR B 1 88 ? -13.383 15.18 -0.569 1 94.25 88 THR B N 1
ATOM 2949 C CA . THR B 1 88 ? -13.594 16.594 -0.277 1 94.25 88 THR B CA 1
ATOM 2950 C C . THR B 1 88 ? -15.031 16.844 0.184 1 94.25 88 THR B C 1
ATOM 2952 O O . THR B 1 88 ? -15.258 17.531 1.175 1 94.25 88 THR B O 1
ATOM 2955 N N . ALA B 1 89 ? -15.961 16.281 -0.566 1 91.81 89 ALA B N 1
ATOM 2956 C CA . ALA B 1 89 ? -17.359 16.422 -0.193 1 91.81 89 ALA B CA 1
ATOM 2957 C C . ALA B 1 89 ? -17.609 15.906 1.223 1 91.81 89 ALA B C 1
ATOM 2959 O O . ALA B 1 89 ? -18.266 16.562 2.029 1 91.81 89 ALA B O 1
ATOM 2960 N N . LEU B 1 90 ? -17.047 14.789 1.53 1 88.56 90 LEU B N 1
ATOM 2961 C CA . LEU B 1 90 ? -17.234 14.195 2.85 1 88.56 90 LEU B CA 1
ATOM 2962 C C . LEU B 1 90 ? -16.562 15.039 3.928 1 88.56 90 LEU B C 1
ATOM 2964 O O . LEU B 1 90 ? -17.094 15.172 5.035 1 88.56 90 LEU B O 1
ATOM 2968 N N . ALA B 1 91 ? -15.375 15.523 3.631 1 90.25 91 ALA B N 1
ATOM 2969 C CA . ALA B 1 91 ? -14.68 16.391 4.582 1 90.25 91 ALA B CA 1
ATOM 2970 C C . ALA B 1 91 ? -15.5 17.641 4.887 1 90.25 91 ALA B C 1
ATOM 2972 O O . ALA B 1 91 ? -15.594 18.062 6.043 1 90.25 91 ALA B O 1
ATOM 2973 N N . LEU B 1 92 ? -16.078 18.234 3.879 1 89.25 92 LEU B N 1
ATOM 2974 C CA . LEU B 1 92 ? -16.875 19.438 4.043 1 89.25 92 LEU B CA 1
ATOM 2975 C C . LEU B 1 92 ? -18.141 19.141 4.863 1 89.25 92 LEU B C 1
ATOM 2977 O O . LEU B 1 92 ? -18.531 19.953 5.695 1 89.25 92 LEU B O 1
ATOM 2981 N N . ILE B 1 93 ? -18.703 18 4.574 1 85.25 93 ILE B N 1
ATOM 2982 C CA . ILE B 1 93 ? -19.891 17.594 5.332 1 85.25 93 ILE B CA 1
ATOM 2983 C C . ILE B 1 93 ? -19.516 17.391 6.797 1 85.25 93 ILE B C 1
ATOM 2985 O O . ILE B 1 93 ? -20.203 17.859 7.695 1 85.25 93 ILE B O 1
ATOM 2989 N N . LEU B 1 94 ? -18.453 16.75 6.988 1 84.25 94 LEU B N 1
ATOM 2990 C CA . LEU B 1 94 ? -17.984 16.5 8.344 1 84.25 94 LEU B CA 1
ATOM 2991 C C . LEU B 1 94 ? -17.672 17.797 9.078 1 84.25 94 LEU B C 1
ATOM 2993 O O . LEU B 1 94 ? -17.891 17.906 10.289 1 84.25 94 LEU B O 1
ATOM 2997 N N . ASP B 1 95 ? -17.109 18.672 8.352 1 85.19 95 ASP B N 1
ATOM 2998 C CA . ASP B 1 95 ? -16.781 19.984 8.914 1 85.19 95 ASP B CA 1
ATOM 2999 C C . ASP B 1 95 ? -18.031 20.688 9.422 1 85.19 95 ASP B C 1
ATOM 3001 O O . ASP B 1 95 ? -17.969 21.5 10.352 1 85.19 95 ASP B O 1
ATOM 3005 N N . GLY B 1 96 ? -19.125 20.453 8.82 1 82.31 96 GLY B N 1
ATOM 3006 C CA . GLY B 1 96 ? -20.375 21.094 9.195 1 82.31 96 GLY B CA 1
ATOM 3007 C C . GLY B 1 96 ? -21.125 20.359 10.289 1 82.31 96 GLY B C 1
ATOM 3008 O O . GLY B 1 96 ? -22.031 20.922 10.906 1 82.31 96 GLY B O 1
ATOM 3009 N N . VAL B 1 97 ? -20.781 19.109 10.445 1 78.88 97 VAL B N 1
ATOM 3010 C CA . VAL B 1 97 ? -21.469 18.281 11.43 1 78.88 97 VAL B CA 1
ATOM 3011 C C . VAL B 1 97 ? -20.812 18.453 12.797 1 78.88 97 VAL B C 1
ATOM 3013 O O . VAL B 1 97 ? -19.578 18.516 12.898 1 78.88 97 VAL B O 1
ATOM 3016 N N . LYS B 1 98 ? -21.625 18.781 13.734 1 76.19 98 LYS B N 1
ATOM 3017 C CA . LYS B 1 98 ? -21.109 18.953 15.094 1 76.19 98 LYS B CA 1
ATOM 3018 C C . LYS B 1 98 ? -21.641 17.875 16.031 1 76.19 98 LYS B C 1
ATOM 3020 O O . LYS B 1 98 ? -22.641 17.219 15.711 1 76.19 98 LYS B O 1
ATOM 3025 N N . GLY B 1 99 ? -20.875 17.594 17.125 1 78.12 99 GLY B N 1
ATOM 3026 C CA . GLY B 1 99 ? -21.344 16.703 18.172 1 78.12 99 GLY B CA 1
ATOM 3027 C C . GLY B 1 99 ? -20.953 15.258 17.953 1 78.12 99 GLY B C 1
ATOM 3028 O O . GLY B 1 99 ? -19.969 14.977 17.25 1 78.12 99 GLY B O 1
ATOM 3029 N N . PRO B 1 100 ? -21.625 14.312 18.516 1 78.81 100 PRO B N 1
ATOM 3030 C CA . PRO B 1 100 ? -21.281 12.883 18.484 1 78.81 100 PRO B CA 1
ATOM 3031 C C . PRO B 1 100 ? -21.422 12.281 17.094 1 78.81 100 PRO B C 1
ATOM 3033 O O . PRO B 1 100 ? -20.766 11.289 16.781 1 78.81 100 PRO B O 1
ATOM 3036 N N . LEU B 1 101 ? -22.25 12.828 16.297 1 77.94 101 LEU B N 1
ATOM 3037 C CA . LEU B 1 101 ? -22.438 12.32 14.945 1 77.94 101 LEU B CA 1
ATOM 3038 C C . LEU B 1 101 ? -21.172 12.508 14.117 1 77.94 101 LEU B C 1
ATOM 3040 O O . LEU B 1 101 ? -20.891 11.695 13.234 1 77.94 101 LEU B O 1
ATOM 3044 N N . GLN B 1 102 ? -20.469 13.555 14.422 1 79.38 102 GLN B N 1
ATOM 3045 C CA . GLN B 1 102 ? -19.219 13.789 13.719 1 79.38 102 GLN B CA 1
ATOM 3046 C C . GLN B 1 102 ? -18.219 12.664 13.969 1 79.38 102 GLN B C 1
ATOM 3048 O O . GLN B 1 102 ? -17.578 12.172 13.031 1 79.38 102 GLN B O 1
ATOM 3053 N N . GLY B 1 103 ? -18.234 12.242 15.188 1 77.94 103 GLY B N 1
ATOM 3054 C CA . GLY B 1 103 ? -17.375 11.133 15.539 1 77.94 103 GLY B CA 1
ATOM 3055 C C . GLY B 1 103 ? -17.75 9.828 14.867 1 77.94 103 GLY B C 1
ATOM 3056 O O . GLY B 1 103 ? -16.891 9.086 14.398 1 77.94 103 GLY B O 1
ATOM 3057 N N . PHE B 1 104 ? -18.969 9.672 14.805 1 76.94 104 PHE B N 1
ATOM 3058 C CA . PHE B 1 104 ? -19.469 8.461 14.172 1 76.94 104 PHE B CA 1
ATOM 3059 C C . PHE B 1 104 ? -19.109 8.43 12.688 1 76.94 104 PHE B C 1
ATOM 3061 O O . PHE B 1 104 ? -18.594 7.43 12.195 1 76.94 104 PHE B O 1
ATOM 3068 N N . PHE B 1 105 ? -19.297 9.492 11.992 1 76.81 105 PHE B N 1
ATOM 3069 C CA . PHE B 1 105 ? -19.047 9.531 10.562 1 76.81 105 PHE B CA 1
ATOM 3070 C C . PHE B 1 105 ? -17.547 9.508 10.289 1 76.81 105 PHE B C 1
ATOM 3072 O O . PHE B 1 105 ? -17.094 8.867 9.328 1 76.81 105 PHE B O 1
ATOM 3079 N N . ARG B 1 106 ? -16.844 10.102 11.109 1 78.75 106 ARG B N 1
ATOM 3080 C CA . ARG B 1 106 ? -15.391 10.086 10.977 1 78.75 106 ARG B CA 1
ATOM 3081 C C . ARG B 1 106 ? -14.852 8.664 11.086 1 78.75 106 ARG B C 1
ATOM 3083 O O . ARG B 1 106 ? -14.023 8.242 10.266 1 78.75 106 ARG B O 1
ATOM 3090 N N . THR B 1 107 ? -15.438 7.965 11.977 1 75.56 107 THR B N 1
ATOM 3091 C CA . THR B 1 107 ? -14.977 6.598 12.203 1 75.56 107 THR B CA 1
ATOM 3092 C C . THR B 1 107 ? -15.461 5.676 11.086 1 75.56 107 THR B C 1
ATOM 3094 O O . THR B 1 107 ? -14.695 4.855 10.57 1 75.56 107 THR B O 1
ATOM 3097 N N . ALA B 1 108 ? -16.609 5.844 10.734 1 76.94 108 ALA B N 1
ATOM 3098 C CA . ALA B 1 108 ? -17.219 4.98 9.719 1 76.94 108 ALA B CA 1
ATOM 3099 C C . ALA B 1 108 ? -16.5 5.129 8.375 1 76.94 108 ALA B C 1
ATOM 3101 O O . ALA B 1 108 ? -16.25 4.137 7.691 1 76.94 108 ALA B O 1
ATOM 3102 N N . PHE B 1 109 ? -16.172 6.348 8.047 1 79.75 109 PHE B N 1
ATOM 3103 C CA . PHE B 1 109 ? -15.555 6.594 6.746 1 79.75 109 PHE B CA 1
ATOM 3104 C C . PHE B 1 109 ? -14.07 6.25 6.773 1 79.75 109 PHE B C 1
ATOM 3106 O O . PHE B 1 109 ? -13.477 5.961 5.734 1 79.75 109 PHE B O 1
ATOM 3113 N N . TYR B 1 110 ? -13.562 6.215 7.949 1 78.06 110 TYR B N 1
ATOM 3114 C CA . TYR B 1 110 ? -12.141 5.918 8.086 1 78.06 110 TYR B CA 1
ATOM 3115 C C . TYR B 1 110 ? -11.906 4.414 8.18 1 78.06 110 TYR B C 1
ATOM 3117 O O . TYR B 1 110 ? -10.82 3.926 7.852 1 78.06 110 TYR B O 1
ATOM 3125 N N . LEU B 1 111 ? -12.859 3.648 8.484 1 79.06 111 LEU B N 1
ATOM 3126 C CA . LEU B 1 111 ? -12.758 2.227 8.805 1 79.06 111 LEU B CA 1
ATOM 3127 C C . LEU B 1 111 ? -12.203 1.447 7.609 1 79.06 111 LEU B C 1
ATOM 3129 O O . LEU B 1 111 ? -11.336 0.586 7.773 1 79.06 111 LEU B O 1
ATOM 3133 N N . PRO B 1 112 ? -12.672 1.696 6.398 1 83.88 112 PRO B N 1
ATOM 3134 C CA . PRO B 1 112 ? -12.156 0.923 5.262 1 83.88 112 PRO B CA 1
ATOM 3135 C C . PRO B 1 112 ? -10.648 1.091 5.066 1 83.88 112 PRO B C 1
ATOM 3137 O O . PRO B 1 112 ? -9.984 0.173 4.582 1 83.88 112 PRO B O 1
ATOM 3140 N N . TYR B 1 113 ? -10.18 2.189 5.387 1 83.81 113 TYR B N 1
ATOM 3141 C CA . TYR B 1 113 ? -8.758 2.43 5.223 1 83.81 113 TYR B CA 1
ATOM 3142 C C . TYR B 1 113 ? -7.938 1.499 6.109 1 83.81 113 TYR B C 1
ATOM 3144 O O . TYR B 1 113 ? -6.797 1.16 5.781 1 83.81 113 TYR B O 1
ATOM 3152 N N . THR B 1 114 ? -8.508 1.098 7.227 1 78.75 114 THR B N 1
ATOM 3153 C CA . THR B 1 114 ? -7.801 0.232 8.164 1 78.75 114 THR B CA 1
ATOM 3154 C C . THR B 1 114 ? -7.812 -1.214 7.676 1 78.75 114 THR B C 1
ATOM 3156 O O . THR B 1 114 ? -7.078 -2.057 8.195 1 78.75 114 THR B O 1
ATOM 3159 N N . ILE B 1 115 ? -8.609 -1.443 6.668 1 83.5 115 ILE B N 1
ATOM 3160 C CA . ILE B 1 115 ? -8.711 -2.785 6.105 1 83.5 115 ILE B CA 1
ATOM 3161 C C . ILE B 1 115 ? -7.613 -2.998 5.066 1 83.5 115 ILE B C 1
ATOM 3163 O O . ILE B 1 115 ? -7.473 -2.209 4.129 1 83.5 115 ILE B O 1
ATOM 3167 N N . PRO B 1 116 ? -6.852 -4.066 5.262 1 85.5 116 PRO B N 1
ATOM 3168 C CA . PRO B 1 116 ? -5.816 -4.355 4.266 1 85.5 116 PRO B CA 1
ATOM 3169 C C . PRO B 1 116 ? -6.391 -4.57 2.867 1 85.5 116 PRO B C 1
ATOM 3171 O O . PRO B 1 116 ? -7.52 -5.055 2.725 1 85.5 116 PRO B O 1
ATOM 3174 N N . SER B 1 117 ? -5.582 -4.211 1.945 1 87.31 117 SER B N 1
ATOM 3175 C CA . SER B 1 117 ? -6.023 -4.262 0.555 1 87.31 117 SER B CA 1
ATOM 3176 C C . SER B 1 117 ? -6.418 -5.68 0.151 1 87.31 117 SER B C 1
ATOM 3178 O O . SER B 1 117 ? -7.348 -5.867 -0.637 1 87.31 117 SER B O 1
ATOM 3180 N N . VAL B 1 118 ? -5.719 -6.637 0.663 1 89.75 118 VAL B N 1
ATOM 3181 C CA . VAL B 1 118 ? -6.031 -8.031 0.366 1 89.75 118 VAL B CA 1
ATOM 3182 C C . VAL B 1 118 ? -7.441 -8.359 0.852 1 89.75 118 VAL B C 1
ATOM 3184 O O . VAL B 1 118 ? -8.227 -8.969 0.124 1 89.75 118 VAL B O 1
ATOM 3187 N N . ILE B 1 119 ? -7.703 -7.922 2.021 1 89.5 119 ILE B N 1
ATOM 3188 C CA . ILE B 1 119 ? -9.008 -8.164 2.623 1 89.5 119 ILE B CA 1
ATOM 3189 C C . ILE B 1 119 ? -10.086 -7.406 1.848 1 89.5 119 ILE B C 1
ATOM 3191 O O . ILE B 1 119 ? -11.125 -7.973 1.506 1 89.5 119 ILE B O 1
ATOM 3195 N N . ALA B 1 120 ? -9.789 -6.191 1.561 1 91.69 120 ALA B N 1
ATOM 3196 C CA . ALA B 1 120 ? -10.734 -5.383 0.799 1 91.69 120 ALA B CA 1
ATOM 3197 C C . ALA B 1 120 ? -11.031 -6.016 -0.558 1 91.69 120 ALA B C 1
ATOM 3199 O O . ALA B 1 120 ? -12.188 -6.047 -0.996 1 91.69 120 ALA B O 1
ATOM 3200 N N . GLY B 1 121 ? -9.992 -6.496 -1.181 1 93.25 121 GLY B N 1
ATOM 3201 C CA . GLY B 1 121 ? -10.156 -7.172 -2.457 1 93.25 121 GLY B CA 1
ATOM 3202 C C . GLY B 1 121 ? -11.047 -8.398 -2.373 1 93.25 121 GLY B C 1
ATOM 3203 O O . GLY B 1 121 ? -11.883 -8.625 -3.25 1 93.25 121 GLY B O 1
ATOM 3204 N N . LEU B 1 122 ? -10.883 -9.133 -1.351 1 90.81 122 LEU B N 1
ATOM 3205 C CA . LEU B 1 122 ? -11.688 -10.336 -1.181 1 90.81 122 LEU B CA 1
ATOM 3206 C C . LEU B 1 122 ? -13.133 -9.977 -0.854 1 90.81 122 LEU B C 1
ATOM 3208 O O . LEU B 1 122 ? -14.062 -10.562 -1.41 1 90.81 122 LEU B O 1
ATOM 3212 N N . LEU B 1 123 ? -13.297 -9.031 0.04 1 90.62 123 LEU B N 1
ATOM 3213 C CA . LEU B 1 123 ? -14.641 -8.625 0.446 1 90.62 123 LEU B CA 1
ATOM 3214 C C . LEU B 1 123 ? -15.453 -8.164 -0.758 1 90.62 123 LEU B C 1
ATOM 3216 O O . LEU B 1 123 ? -16.578 -8.633 -0.969 1 90.62 123 LEU B O 1
ATOM 3220 N N . TRP B 1 124 ? -14.906 -7.359 -1.527 1 92.81 124 TRP B N 1
ATOM 3221 C CA . TRP B 1 124 ? -15.602 -6.887 -2.721 1 92.81 124 TRP B CA 1
ATOM 3222 C C . TRP B 1 124 ? -15.648 -7.973 -3.789 1 92.81 124 TRP B C 1
ATOM 3224 O O . TRP B 1 124 ? -16.609 -8.055 -4.555 1 92.81 124 TRP B O 1
ATOM 3234 N N . GLY B 1 125 ? -14.602 -8.742 -3.848 1 93.38 125 GLY B N 1
ATOM 3235 C CA . GLY B 1 125 ? -14.555 -9.828 -4.809 1 93.38 125 GLY B CA 1
ATOM 3236 C C . GLY B 1 125 ? -15.727 -10.781 -4.688 1 93.38 125 GLY B C 1
ATOM 3237 O O . GLY B 1 125 ? -16.266 -11.25 -5.695 1 93.38 125 GLY B O 1
ATOM 3238 N N . TYR B 1 126 ? -16.141 -11.023 -3.5 1 90.31 126 TYR B N 1
ATOM 3239 C CA . TYR B 1 126 ? -17.281 -11.898 -3.266 1 90.31 126 TYR B CA 1
ATOM 3240 C C . TYR B 1 126 ? -18.562 -11.297 -3.836 1 90.31 126 TYR B C 1
ATOM 3242 O O . TYR B 1 126 ? -19.438 -12.023 -4.312 1 90.31 126 TYR B O 1
ATOM 3250 N N . LEU B 1 127 ? -18.594 -10.023 -3.816 1 91.06 127 LEU B N 1
ATOM 3251 C CA . LEU B 1 127 ? -19.766 -9.336 -4.363 1 91.06 127 LEU B CA 1
ATOM 3252 C C . LEU B 1 127 ? -19.703 -9.281 -5.887 1 91.06 127 LEU B C 1
ATOM 3254 O O . LEU B 1 127 ? -20.734 -9.305 -6.559 1 91.06 127 LEU B O 1
ATOM 3258 N N . TYR B 1 128 ? -18.531 -9.25 -6.387 1 92.81 128 TYR B N 1
ATOM 3259 C CA . TYR B 1 128 ? -18.328 -9.078 -7.82 1 92.81 128 TYR B CA 1
ATOM 3260 C C . TYR B 1 128 ? -18.438 -10.406 -8.555 1 92.81 128 TYR B C 1
ATOM 3262 O O . TYR B 1 128 ? -18.797 -10.445 -9.734 1 92.81 128 TYR B O 1
ATOM 3270 N N . SER B 1 129 ? -18.047 -11.445 -7.887 1 90.81 129 SER B N 1
ATOM 3271 C CA . SER B 1 129 ? -17.953 -12.766 -8.516 1 90.81 129 SER B CA 1
ATOM 3272 C C . SER B 1 129 ? -19.312 -13.211 -9.055 1 90.81 129 SER B C 1
ATOM 3274 O O . SER B 1 129 ? -20.328 -13.086 -8.375 1 90.81 129 SER B O 1
ATOM 3276 N N . LYS B 1 130 ? -19.234 -13.766 -10.211 1 87.75 130 LYS B N 1
ATOM 3277 C CA . LYS B 1 130 ? -20.453 -14.234 -10.844 1 87.75 130 LYS B CA 1
ATOM 3278 C C . LYS B 1 130 ? -21.109 -15.344 -10.016 1 87.75 130 LYS B C 1
ATOM 3280 O O . LYS B 1 130 ? -22.328 -15.375 -9.867 1 87.75 130 LYS B O 1
ATOM 3285 N N . ASN B 1 131 ? -20.297 -16.141 -9.406 1 83.88 131 ASN B N 1
ATOM 3286 C CA . ASN B 1 131 ? -20.781 -17.328 -8.711 1 83.88 131 ASN B CA 1
ATOM 3287 C C . ASN B 1 131 ? -21.141 -17.031 -7.262 1 83.88 131 ASN B C 1
ATOM 3289 O O . ASN B 1 131 ? -22.031 -17.672 -6.688 1 83.88 131 ASN B O 1
ATOM 3293 N N . LEU B 1 132 ? -20.578 -16.016 -6.668 1 84.81 132 LEU B N 1
ATOM 3294 C CA . LEU B 1 132 ? -20.75 -15.773 -5.238 1 84.81 132 LEU B CA 1
ATOM 3295 C C . LEU B 1 132 ? -21.625 -14.555 -4.996 1 84.81 132 LEU B C 1
ATOM 3297 O O . LEU B 1 132 ? -22.125 -14.352 -3.887 1 84.81 132 LEU B O 1
ATOM 3301 N N . SER B 1 133 ? -21.875 -13.797 -5.98 1 86.81 133 SER B N 1
ATOM 3302 C CA . SER B 1 133 ? -22.578 -12.523 -5.836 1 86.81 133 SER B CA 1
ATOM 3303 C C . SER B 1 133 ? -23.984 -12.727 -5.301 1 86.81 133 SER B C 1
ATOM 3305 O O . SER B 1 133 ? -24.781 -13.477 -5.883 1 86.81 133 SER B O 1
ATOM 3307 N N . PRO B 1 134 ? -24.25 -12.008 -4.215 1 85.75 134 PRO B N 1
ATOM 3308 C CA . PRO B 1 134 ? -25.625 -12.062 -3.727 1 85.75 134 PRO B CA 1
ATOM 3309 C C . PRO B 1 134 ? -26.625 -11.43 -4.691 1 85.75 134 PRO B C 1
ATOM 3311 O O . PRO B 1 134 ? -27.781 -11.844 -4.746 1 85.75 134 PRO B O 1
ATOM 3314 N N . PHE B 1 135 ? -26.172 -10.484 -5.383 1 84.5 135 PHE B N 1
ATOM 3315 C CA . PHE B 1 135 ? -27.016 -9.836 -6.375 1 84.5 135 PHE B CA 1
ATOM 3316 C C . PHE B 1 135 ? -27.469 -10.844 -7.43 1 84.5 135 PHE B C 1
ATOM 3318 O O . PHE B 1 135 ? -28.656 -10.898 -7.77 1 84.5 135 PHE B O 1
ATOM 3325 N N . ASN B 1 136 ? -26.531 -11.578 -7.93 1 87.5 136 ASN B N 1
ATOM 3326 C CA . ASN B 1 136 ? -26.875 -12.586 -8.93 1 87.5 136 ASN B CA 1
ATOM 3327 C C . ASN B 1 136 ? -27.734 -13.695 -8.336 1 87.5 136 ASN B C 1
ATOM 3329 O O . ASN B 1 136 ? -28.625 -14.219 -9 1 87.5 136 ASN B O 1
ATOM 3333 N N . GLN B 1 137 ? -27.469 -13.992 -7.125 1 85 137 GLN B N 1
ATOM 3334 C CA . GLN B 1 137 ? -28.219 -15.055 -6.461 1 85 137 GLN B CA 1
ATOM 3335 C C . GLN B 1 137 ? -29.672 -14.633 -6.23 1 85 137 GLN B C 1
ATOM 3337 O O . GLN B 1 137 ? -30.578 -15.445 -6.363 1 85 137 GLN B O 1
ATOM 3342 N N . LEU B 1 138 ? -29.859 -13.359 -5.941 1 87.5 138 LEU B N 1
ATOM 3343 C CA . LEU B 1 138 ? -31.188 -12.859 -5.625 1 87.5 138 LEU B CA 1
ATOM 3344 C C . LEU B 1 138 ? -31.969 -12.547 -6.895 1 87.5 138 LEU B C 1
ATOM 3346 O O . LEU B 1 138 ? -33.188 -12.773 -6.957 1 87.5 138 LEU B O 1
ATOM 3350 N N . THR B 1 139 ? -31.312 -12.062 -7.887 1 89.81 139 THR B N 1
ATOM 3351 C CA . THR B 1 139 ? -32.031 -11.578 -9.07 1 89.81 139 THR B CA 1
ATOM 3352 C C . THR B 1 139 ? -32.031 -12.633 -10.172 1 89.81 139 THR B C 1
ATOM 3354 O O . THR B 1 139 ? -32.844 -12.57 -11.102 1 89.81 139 THR B O 1
ATOM 3357 N N . GLY B 1 140 ? -31.094 -13.578 -10.102 1 88.81 140 GLY B N 1
ATOM 3358 C CA . GLY B 1 140 ? -30.922 -14.57 -11.156 1 88.81 140 GLY B CA 1
ATOM 3359 C C . GLY B 1 140 ? -30.156 -14.047 -12.352 1 88.81 140 GLY B C 1
ATOM 3360 O O . GLY B 1 140 ? -29.922 -14.781 -13.312 1 88.81 140 GLY B O 1
ATOM 3361 N N . LEU B 1 141 ? -29.766 -12.836 -12.234 1 89.06 141 LEU B N 1
ATOM 3362 C CA . LEU B 1 141 ? -28.969 -12.258 -13.305 1 89.06 141 LEU B CA 1
ATOM 3363 C C . LEU B 1 141 ? -27.547 -12.828 -13.281 1 89.06 141 LEU B C 1
ATOM 3365 O O . LEU B 1 141 ? -27.188 -13.555 -12.359 1 89.06 141 LEU B O 1
ATOM 3369 N N . GLN B 1 142 ? -26.844 -12.711 -14.391 1 88.44 142 GLN B N 1
ATOM 3370 C CA . GLN B 1 142 ? -25.469 -13.188 -14.484 1 88.44 142 GLN B CA 1
ATOM 3371 C C . GLN B 1 142 ? -24.5 -12.039 -14.711 1 88.44 142 GLN B C 1
ATOM 3373 O O . GLN B 1 142 ? -23.641 -12.102 -15.602 1 88.44 142 GLN B O 1
ATOM 3378 N N . THR B 1 143 ? -24.766 -11.086 -13.898 1 88.56 143 THR B N 1
ATOM 3379 C CA . THR B 1 143 ? -23.875 -9.93 -14 1 88.56 143 THR B CA 1
ATOM 3380 C C . THR B 1 143 ? -22.469 -10.289 -13.531 1 88.56 143 THR B C 1
ATOM 3382 O O . THR B 1 143 ? -22.297 -10.93 -12.492 1 88.56 143 THR B O 1
ATOM 3385 N N . ASP B 1 144 ? -21.438 -9.938 -14.375 1 90.38 144 ASP B N 1
ATOM 3386 C CA . ASP B 1 144 ? -20.047 -10.242 -14.055 1 90.38 144 ASP B CA 1
ATOM 3387 C C . ASP B 1 144 ? -19.234 -8.961 -13.922 1 90.38 144 ASP B C 1
ATOM 3389 O O . ASP B 1 144 ? -18.734 -8.43 -14.922 1 90.38 144 ASP B O 1
ATOM 3393 N N . PHE B 1 145 ? -19.016 -8.57 -12.727 1 92.44 145 PHE B N 1
ATOM 3394 C CA . PHE B 1 145 ? -18.281 -7.348 -12.461 1 92.44 145 PHE B CA 1
ATOM 3395 C C . PHE B 1 145 ? -16.781 -7.586 -12.57 1 92.44 145 PHE B C 1
ATOM 3397 O O . PHE B 1 145 ? -15.977 -6.664 -12.398 1 92.44 145 PHE B O 1
ATOM 3404 N N . LEU B 1 146 ? -16.422 -8.828 -12.891 1 93 146 LEU B N 1
ATOM 3405 C CA . LEU B 1 146 ? -15.016 -9.164 -13.062 1 93 146 LEU B CA 1
ATOM 3406 C C . LEU B 1 146 ? -14.711 -9.477 -14.523 1 93 146 LEU B C 1
ATOM 3408 O O . LEU B 1 146 ? -13.617 -9.961 -14.844 1 93 146 LEU B O 1
ATOM 3412 N N . SER B 1 147 ? -15.656 -9.125 -15.359 1 91.56 147 SER B N 1
ATOM 3413 C CA . SER B 1 147 ? -15.414 -9.305 -16.781 1 91.56 147 SER B CA 1
ATOM 3414 C C . SER B 1 147 ? -14.328 -8.352 -17.281 1 91.56 147 SER B C 1
ATOM 3416 O O . SER B 1 147 ? -14.039 -7.34 -16.641 1 91.56 147 SER B O 1
ATOM 3418 N N . SER B 1 148 ? -13.672 -8.633 -18.375 1 88.12 148 SER B N 1
ATOM 3419 C CA . SER B 1 148 ? -12.484 -7.957 -18.891 1 88.12 148 SER B CA 1
ATOM 3420 C C . SER B 1 148 ? -12.742 -6.469 -19.078 1 88.12 148 SER B C 1
ATOM 3422 O O . SER B 1 148 ? -11.867 -5.641 -18.812 1 88.12 148 SER B O 1
ATOM 3424 N N . GLY B 1 149 ? -13.867 -6.059 -19.438 1 88.56 149 GLY B N 1
ATOM 3425 C CA . GLY B 1 149 ? -14.133 -4.652 -19.703 1 88.56 149 GLY B CA 1
ATOM 3426 C C . GLY B 1 149 ? -14.523 -3.883 -18.453 1 88.56 149 GLY B C 1
ATOM 3427 O O . GLY B 1 149 ? -14.508 -2.65 -18.453 1 88.56 149 GLY B O 1
ATOM 3428 N N . VAL B 1 150 ? -14.734 -4.594 -17.344 1 93.75 150 VAL B N 1
ATOM 3429 C CA . VAL B 1 150 ? -15.305 -3.93 -16.172 1 93.75 150 VAL B CA 1
ATOM 3430 C C . VAL B 1 150 ? -14.352 -4.051 -14.984 1 93.75 150 VAL B C 1
ATOM 3432 O O . VAL B 1 150 ? -14.375 -3.223 -14.07 1 93.75 150 VAL B O 1
ATOM 3435 N N . VAL B 1 151 ? -13.469 -5.012 -15.039 1 95.88 151 VAL B N 1
ATOM 3436 C CA . VAL B 1 151 ? -12.672 -5.406 -13.883 1 95.88 151 VAL B CA 1
ATOM 3437 C C . VAL B 1 151 ? -11.797 -4.234 -13.438 1 95.88 151 VAL B C 1
ATOM 3439 O O . VAL B 1 151 ? -11.586 -4.035 -12.234 1 95.88 151 VAL B O 1
ATOM 3442 N N . LEU B 1 152 ? -11.344 -3.424 -14.391 1 96.44 152 LEU B N 1
ATOM 3443 C CA . LEU B 1 152 ? -10.523 -2.271 -14.023 1 96.44 152 LEU B CA 1
ATOM 3444 C C . LEU B 1 152 ? -11.305 -1.311 -13.133 1 96.44 152 LEU B C 1
ATOM 3446 O O . LEU B 1 152 ? -10.773 -0.791 -12.148 1 96.44 152 LEU B O 1
ATOM 3450 N N . TRP B 1 153 ? -12.5 -1.138 -13.414 1 95.62 153 TRP B N 1
ATOM 3451 C CA . TRP B 1 153 ? -13.336 -0.195 -12.68 1 95.62 153 TRP B CA 1
ATOM 3452 C C . TRP B 1 153 ? -13.82 -0.806 -11.367 1 95.62 153 TRP B C 1
ATOM 3454 O O . TRP B 1 153 ? -14.031 -0.093 -10.383 1 95.62 153 TRP B O 1
ATOM 3464 N N . SER B 1 154 ? -13.961 -2.129 -11.375 1 95.5 154 SER B N 1
ATOM 3465 C CA . SER B 1 154 ? -14.227 -2.811 -10.117 1 95.5 154 SER B CA 1
ATOM 3466 C C . SER B 1 154 ? -13.086 -2.598 -9.125 1 95.5 154 SER B C 1
ATOM 3468 O O . SER B 1 154 ? -13.32 -2.357 -7.938 1 95.5 154 SER B O 1
ATOM 3470 N N . ILE B 1 155 ? -11.891 -2.67 -9.664 1 96.38 155 ILE B N 1
ATOM 3471 C CA . ILE B 1 155 ? -10.719 -2.41 -8.844 1 96.38 155 ILE B CA 1
ATOM 3472 C C . ILE B 1 155 ? -10.727 -0.957 -8.375 1 96.38 155 ILE B C 1
ATOM 3474 O O . ILE B 1 155 ? -10.414 -0.667 -7.215 1 96.38 155 ILE B O 1
ATOM 3478 N N . ALA B 1 156 ? -11.125 -0.064 -9.258 1 96.06 156 ALA B N 1
ATOM 3479 C CA . ALA B 1 156 ? -11.227 1.354 -8.922 1 96.06 156 ALA B CA 1
ATOM 3480 C C . ALA B 1 156 ? -12.18 1.576 -7.754 1 96.06 156 ALA B C 1
ATOM 3482 O O . ALA B 1 156 ? -11.914 2.389 -6.867 1 96.06 156 ALA B O 1
ATOM 3483 N N . ASN B 1 157 ? -13.211 0.892 -7.816 1 93.69 157 ASN B N 1
ATOM 3484 C CA . ASN B 1 157 ? -14.18 0.99 -6.727 1 93.69 157 ASN B CA 1
ATOM 3485 C C . ASN B 1 157 ? -13.57 0.544 -5.398 1 93.69 157 ASN B C 1
ATOM 3487 O O . ASN B 1 157 ? -13.797 1.179 -4.367 1 93.69 157 ASN B O 1
ATOM 3491 N N . ILE B 1 158 ? -12.852 -0.556 -5.398 1 94 158 ILE B N 1
ATOM 3492 C CA . ILE B 1 158 ? -12.219 -1.071 -4.191 1 94 158 ILE B CA 1
ATOM 3493 C C . ILE B 1 158 ? -11.258 -0.028 -3.625 1 94 158 ILE B C 1
ATOM 3495 O O . ILE B 1 158 ? -11.289 0.271 -2.43 1 94 158 ILE B O 1
ATOM 3499 N N . VAL B 1 159 ? -10.461 0.539 -4.496 1 94.25 159 VAL B N 1
ATOM 3500 C CA . VAL B 1 159 ? -9.453 1.516 -4.086 1 94.25 159 VAL B CA 1
ATOM 3501 C C . VAL B 1 159 ? -10.141 2.773 -3.559 1 94.25 159 VAL B C 1
ATOM 3503 O O . VAL B 1 159 ? -9.734 3.33 -2.535 1 94.25 159 VAL B O 1
ATOM 3506 N N . THR B 1 160 ? -11.141 3.174 -4.23 1 93.5 160 THR B N 1
ATOM 3507 C CA . THR B 1 160 ? -11.898 4.34 -3.781 1 93.5 160 THR B CA 1
ATOM 3508 C C . THR B 1 160 ? -12.5 4.094 -2.402 1 93.5 160 THR B C 1
ATOM 3510 O O . THR B 1 160 ? -12.414 4.949 -1.52 1 93.5 160 THR B O 1
ATOM 3513 N N . TRP B 1 161 ? -13.023 2.967 -2.26 1 90.81 161 TRP B N 1
ATOM 3514 C CA . TRP B 1 161 ? -13.633 2.57 -0.997 1 90.81 161 TRP B CA 1
ATOM 3515 C C . TRP B 1 161 ? -12.609 2.584 0.133 1 90.81 161 TRP B C 1
ATOM 3517 O O . TRP B 1 161 ? -12.898 3.066 1.231 1 90.81 161 TRP B O 1
ATOM 3527 N N . THR B 1 162 ? -11.477 2.184 -0.119 1 90.44 162 THR B N 1
ATOM 3528 C CA . THR B 1 162 ? -10.453 1.995 0.901 1 90.44 162 THR B CA 1
ATOM 3529 C C . THR B 1 162 ? -9.773 3.32 1.243 1 90.44 162 THR B C 1
ATOM 3531 O O . THR B 1 162 ? -9.484 3.59 2.41 1 90.44 162 THR B O 1
ATOM 3534 N N . TRP B 1 163 ? -9.609 4.18 0.272 1 90.94 163 TRP B N 1
ATOM 3535 C CA . TRP B 1 163 ? -8.688 5.297 0.466 1 90.94 163 TRP B CA 1
ATOM 3536 C C . TRP B 1 163 ? -9.445 6.609 0.629 1 90.94 163 TRP B C 1
ATOM 3538 O O . TRP B 1 163 ? -8.875 7.613 1.06 1 90.94 163 TRP B O 1
ATOM 3548 N N . THR B 1 164 ? -10.695 6.633 0.332 1 90.88 164 THR B N 1
ATOM 3549 C CA . THR B 1 164 ? -11.477 7.859 0.434 1 90.88 164 THR B CA 1
ATOM 3550 C C . THR B 1 164 ? -11.461 8.391 1.863 1 90.88 164 THR B C 1
ATOM 3552 O O . THR B 1 164 ? -11.312 9.602 2.078 1 90.88 164 THR B O 1
ATOM 3555 N N . GLY B 1 165 ? -11.602 7.508 2.77 1 86.81 165 GLY B N 1
ATOM 3556 C CA . GLY B 1 165 ? -11.625 7.918 4.164 1 86.81 165 GLY B CA 1
ATOM 3557 C C . GLY B 1 165 ? -10.336 8.578 4.613 1 86.81 165 GLY B C 1
ATOM 3558 O O . GLY B 1 165 ? -10.359 9.562 5.352 1 86.81 165 GLY B O 1
ATOM 3559 N N . TYR B 1 166 ? -9.266 8.023 4.203 1 84.88 166 TYR B N 1
ATOM 3560 C CA . TYR B 1 166 ? -7.969 8.609 4.531 1 84.88 166 TYR B CA 1
ATOM 3561 C C . TYR B 1 166 ? -7.855 10.023 3.984 1 84.88 166 TYR B C 1
ATOM 3563 O O . TYR B 1 166 ? -7.434 10.938 4.699 1 84.88 166 TYR B O 1
ATOM 3571 N N . ASN B 1 167 ? -8.141 10.203 2.758 1 90.31 167 ASN B N 1
ATOM 3572 C CA . ASN B 1 167 ? -8.086 11.531 2.152 1 90.31 167 ASN B CA 1
ATOM 3573 C C . ASN B 1 167 ? -9.062 12.492 2.818 1 90.31 167 ASN B C 1
ATOM 3575 O O . ASN B 1 167 ? -8.758 13.672 3.004 1 90.31 167 ASN B O 1
ATOM 3579 N N . MET B 1 168 ? -10.164 11.969 3.174 1 89.94 168 MET B N 1
ATOM 3580 C CA . MET B 1 168 ? -11.172 12.781 3.846 1 89.94 168 MET B CA 1
ATOM 3581 C C . MET B 1 168 ? -10.641 13.32 5.168 1 89.94 168 MET B C 1
ATOM 3583 O O . MET B 1 168 ? -10.781 14.508 5.457 1 89.94 168 MET B O 1
ATOM 3587 N N . ILE B 1 169 ? -10.07 12.43 5.902 1 83.88 169 ILE B N 1
ATOM 3588 C CA . ILE B 1 169 ? -9.57 12.828 7.215 1 83.88 169 ILE B CA 1
ATOM 3589 C C . ILE B 1 169 ? -8.445 13.844 7.051 1 83.88 169 ILE B C 1
ATOM 3591 O O . ILE B 1 169 ? -8.352 14.805 7.816 1 83.88 169 ILE B O 1
ATOM 3595 N N . THR B 1 170 ? -7.609 13.648 6.109 1 82.12 170 THR B N 1
ATOM 3596 C CA . THR B 1 170 ? -6.523 14.586 5.832 1 82.12 170 THR B CA 1
ATOM 3597 C C . THR B 1 170 ? -7.07 15.961 5.469 1 82.12 170 THR B C 1
ATOM 3599 O O . THR B 1 170 ? -6.605 16.969 5.992 1 82.12 170 THR B O 1
ATOM 3602 N N . LEU B 1 171 ? -8.062 15.992 4.684 1 89.19 171 LEU B N 1
ATOM 3603 C CA . LEU B 1 171 ? -8.664 17.25 4.258 1 89.19 171 LEU B CA 1
ATOM 3604 C C . LEU B 1 171 ? -9.461 17.875 5.395 1 89.19 171 LEU B C 1
ATOM 3606 O O . LEU B 1 171 ? -9.477 19.109 5.539 1 89.19 171 LEU B O 1
ATOM 3610 N N . TYR B 1 172 ? -10.094 17.031 6.141 1 86.88 172 TYR B N 1
ATOM 3611 C CA . TYR B 1 172 ? -10.836 17.531 7.301 1 86.88 172 TYR B CA 1
ATOM 3612 C C . TYR B 1 172 ? -9.898 18.203 8.297 1 86.88 172 TYR B C 1
ATOM 3614 O O . TYR B 1 172 ? -10.211 19.266 8.828 1 86.88 172 TYR B O 1
ATOM 3622 N N . ALA B 1 173 ? -8.82 17.547 8.508 1 78.19 173 ALA B N 1
ATOM 3623 C CA . ALA B 1 173 ? -7.82 18.125 9.406 1 78.19 173 ALA B CA 1
ATOM 3624 C C . ALA B 1 173 ? -7.348 19.484 8.891 1 78.19 173 ALA B C 1
ATOM 3626 O O . ALA B 1 173 ? -7.137 20.422 9.672 1 78.19 173 ALA B O 1
ATOM 3627 N N . ALA B 1 174 ? -7.137 19.594 7.633 1 81.81 174 ALA B N 1
ATOM 3628 C CA . ALA B 1 174 ? -6.727 20.859 7.035 1 81.81 174 ALA B CA 1
ATOM 3629 C C . ALA B 1 174 ? -7.801 21.922 7.219 1 81.81 174 ALA B C 1
ATOM 3631 O O . ALA B 1 174 ? -7.492 23.094 7.449 1 81.81 174 ALA B O 1
ATOM 3632 N N . LEU B 1 175 ? -9.062 21.609 7.148 1 86.56 175 LEU B N 1
ATOM 3633 C CA . LEU B 1 175 ? -10.18 22.531 7.344 1 86.56 175 LEU B CA 1
ATOM 3634 C C . LEU B 1 175 ? -10.203 23.062 8.773 1 86.56 175 LEU B C 1
ATOM 3636 O O . LEU B 1 175 ? -10.516 24.234 9 1 86.56 175 LEU B O 1
ATOM 3640 N N . GLN B 1 176 ? -9.875 22.141 9.602 1 81.81 176 GLN B N 1
ATOM 3641 C CA . GLN B 1 176 ? -9.891 22.5 11.016 1 81.81 176 GLN B CA 1
ATOM 3642 C C . GLN B 1 176 ? -8.797 23.516 11.328 1 81.81 176 GLN B C 1
ATOM 3644 O O . GLN B 1 176 ? -8.852 24.203 12.352 1 81.81 176 GLN B O 1
ATOM 3649 N N . ASN B 1 177 ? -7.867 23.594 10.477 1 78.94 177 ASN B N 1
ATOM 3650 C CA . ASN B 1 177 ? -6.754 24.516 10.703 1 78.94 177 ASN B CA 1
ATOM 3651 C C . ASN B 1 177 ? -7.066 25.906 10.172 1 78.94 177 ASN B C 1
ATOM 3653 O O . ASN B 1 177 ? -6.293 26.844 10.383 1 78.94 177 ASN B O 1
ATOM 3657 N N . ILE B 1 178 ? -8.219 26.078 9.562 1 82.19 178 ILE B N 1
ATOM 3658 C CA . ILE B 1 178 ? -8.625 27.391 9.086 1 82.19 178 ILE B CA 1
ATOM 3659 C C . ILE B 1 178 ? -9.117 28.25 10.25 1 82.19 178 ILE B C 1
ATOM 3661 O O . ILE B 1 178 ? -10 27.828 11.008 1 82.19 178 ILE B O 1
ATOM 3665 N N . PRO B 1 179 ? -8.5 29.375 10.398 1 86.06 179 PRO B N 1
ATOM 3666 C CA . PRO B 1 179 ? -8.898 30.234 11.523 1 86.06 179 PRO B CA 1
ATOM 3667 C C . PRO B 1 179 ? -10.398 30.531 11.539 1 86.06 179 PRO B C 1
ATOM 3669 O O . PRO B 1 179 ? -10.969 30.875 10.5 1 86.06 179 PRO B O 1
ATOM 3672 N N . ALA B 1 180 ? -10.914 30.453 12.656 1 85.38 180 ALA B N 1
ATOM 3673 C CA . ALA B 1 180 ? -12.344 30.688 12.844 1 85.38 180 ALA B CA 1
ATOM 3674 C C . ALA B 1 180 ? -12.727 32.125 12.516 1 85.38 180 ALA B C 1
ATOM 3676 O O . ALA B 1 180 ? -13.859 32.406 12.117 1 85.38 180 ALA B O 1
ATOM 3677 N N . GLU B 1 181 ? -11.758 32.906 12.672 1 89.94 181 GLU B N 1
ATOM 3678 C CA . GLU B 1 181 ? -11.984 34.344 12.43 1 89.94 181 GLU B CA 1
ATOM 3679 C C . GLU B 1 181 ? -12.414 34.594 10.984 1 89.94 181 GLU B C 1
ATOM 3681 O O . GLU B 1 181 ? -13.203 35.5 10.719 1 89.94 181 GLU B O 1
ATOM 3686 N N . LEU B 1 182 ? -11.93 33.812 10.148 1 88.62 182 LEU B N 1
ATOM 3687 C CA . LEU B 1 182 ? -12.281 33.938 8.734 1 88.62 182 LEU B CA 1
ATOM 3688 C C . LEU B 1 182 ? -13.742 33.594 8.492 1 88.62 182 LEU B C 1
ATOM 3690 O O . LEU B 1 182 ?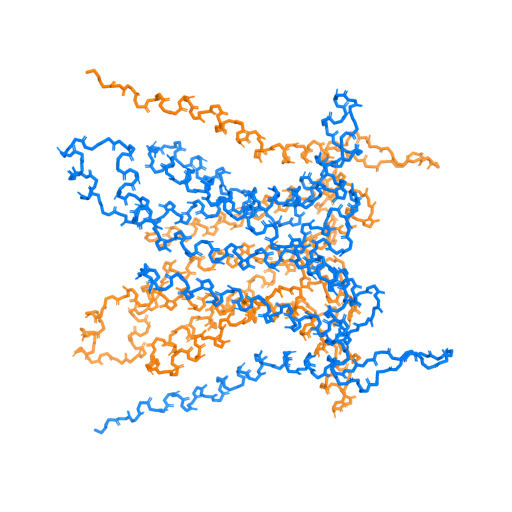 -14.422 34.25 7.711 1 88.62 182 LEU B O 1
ATOM 3694 N N . TYR B 1 183 ? -14.188 32.656 9.188 1 86.38 183 TYR B N 1
ATOM 3695 C CA . TYR B 1 183 ? -15.578 32.25 9.062 1 86.38 183 TYR B CA 1
ATOM 3696 C C . TYR B 1 183 ? -16.516 33.281 9.672 1 86.38 183 TYR B C 1
ATOM 3698 O O . TYR B 1 183 ? -17.562 33.562 9.109 1 86.38 183 TYR B O 1
ATOM 3706 N N . GLU B 1 184 ? -16.109 33.781 10.789 1 88.75 184 GLU B N 1
ATOM 3707 C CA . GLU B 1 184 ? -16.922 34.781 11.477 1 88.75 184 GLU B CA 1
ATOM 3708 C C . GLU B 1 184 ? -17.062 36.031 10.641 1 88.75 184 GLU B C 1
ATOM 3710 O O . GLU B 1 184 ? -18.156 36.594 10.508 1 88.75 184 GLU B O 1
ATOM 3715 N N . ALA B 1 185 ? -15.977 36.438 10.125 1 91.12 185 ALA B N 1
ATOM 3716 C CA . ALA B 1 185 ? -15.984 37.625 9.281 1 91.12 185 ALA B CA 1
ATOM 3717 C C . ALA B 1 185 ? -16.891 37.438 8.07 1 91.12 185 ALA B C 1
ATOM 3719 O O . ALA B 1 185 ? -17.625 38.344 7.691 1 91.12 185 ALA B O 1
ATOM 3720 N N . ALA B 1 186 ? -16.859 36.344 7.496 1 90.12 186 ALA B N 1
ATOM 3721 C CA . ALA B 1 186 ? -17.656 36.031 6.312 1 90.12 186 ALA B CA 1
ATOM 3722 C C . ALA B 1 186 ? -19.141 36 6.656 1 90.12 186 ALA B C 1
ATOM 3724 O O . ALA B 1 186 ? -19.984 36.469 5.883 1 90.12 186 ALA B O 1
ATOM 3725 N N . ARG B 1 187 ? -19.406 35.469 7.797 1 87.62 187 ARG B N 1
ATOM 3726 C CA . ARG B 1 187 ? -20.797 35.406 8.242 1 87.62 187 ARG B CA 1
ATOM 3727 C C . ARG B 1 187 ? -21.344 36.781 8.531 1 87.62 187 ARG B C 1
ATOM 3729 O O . ARG B 1 187 ? -22.516 37.062 8.258 1 87.62 187 ARG B O 1
ATOM 3736 N N . ILE B 1 188 ? -20.516 37.562 9.078 1 91 188 ILE B N 1
ATOM 3737 C CA . ILE B 1 188 ? -20.906 38.938 9.352 1 91 188 ILE B CA 1
ATOM 3738 C C . ILE B 1 188 ? -21.234 39.656 8.039 1 91 188 ILE B C 1
ATOM 3740 O O . ILE B 1 188 ? -22.156 40.438 7.973 1 91 188 ILE B O 1
ATOM 3744 N N . ASP B 1 189 ? -20.562 39.312 6.973 1 91.69 189 ASP B N 1
ATOM 3745 C CA . ASP B 1 189 ? -20.766 39.906 5.648 1 91.69 189 ASP B CA 1
ATOM 3746 C C . ASP B 1 189 ? -21.953 39.25 4.941 1 91.69 189 ASP B C 1
ATOM 3748 O O . ASP B 1 189 ? -22.281 39.594 3.805 1 91.69 189 ASP B O 1
ATOM 3752 N N . GLY B 1 190 ? -22.609 38.312 5.586 1 89.62 190 GLY B N 1
ATOM 3753 C CA . GLY B 1 190 ? -23.812 37.688 5.059 1 89.62 190 GLY B CA 1
ATOM 3754 C C . GLY B 1 190 ? -23.516 36.562 4.094 1 89.62 190 GLY B C 1
ATOM 3755 O O . GLY B 1 190 ? -24.359 36.188 3.27 1 89.62 190 GLY B O 1
ATOM 3756 N N . ALA B 1 191 ? -22.328 36.062 4.137 1 89.56 191 ALA B N 1
ATOM 3757 C CA . ALA B 1 191 ? -21.953 34.969 3.219 1 89.56 191 ALA B CA 1
ATOM 3758 C C . ALA B 1 191 ? -22.719 33.688 3.52 1 89.56 191 ALA B C 1
ATOM 3760 O O . ALA B 1 191 ? -22.906 33.344 4.684 1 89.56 191 ALA B O 1
ATOM 3761 N N . SER B 1 192 ? -23.266 33.062 2.426 1 90 192 SER B N 1
ATOM 3762 C CA . SER B 1 192 ? -23.922 31.781 2.555 1 90 192 SER B CA 1
ATOM 3763 C C . SER B 1 192 ? -22.906 30.656 2.738 1 90 192 SER B C 1
ATOM 3765 O O . SER B 1 192 ? -21.703 30.875 2.547 1 90 192 SER B O 1
ATOM 3767 N N . ASN B 1 193 ? -23.375 29.484 3.131 1 86.62 193 ASN B N 1
ATOM 3768 C CA . ASN B 1 193 ? -22.484 28.344 3.309 1 86.62 193 ASN B CA 1
ATOM 3769 C C . ASN B 1 193 ? -21.812 27.938 1.997 1 86.62 193 ASN B C 1
ATOM 3771 O O . ASN B 1 193 ? -20.656 27.531 1.99 1 86.62 193 ASN B O 1
ATOM 3775 N N . TRP B 1 194 ? -22.547 28.078 0.983 1 88.56 194 TRP B N 1
ATOM 3776 C CA . TRP B 1 194 ? -21.969 27.75 -0.323 1 88.56 194 TRP B CA 1
ATOM 3777 C C . TRP B 1 194 ? -20.875 28.75 -0.694 1 88.56 194 TRP B C 1
ATOM 3779 O O . TRP B 1 194 ? -19.844 28.375 -1.25 1 88.56 194 TRP B O 1
ATOM 3789 N N . THR B 1 195 ? -21.125 30.047 -0.347 1 89.5 195 THR B N 1
ATOM 3790 C CA . THR B 1 195 ? -20.125 31.078 -0.595 1 89.5 195 THR B CA 1
ATOM 3791 C C . THR B 1 195 ? -18.875 30.844 0.243 1 89.5 195 THR B C 1
ATOM 3793 O O . THR B 1 195 ? -17.75 30.984 -0.251 1 89.5 195 THR B O 1
ATOM 3796 N N . LEU B 1 196 ? -19.125 30.453 1.45 1 90.88 196 LEU B N 1
ATOM 3797 C CA . LEU B 1 196 ? -18.016 30.156 2.346 1 90.88 196 LEU B CA 1
ATOM 3798 C C . LEU B 1 196 ? -17.188 28.984 1.825 1 90.88 196 LEU B C 1
ATOM 3800 O O . LEU B 1 196 ? -15.961 29.016 1.854 1 90.88 196 LEU B O 1
ATOM 3804 N N . THR B 1 197 ? -17.922 27.969 1.36 1 91.38 197 THR B N 1
ATOM 3805 C CA . THR B 1 197 ? -17.25 26.766 0.862 1 91.38 197 THR B CA 1
ATOM 3806 C C . THR B 1 197 ? -16.453 27.078 -0.406 1 91.38 197 THR B C 1
ATOM 3808 O O . THR B 1 197 ? -15.281 26.734 -0.51 1 91.38 197 THR B O 1
ATOM 3811 N N . ARG B 1 198 ? -17 27.766 -1.303 1 91.06 198 ARG B N 1
ATOM 3812 C CA . ARG B 1 198 ? -16.422 27.984 -2.623 1 91.06 198 ARG B CA 1
ATOM 3813 C C . ARG B 1 198 ? -15.289 29.016 -2.562 1 91.06 198 ARG B C 1
ATOM 3815 O O . ARG B 1 198 ? -14.281 28.891 -3.264 1 91.06 198 ARG B O 1
ATOM 3822 N N . PHE B 1 199 ? -15.391 30.031 -1.606 1 91.81 199 PHE B N 1
ATOM 3823 C CA . PHE B 1 199 ? -14.469 31.156 -1.693 1 91.81 199 PHE B CA 1
ATOM 3824 C C . PHE B 1 199 ? -13.516 31.172 -0.506 1 91.81 199 PHE B C 1
ATOM 3826 O O . PHE B 1 199 ? -12.523 31.906 -0.512 1 91.81 199 PHE B O 1
ATOM 3833 N N . ILE B 1 200 ? -13.758 30.359 0.444 1 91 200 ILE B N 1
ATOM 3834 C CA . ILE B 1 200 ? -12.867 30.375 1.598 1 91 200 ILE B CA 1
ATOM 3835 C C . ILE B 1 200 ? -12.312 28.969 1.827 1 91 200 ILE B C 1
ATOM 3837 O O . ILE B 1 200 ? -11.117 28.734 1.655 1 91 200 ILE B O 1
ATOM 3841 N N . LYS B 1 201 ? -13.172 28.016 2.02 1 92.19 201 LYS B N 1
ATOM 3842 C CA . LYS B 1 201 ? -12.727 26.672 2.391 1 92.19 201 LYS B CA 1
ATOM 3843 C C . LYS B 1 201 ? -11.938 26.031 1.26 1 92.19 201 LYS B C 1
ATOM 3845 O O . LYS B 1 201 ? -10.805 25.594 1.458 1 92.19 201 LYS B O 1
ATOM 3850 N N . LEU B 1 202 ? -12.5 25.984 0.068 1 92.19 202 LEU B N 1
ATOM 3851 C CA . LEU B 1 202 ? -11.891 25.25 -1.036 1 92.19 202 LEU B CA 1
ATOM 3852 C C . LEU B 1 202 ? -10.562 25.875 -1.433 1 92.19 202 LEU B C 1
ATOM 3854 O O . LEU B 1 202 ? -9.562 25.172 -1.607 1 92.19 202 LEU B O 1
ATOM 3858 N N . PRO B 1 203 ? -10.531 27.219 -1.511 1 90.62 203 PRO B N 1
ATOM 3859 C CA . PRO B 1 203 ? -9.242 27.844 -1.821 1 90.62 203 PRO B CA 1
ATOM 3860 C C . PRO B 1 203 ? -8.195 27.594 -0.745 1 90.62 203 PRO B C 1
ATOM 3862 O O . PRO B 1 203 ? -7.02 27.375 -1.062 1 90.62 203 PRO B O 1
ATOM 3865 N N . LEU B 1 204 ? -8.594 27.609 0.477 1 89 204 LEU B N 1
ATOM 3866 C CA . LEU B 1 204 ? -7.641 27.406 1.562 1 89 204 LEU B CA 1
ATOM 3867 C C . LEU B 1 204 ? -7.242 25.938 1.668 1 89 204 LEU B C 1
ATOM 3869 O O . LEU B 1 204 ? -6.227 25.609 2.281 1 89 204 LEU B O 1
ATOM 3873 N N . LEU B 1 205 ? -8 25.062 1.04 1 90.88 205 LEU B N 1
ATOM 3874 C CA . LEU B 1 205 ? -7.723 23.641 1.035 1 90.88 205 LEU B CA 1
ATOM 3875 C C . LEU B 1 205 ? -6.805 23.266 -0.125 1 90.88 205 LEU B C 1
ATOM 3877 O O . LEU B 1 205 ? -6.332 22.125 -0.207 1 90.88 205 LEU B O 1
ATOM 3881 N N . ARG B 1 206 ? -6.523 24.109 -0.965 1 87.44 206 ARG B N 1
ATOM 3882 C CA . ARG B 1 206 ? -5.816 23.828 -2.209 1 87.44 206 ARG B CA 1
ATOM 3883 C C . ARG B 1 206 ? -4.488 23.141 -1.937 1 87.44 206 ARG B C 1
ATOM 3885 O O . ARG B 1 206 ? -4.172 22.125 -2.57 1 87.44 206 ARG B O 1
ATOM 3892 N N . PRO B 1 207 ? -3.676 23.594 -0.985 1 79.62 207 PRO B N 1
ATOM 3893 C CA . PRO B 1 207 ? -2.408 22.906 -0.728 1 79.62 207 PRO B CA 1
ATOM 3894 C C . PRO B 1 207 ? -2.604 21.469 -0.268 1 79.62 207 PRO B C 1
ATOM 3896 O O . PRO B 1 207 ? -1.873 20.562 -0.702 1 79.62 207 PRO B O 1
ATOM 3899 N N . SER B 1 208 ? -3.543 21.312 0.583 1 82.75 208 SER B N 1
ATOM 3900 C CA . SER B 1 208 ? -3.83 19.969 1.064 1 82.75 208 SER B CA 1
ATOM 3901 C C . SER B 1 208 ? -4.398 19.094 -0.047 1 82.75 208 SER B C 1
ATOM 3903 O O . SER B 1 208 ? -4.098 17.906 -0.121 1 82.75 208 SER B O 1
ATOM 3905 N N . LEU B 1 209 ? -5.203 19.656 -0.873 1 88.06 209 LEU B N 1
ATOM 3906 C CA . LEU B 1 209 ? -5.762 18.922 -2.01 1 88.06 209 LEU B CA 1
ATOM 3907 C C . LEU B 1 209 ? -4.664 18.484 -2.967 1 88.06 209 LEU B C 1
ATOM 3909 O O . LEU B 1 209 ? -4.707 17.375 -3.502 1 88.06 209 LEU B O 1
ATOM 3913 N N . LEU B 1 210 ? -3.746 19.297 -3.098 1 81.62 210 LEU B N 1
ATOM 3914 C CA . LEU B 1 210 ? -2.617 18.953 -3.959 1 81.62 210 LEU B CA 1
ATOM 3915 C C . LEU B 1 210 ? -1.8 17.812 -3.365 1 81.62 210 LEU B C 1
ATOM 3917 O O . LEU B 1 210 ? -1.358 16.922 -4.09 1 81.62 210 LEU B O 1
ATOM 3921 N N . LEU B 1 211 ? -1.6 17.891 -2.094 1 77.12 211 LEU B N 1
ATOM 3922 C CA . LEU B 1 211 ? -0.846 16.844 -1.425 1 77.12 211 LEU B CA 1
ATOM 3923 C C . LEU B 1 211 ? -1.557 15.492 -1.558 1 77.12 211 LEU B C 1
ATOM 3925 O O . LEU B 1 211 ? -0.931 14.484 -1.896 1 77.12 211 LEU B O 1
ATOM 3929 N N . VAL B 1 212 ? -2.848 15.539 -1.319 1 84.69 212 VAL B N 1
ATOM 3930 C CA . VAL B 1 212 ? -3.605 14.297 -1.392 1 84.69 212 VAL B CA 1
ATOM 3931 C C . VAL B 1 212 ? -3.652 13.805 -2.836 1 84.69 212 VAL B C 1
ATOM 3933 O O . VAL B 1 212 ? -3.641 12.594 -3.088 1 84.69 212 VAL B O 1
ATOM 3936 N N . LEU B 1 213 ? -3.715 14.695 -3.738 1 86.5 213 LEU B N 1
ATOM 3937 C CA . LEU B 1 213 ? -3.695 14.336 -5.152 1 86.5 213 LEU B CA 1
ATOM 3938 C C . LEU B 1 213 ? -2.387 13.641 -5.52 1 86.5 213 LEU B C 1
ATOM 3940 O O . LEU B 1 213 ? -2.396 12.594 -6.168 1 86.5 213 LEU B O 1
ATOM 3944 N N . ILE B 1 214 ? -1.284 14.172 -5.109 1 80 214 ILE B N 1
ATOM 3945 C CA . ILE B 1 214 ? 0.029 13.617 -5.414 1 80 214 ILE B CA 1
ATOM 3946 C C . ILE B 1 214 ? 0.151 12.227 -4.801 1 80 214 ILE B C 1
ATOM 3948 O O . ILE B 1 214 ? 0.573 11.281 -5.473 1 80 214 ILE B O 1
ATOM 3952 N N . PHE B 1 215 ? -0.214 12.094 -3.635 1 80.75 215 PHE B N 1
ATOM 3953 C CA . PHE B 1 215 ? -0.109 10.812 -2.947 1 80.75 215 PHE B CA 1
ATOM 3954 C C . PHE B 1 215 ? -1.026 9.773 -3.588 1 80.75 215 PHE B C 1
ATOM 3956 O O . PHE B 1 215 ? -0.69 8.594 -3.645 1 80.75 215 PHE B O 1
ATOM 3963 N N . SER B 1 216 ? -2.176 10.281 -4.043 1 89.12 216 SER B N 1
ATOM 3964 C CA . SER B 1 216 ? -3.113 9.375 -4.695 1 89.12 216 SER B CA 1
ATOM 3965 C C . SER B 1 216 ? -2.572 8.891 -6.035 1 89.12 216 SER B C 1
ATOM 3967 O O . SER B 1 216 ? -2.775 7.73 -6.414 1 89.12 216 SER B O 1
ATOM 3969 N N . ILE B 1 217 ? -1.916 9.766 -6.695 1 85.62 217 ILE B N 1
ATOM 3970 C CA . ILE B 1 217 ? -1.314 9.383 -7.965 1 85.62 217 ILE B CA 1
ATOM 3971 C C . ILE B 1 217 ? -0.216 8.352 -7.73 1 85.62 217 ILE B C 1
ATOM 3973 O O . ILE B 1 217 ? -0.149 7.332 -8.43 1 85.62 217 ILE B O 1
ATOM 3977 N N . ILE B 1 218 ? 0.632 8.555 -6.805 1 82.5 218 ILE B N 1
ATOM 3978 C CA . ILE B 1 218 ? 1.688 7.609 -6.469 1 82.5 218 ILE B CA 1
ATOM 3979 C C . ILE B 1 218 ? 1.068 6.273 -6.059 1 82.5 218 ILE B C 1
ATOM 3981 O O . ILE B 1 218 ? 1.53 5.211 -6.484 1 82.5 218 ILE B O 1
ATOM 3985 N N . GLY B 1 219 ? 0.036 6.395 -5.27 1 86.88 219 GLY B N 1
ATOM 3986 C CA . GLY B 1 219 ? -0.658 5.188 -4.844 1 86.88 219 GLY B CA 1
ATOM 3987 C C . GLY B 1 219 ? -1.227 4.387 -5.996 1 86.88 219 GLY B C 1
ATOM 3988 O O . GLY B 1 219 ? -1.232 3.154 -5.961 1 86.88 219 GLY B O 1
ATOM 3989 N N . THR B 1 220 ? -1.733 5.078 -6.961 1 90.19 220 THR B N 1
ATOM 3990 C CA . THR B 1 220 ? -2.301 4.422 -8.133 1 90.19 220 THR B CA 1
ATOM 3991 C C . THR B 1 220 ? -1.245 3.59 -8.852 1 90.19 220 THR B C 1
ATOM 3993 O O . THR B 1 220 ? -1.54 2.504 -9.359 1 90.19 220 THR B O 1
ATOM 3996 N N . MET B 1 221 ? -0.064 4.039 -8.844 1 88 221 MET B N 1
ATOM 3997 C CA . MET B 1 221 ? 1.029 3.336 -9.508 1 88 221 MET B CA 1
ATOM 3998 C C . MET B 1 221 ? 1.444 2.1 -8.719 1 88 221 MET B C 1
ATOM 4000 O O . MET B 1 221 ? 2.164 1.242 -9.234 1 88 221 MET B O 1
ATOM 4004 N N . GLN B 1 222 ? 0.943 1.96 -7.559 1 87.25 222 GLN B N 1
ATOM 4005 C CA . GLN B 1 222 ? 1.358 0.88 -6.668 1 87.25 222 GLN B CA 1
ATOM 4006 C C . GLN B 1 222 ? 0.332 -0.248 -6.656 1 87.25 222 GLN B C 1
ATOM 4008 O O . GLN B 1 222 ? 0.521 -1.26 -5.98 1 87.25 222 GLN B O 1
ATOM 4013 N N . ILE B 1 223 ? -0.684 -0.11 -7.41 1 91.81 223 ILE B N 1
ATOM 4014 C CA . ILE B 1 223 ? -1.782 -1.068 -7.348 1 91.81 223 ILE B CA 1
ATOM 4015 C C . ILE B 1 223 ? -1.291 -2.445 -7.789 1 91.81 223 ILE B C 1
ATOM 4017 O O . ILE B 1 223 ? -0.803 -2.607 -8.906 1 91.81 223 ILE B O 1
ATOM 4021 N N . PHE B 1 224 ? -1.489 -3.445 -6.918 1 92.56 224 PHE B N 1
ATOM 4022 C CA . PHE B 1 224 ? -1.043 -4.809 -7.168 1 92.56 224 PHE B CA 1
ATOM 4023 C C . PHE B 1 224 ? -1.915 -5.812 -6.422 1 92.56 224 PHE B C 1
ATOM 4025 O O . PHE B 1 224 ? -2.383 -6.793 -7.004 1 92.56 224 PHE B O 1
ATOM 4032 N N . ALA B 1 225 ? -2.232 -5.602 -5.195 1 91.31 225 ALA B N 1
ATOM 4033 C CA . ALA B 1 225 ? -2.916 -6.57 -4.34 1 91.31 225 ALA B CA 1
ATOM 4034 C C . ALA B 1 225 ? -4.344 -6.809 -4.816 1 91.31 225 ALA B C 1
ATOM 4036 O O . ALA B 1 225 ? -4.793 -7.957 -4.898 1 91.31 225 ALA B O 1
ATOM 4037 N N . GLU B 1 226 ? -4.965 -5.754 -5.23 1 93.12 226 GLU B N 1
ATOM 4038 C CA . GLU B 1 226 ? -6.383 -5.848 -5.57 1 93.12 226 GLU B CA 1
ATOM 4039 C C . GLU B 1 226 ? -6.598 -6.738 -6.793 1 93.12 226 GLU B C 1
ATOM 4041 O O . GLU B 1 226 ? -7.371 -7.695 -6.738 1 93.12 226 GLU B O 1
ATOM 4046 N N . PRO B 1 227 ? -5.863 -6.43 -7.875 1 93.25 227 PRO B N 1
ATOM 4047 C CA . PRO B 1 227 ? -6.078 -7.32 -9.016 1 93.25 227 PRO B CA 1
ATOM 4048 C C . PRO B 1 227 ? -5.664 -8.758 -8.734 1 93.25 227 PRO B C 1
ATOM 4050 O O . PRO B 1 227 ? -6.301 -9.695 -9.227 1 93.25 227 PRO B O 1
ATOM 4053 N N . PHE B 1 228 ? -4.746 -9 -7.98 1 89.62 228 PHE B N 1
ATOM 4054 C CA . PHE B 1 228 ? -4.258 -10.344 -7.715 1 89.62 228 PHE B CA 1
ATOM 4055 C C . PHE B 1 228 ? -5.266 -11.141 -6.895 1 89.62 228 PHE B C 1
ATOM 4057 O O . PHE B 1 228 ? -5.5 -12.32 -7.16 1 89.62 228 PHE B O 1
ATOM 4064 N N . VAL B 1 229 ? -5.809 -10.523 -5.941 1 91.25 229 VAL B N 1
ATOM 4065 C CA . VAL B 1 229 ? -6.727 -11.219 -5.043 1 91.25 229 VAL B CA 1
ATOM 4066 C C . VAL B 1 229 ? -8.023 -11.539 -5.781 1 91.25 229 VAL B C 1
ATOM 4068 O O . VAL B 1 229 ? -8.766 -12.445 -5.383 1 91.25 229 VAL B O 1
ATOM 4071 N N . LEU B 1 230 ? -8.297 -10.852 -6.84 1 94 230 LEU B N 1
ATOM 4072 C CA . LEU B 1 230 ? -9.531 -11.062 -7.59 1 94 230 LEU B CA 1
ATOM 4073 C C . LEU B 1 230 ? -9.375 -12.211 -8.578 1 94 230 LEU B C 1
ATOM 4075 O O . LEU B 1 230 ? -10.367 -12.734 -9.086 1 94 230 LEU B O 1
ATOM 4079 N N . ARG B 1 231 ? -8.172 -12.617 -8.805 1 90.25 231 ARG B N 1
ATOM 4080 C CA . ARG B 1 231 ? -7.887 -13.594 -9.852 1 90.25 231 ARG B CA 1
ATOM 4081 C C . ARG B 1 231 ? -8.594 -14.922 -9.57 1 90.25 231 ARG B C 1
ATOM 4083 O O . ARG B 1 231 ? -9.156 -15.531 -10.484 1 90.25 231 ARG B O 1
ATOM 4090 N N . PRO B 1 232 ? -8.602 -15.383 -8.336 1 88.31 232 PRO B N 1
ATOM 4091 C CA . PRO B 1 232 ? -9.305 -16.641 -8.086 1 88.31 232 PRO B CA 1
ATOM 4092 C C . PRO B 1 232 ? -10.82 -16.5 -8.18 1 88.31 232 PRO B C 1
ATOM 4094 O O . PRO B 1 232 ? -11.539 -17.5 -8.211 1 88.31 232 PRO B O 1
ATOM 4097 N N . LEU B 1 233 ? -11.344 -15.328 -8.273 1 90.94 233 LEU B N 1
ATOM 4098 C CA . LEU B 1 233 ? -12.781 -15.086 -8.203 1 90.94 233 LEU B CA 1
ATOM 4099 C C . LEU B 1 233 ? -13.352 -14.781 -9.578 1 90.94 233 LEU B C 1
ATOM 4101 O O . LEU B 1 233 ? -14.57 -14.742 -9.758 1 90.94 233 LEU B O 1
ATOM 4105 N N . GLY B 1 234 ? -12.445 -14.531 -10.523 1 90.19 234 GLY B N 1
ATOM 4106 C CA . GLY B 1 234 ? -12.844 -14.211 -11.883 1 90.19 234 GLY B CA 1
ATOM 4107 C C . GLY B 1 234 ? -11.672 -13.984 -12.82 1 90.19 234 GLY B C 1
ATOM 4108 O O . GLY B 1 234 ? -10.516 -14.211 -12.438 1 90.19 234 GLY B O 1
ATOM 4109 N N . TYR B 1 235 ? -11.992 -13.602 -14.016 1 91.06 235 TYR B N 1
ATOM 4110 C CA . TYR B 1 235 ? -10.945 -13.375 -15.008 1 91.06 235 TYR B CA 1
ATOM 4111 C C . TYR B 1 235 ? -10.328 -11.992 -14.836 1 91.06 235 TYR B C 1
ATOM 4113 O O . TYR B 1 235 ? -11.016 -10.977 -14.992 1 91.06 235 TYR B O 1
ATOM 4121 N N . VAL B 1 236 ? -9.109 -11.969 -14.539 1 93.5 236 VAL B N 1
ATOM 4122 C CA . VAL B 1 236 ? -8.328 -10.742 -14.469 1 93.5 236 VAL B CA 1
ATOM 4123 C C . VAL B 1 236 ? -7.191 -10.789 -15.492 1 93.5 236 VAL B C 1
ATOM 4125 O O . VAL B 1 236 ? -6.301 -11.633 -15.398 1 93.5 236 VAL B O 1
ATOM 4128 N N . PRO B 1 237 ? -7.281 -9.867 -16.422 1 95.19 237 PRO B N 1
ATOM 4129 C CA . PRO B 1 237 ? -6.23 -9.891 -17.438 1 95.19 237 PRO B CA 1
ATOM 4130 C C . PRO B 1 237 ? -4.828 -9.758 -16.844 1 95.19 237 PRO B C 1
ATOM 4132 O O . PRO B 1 237 ? -4.641 -9.047 -15.859 1 95.19 237 PRO B O 1
ATOM 4135 N N . ASP B 1 238 ? -3.92 -10.359 -17.547 1 93.69 238 ASP B N 1
ATOM 4136 C CA . ASP B 1 238 ? -2.533 -10.336 -17.094 1 93.69 238 ASP B CA 1
ATOM 4137 C C . ASP B 1 238 ? -1.961 -8.922 -17.125 1 93.69 238 ASP B C 1
ATOM 4139 O O . ASP B 1 238 ? -1.095 -8.57 -16.328 1 93.69 238 ASP B O 1
ATOM 4143 N N . HIS B 1 239 ? -2.457 -8.117 -18.078 1 95.06 239 HIS B N 1
ATOM 4144 C CA . HIS B 1 239 ? -1.912 -6.781 -18.297 1 95.06 239 HIS B CA 1
ATOM 4145 C C . HIS B 1 239 ? -2.797 -5.719 -17.641 1 95.06 239 HIS B C 1
ATOM 4147 O O . HIS B 1 239 ? -2.797 -4.562 -18.078 1 95.06 239 HIS B O 1
ATOM 4153 N N . ILE B 1 240 ? -3.553 -6.074 -16.609 1 95.88 240 ILE B N 1
ATOM 4154 C CA . ILE B 1 240 ? -4.508 -5.184 -15.961 1 95.88 240 ILE B CA 1
ATOM 4155 C C . ILE B 1 240 ? -3.773 -3.98 -15.375 1 95.88 240 ILE B C 1
ATOM 4157 O O . ILE B 1 240 ? -4.254 -2.85 -15.461 1 95.88 240 ILE B O 1
ATOM 4161 N N . THR B 1 241 ? -2.666 -4.203 -14.75 1 95.62 241 THR B N 1
ATOM 4162 C CA . THR B 1 241 ? -1.771 -3.16 -14.266 1 95.62 241 THR B CA 1
ATOM 4163 C C . THR B 1 241 ? -0.319 -3.496 -14.594 1 95.62 241 THR B C 1
ATOM 4165 O O . THR B 1 241 ? 0.02 -4.66 -14.812 1 95.62 241 THR B O 1
ATOM 4168 N N . PRO B 1 242 ? 0.506 -2.432 -14.617 1 95.25 242 PRO B N 1
ATOM 4169 C CA . PRO B 1 242 ? 1.918 -2.701 -14.906 1 95.25 242 PRO B CA 1
ATOM 4170 C C . PRO B 1 242 ? 2.578 -3.574 -13.836 1 95.25 242 PRO B C 1
ATOM 4172 O O . PRO B 1 242 ? 3.438 -4.398 -14.156 1 95.25 242 PRO B O 1
ATOM 4175 N N . ASN B 1 243 ? 2.197 -3.455 -12.633 1 94 243 ASN B N 1
ATOM 4176 C CA . ASN B 1 243 ? 2.777 -4.25 -11.555 1 94 243 ASN B CA 1
ATOM 4177 C C . ASN B 1 243 ? 2.42 -5.727 -11.695 1 94 243 ASN B C 1
ATOM 4179 O O . ASN B 1 243 ? 3.266 -6.598 -11.484 1 94 243 ASN B O 1
ATOM 4183 N N . THR B 1 244 ? 1.171 -5.961 -12.047 1 93.44 244 THR B N 1
ATOM 4184 C CA . THR B 1 244 ? 0.75 -7.344 -12.25 1 93.44 244 THR B CA 1
ATOM 4185 C C . THR B 1 244 ? 1.492 -7.965 -13.43 1 93.44 244 THR B C 1
ATOM 4187 O O . THR B 1 244 ? 1.955 -9.102 -13.352 1 93.44 244 THR B O 1
ATOM 4190 N N . TYR B 1 245 ? 1.588 -7.211 -14.492 1 95.31 245 TYR B N 1
ATOM 4191 C CA . TYR B 1 245 ? 2.287 -7.703 -15.672 1 95.31 245 TYR B CA 1
ATOM 4192 C C . TYR B 1 245 ? 3.75 -7.992 -15.359 1 95.31 245 TYR B C 1
ATOM 4194 O O . TYR B 1 245 ? 4.27 -9.055 -15.703 1 95.31 245 TYR B O 1
ATOM 4202 N N . LEU B 1 246 ? 4.355 -7.07 -14.711 1 93.5 246 LEU B N 1
ATOM 4203 C CA . LEU B 1 246 ? 5.754 -7.219 -14.312 1 93.5 246 LEU B CA 1
ATOM 4204 C C . LEU B 1 246 ? 5.945 -8.469 -13.461 1 93.5 246 LEU B C 1
ATOM 4206 O O . LEU B 1 246 ? 6.887 -9.234 -13.672 1 93.5 246 LEU B O 1
ATOM 4210 N N . TYR B 1 247 ? 5.094 -8.664 -12.547 1 91.69 247 TYR B N 1
ATOM 4211 C CA . TYR B 1 247 ? 5.18 -9.82 -11.664 1 91.69 247 TYR B CA 1
ATOM 4212 C C . TYR B 1 247 ? 5.074 -11.117 -12.453 1 91.69 247 TYR B C 1
ATOM 4214 O O . TYR B 1 247 ? 5.816 -12.07 -12.195 1 91.69 247 TYR B O 1
ATOM 4222 N N . LEU B 1 248 ? 4.184 -11.172 -13.359 1 92.56 248 LEU B N 1
ATOM 4223 C CA . LEU B 1 248 ? 3.963 -12.398 -14.117 1 92.56 248 LEU B CA 1
ATOM 4224 C C . LEU B 1 248 ? 5.141 -12.68 -15.047 1 92.56 248 LEU B C 1
ATOM 4226 O O . LEU B 1 248 ? 5.488 -13.836 -15.281 1 92.56 248 LEU B O 1
ATOM 4230 N N . VAL B 1 249 ? 5.754 -11.617 -15.562 1 92 249 VAL B N 1
ATOM 4231 C CA . VAL B 1 249 ? 6.949 -11.773 -16.391 1 92 249 VAL B CA 1
ATOM 4232 C C . VAL B 1 249 ? 8.07 -12.406 -15.562 1 92 249 VAL B C 1
ATOM 4234 O O . VAL B 1 249 ? 8.789 -13.273 -16.047 1 92 249 VAL B O 1
ATOM 4237 N N . ALA B 1 250 ? 8.148 -12.008 -14.32 1 88.5 250 ALA B N 1
ATOM 4238 C CA . ALA B 1 250 ? 9.18 -12.531 -13.438 1 88.5 250 ALA B CA 1
ATOM 4239 C C . ALA B 1 250 ? 8.812 -13.922 -12.93 1 88.5 250 ALA B C 1
ATOM 4241 O O . ALA B 1 250 ? 9.656 -14.828 -12.914 1 88.5 250 ALA B O 1
ATOM 4242 N N . SER B 1 251 ? 7.605 -14.148 -12.516 1 87.38 251 SER B N 1
ATOM 4243 C CA . SER B 1 251 ? 7.203 -15.359 -11.805 1 87.38 251 SER B CA 1
ATOM 4244 C C . SER B 1 251 ? 6.828 -16.469 -12.781 1 87.38 251 SER B C 1
ATOM 4246 O O . SER B 1 251 ? 7.23 -17.625 -12.594 1 87.38 251 SER B O 1
ATOM 4248 N N . ARG B 1 252 ? 6.023 -16.156 -13.656 1 85 252 ARG B N 1
ATOM 4249 C CA . ARG B 1 252 ? 5.516 -17.172 -14.578 1 85 252 ARG B CA 1
ATOM 4250 C C . ARG B 1 252 ? 6.52 -17.453 -15.688 1 85 252 ARG B C 1
ATOM 4252 O O . ARG B 1 252 ? 6.805 -18.609 -15.992 1 85 252 ARG B O 1
ATOM 4259 N N . ASP B 1 253 ? 7.16 -16.391 -16.188 1 83.06 253 ASP B N 1
ATOM 4260 C CA . ASP B 1 253 ? 8.039 -16.547 -17.344 1 83.06 253 ASP B CA 1
ATOM 4261 C C . ASP B 1 253 ? 9.492 -16.766 -16.891 1 83.06 253 ASP B C 1
ATOM 4263 O O . ASP B 1 253 ? 10.328 -17.188 -17.688 1 83.06 253 ASP B O 1
ATOM 4267 N N . GLY B 1 254 ? 9.773 -16.438 -15.766 1 84.12 254 GLY B N 1
ATOM 4268 C CA . GLY B 1 254 ? 11.133 -16.547 -15.25 1 84.12 254 GLY B CA 1
ATOM 4269 C C . GLY B 1 254 ? 12.117 -15.633 -15.953 1 84.12 254 GLY B C 1
ATOM 4270 O O . GLY B 1 254 ? 13.312 -15.938 -16.016 1 84.12 254 GLY B O 1
ATOM 4271 N N . ASN B 1 255 ? 11.609 -14.695 -16.656 1 89.75 255 ASN B N 1
ATOM 4272 C CA . ASN B 1 255 ? 12.461 -13.742 -17.359 1 89.75 255 ASN B CA 1
ATOM 4273 C C . ASN B 1 255 ? 12.828 -12.555 -16.484 1 89.75 255 ASN B C 1
ATOM 4275 O O . ASN B 1 255 ? 12.297 -11.461 -16.656 1 89.75 255 ASN B O 1
ATOM 4279 N N . PHE B 1 256 ? 13.836 -12.773 -15.727 1 89.56 256 PHE B N 1
ATOM 4280 C CA . PHE B 1 256 ? 14.211 -11.797 -14.719 1 89.56 256 PHE B CA 1
ATOM 4281 C C . PHE B 1 256 ? 14.898 -10.594 -15.352 1 89.56 256 PHE B C 1
ATOM 4283 O O . PHE B 1 256 ? 14.805 -9.477 -14.844 1 89.56 256 PHE B O 1
ATOM 4290 N N . SER B 1 257 ? 15.523 -10.773 -16.438 1 92.38 257 SER B N 1
ATOM 4291 C CA . SER B 1 257 ? 16.188 -9.672 -17.125 1 92.38 257 SER B CA 1
ATOM 4292 C C . SER B 1 257 ? 15.188 -8.695 -17.719 1 92.38 257 SER B C 1
ATOM 4294 O O . SER B 1 257 ? 15.312 -7.48 -17.547 1 92.38 257 SER B O 1
ATOM 4296 N N . TYR B 1 258 ? 14.203 -9.297 -18.375 1 93.88 258 TYR B N 1
ATOM 4297 C CA . TYR B 1 258 ? 13.164 -8.43 -18.922 1 93.88 258 TYR B CA 1
ATOM 4298 C C . TYR B 1 258 ? 12.359 -7.773 -17.812 1 93.88 258 TYR B C 1
ATOM 4300 O O . TYR B 1 258 ? 12.016 -6.59 -17.906 1 93.88 258 TYR B O 1
ATOM 4308 N N . ALA B 1 259 ? 12.086 -8.531 -16.766 1 93.44 259 ALA B N 1
ATOM 4309 C CA . ALA B 1 259 ? 11.375 -7.973 -15.609 1 93.44 259 ALA B CA 1
ATOM 4310 C C . ALA B 1 259 ? 12.156 -6.812 -14.992 1 93.44 259 ALA B C 1
ATOM 4312 O O . ALA B 1 259 ? 11.562 -5.824 -14.555 1 93.44 259 ALA B O 1
ATOM 4313 N N . ALA B 1 260 ? 13.422 -6.969 -14.977 1 93.44 260 ALA B N 1
ATOM 4314 C CA . ALA B 1 260 ? 14.266 -5.902 -14.445 1 93.44 260 ALA B CA 1
ATOM 4315 C C . ALA B 1 260 ? 14.148 -4.641 -15.297 1 93.44 260 ALA B C 1
ATOM 4317 O O . ALA B 1 260 ? 14.055 -3.531 -14.766 1 93.44 260 ALA B O 1
ATOM 4318 N N . ALA B 1 261 ? 14.172 -4.812 -16.531 1 95.06 261 ALA B N 1
ATOM 4319 C CA . ALA B 1 261 ? 14.023 -3.678 -17.438 1 95.06 261 ALA B CA 1
ATOM 4320 C C . ALA B 1 261 ? 12.664 -3.002 -17.25 1 95.06 261 ALA B C 1
ATOM 4322 O O . ALA B 1 261 ? 12.586 -1.772 -17.188 1 95.06 261 ALA B O 1
ATOM 4323 N N . LEU B 1 262 ? 11.641 -3.812 -17.172 1 94.88 262 LEU B N 1
ATOM 4324 C CA . LEU B 1 262 ? 10.305 -3.273 -16.953 1 94.88 262 LEU B CA 1
ATOM 4325 C C . LEU B 1 262 ? 10.234 -2.521 -15.633 1 94.88 262 LEU B C 1
ATOM 4327 O O . LEU B 1 262 ? 9.594 -1.469 -15.547 1 94.88 262 LEU B O 1
ATOM 4331 N N . ALA B 1 263 ? 10.812 -3.125 -14.633 1 92.69 263 ALA B N 1
ATOM 4332 C CA . ALA B 1 263 ? 10.828 -2.504 -13.305 1 92.69 263 ALA B CA 1
ATOM 4333 C C . ALA B 1 263 ? 11.469 -1.122 -13.359 1 92.69 263 ALA B C 1
ATOM 4335 O O . ALA B 1 263 ? 10.953 -0.167 -12.773 1 92.69 263 ALA B O 1
ATOM 4336 N N . LEU B 1 264 ? 12.547 -0.993 -14.031 1 92 264 LEU B N 1
ATOM 4337 C CA . LEU B 1 264 ? 13.25 0.282 -14.141 1 92 264 LEU B CA 1
ATOM 4338 C C . LEU B 1 264 ? 12.422 1.291 -14.93 1 92 264 LEU B C 1
ATOM 4340 O O . LEU B 1 264 ? 12.336 2.463 -14.555 1 92 264 LEU B O 1
ATOM 4344 N N . LEU B 1 265 ? 11.859 0.827 -15.961 1 93.25 265 LEU B N 1
ATOM 4345 C CA . LEU B 1 265 ? 11.016 1.705 -16.766 1 93.25 265 LEU B CA 1
ATOM 4346 C C . LEU B 1 265 ? 9.836 2.221 -15.945 1 93.25 265 LEU B C 1
ATOM 4348 O O . LEU B 1 265 ? 9.492 3.402 -16.016 1 93.25 265 LEU B O 1
ATOM 4352 N N . LEU B 1 266 ? 9.266 1.302 -15.227 1 90.31 266 LEU B N 1
ATOM 4353 C CA . LEU B 1 266 ? 8.125 1.682 -14.406 1 90.31 266 LEU B CA 1
ATOM 4354 C C . LEU B 1 266 ? 8.547 2.645 -13.297 1 90.31 266 LEU B C 1
ATOM 4356 O O . LEU B 1 266 ? 7.805 3.57 -12.961 1 90.31 266 LEU B O 1
ATOM 4360 N N . ALA B 1 267 ? 9.672 2.373 -12.734 1 86.19 267 ALA B N 1
ATOM 4361 C CA . ALA B 1 267 ? 10.188 3.275 -11.711 1 86.19 267 ALA B CA 1
ATOM 4362 C C . ALA B 1 267 ? 10.398 4.68 -12.273 1 86.19 267 ALA B C 1
ATOM 4364 O O . ALA B 1 267 ? 10 5.668 -11.648 1 86.19 267 ALA B O 1
ATOM 4365 N N . VAL B 1 268 ? 10.961 4.785 -13.406 1 87.19 268 VAL B N 1
ATOM 4366 C CA . VAL B 1 268 ? 11.203 6.066 -14.062 1 87.19 268 VAL B CA 1
ATOM 4367 C C . VAL B 1 268 ? 9.867 6.73 -14.398 1 87.19 268 VAL B C 1
ATOM 4369 O O . VAL B 1 268 ? 9.703 7.938 -14.203 1 87.19 268 VAL B O 1
ATOM 4372 N N . PHE B 1 269 ? 9 5.914 -14.875 1 87.44 269 PHE B N 1
ATOM 4373 C CA . PHE B 1 269 ? 7.676 6.422 -15.227 1 87.44 269 PHE B CA 1
ATOM 4374 C C . PHE B 1 269 ? 6.98 7.008 -14 1 87.44 269 PHE B C 1
ATOM 4376 O O . PHE B 1 269 ? 6.414 8.102 -14.07 1 87.44 269 PHE B O 1
ATOM 4383 N N . THR B 1 270 ? 7.016 6.301 -12.961 1 83.19 270 THR B N 1
ATOM 4384 C CA . THR B 1 270 ? 6.383 6.754 -11.727 1 83.19 270 THR B CA 1
ATOM 4385 C C . THR B 1 270 ? 7.062 8.016 -11.203 1 83.19 270 THR B C 1
ATOM 4387 O O . THR B 1 270 ? 6.395 8.945 -10.75 1 83.19 270 THR B O 1
ATOM 4390 N N . PHE B 1 271 ? 8.32 8.055 -11.281 1 80.44 271 PHE B N 1
ATOM 4391 C CA . PHE B 1 271 ? 9.078 9.219 -10.836 1 80.44 271 PHE B CA 1
ATOM 4392 C C . PHE B 1 271 ? 8.727 10.445 -11.672 1 80.44 271 PHE B C 1
ATOM 4394 O O . PHE B 1 271 ? 8.523 11.531 -11.125 1 80.44 271 PHE B O 1
ATOM 4401 N N . LEU B 1 272 ? 8.695 10.312 -12.93 1 82.88 272 LEU B N 1
ATOM 4402 C CA . LEU B 1 272 ? 8.391 11.422 -13.828 1 82.88 272 LEU B CA 1
ATOM 4403 C C . LEU B 1 272 ? 6.977 11.945 -13.602 1 82.88 272 LEU B C 1
ATOM 4405 O O . LEU B 1 272 ? 6.758 13.156 -13.562 1 82.88 272 LEU B O 1
ATOM 4409 N N . LEU B 1 273 ? 6.113 11.031 -13.438 1 77.56 273 LEU B N 1
ATOM 4410 C CA . LEU B 1 273 ? 4.734 11.438 -13.172 1 77.56 273 LEU B CA 1
ATOM 4411 C C . LEU B 1 273 ? 4.629 12.203 -11.859 1 77.56 273 LEU B C 1
ATOM 4413 O O . LEU B 1 273 ? 3.93 13.219 -11.781 1 77.56 273 LEU B O 1
ATOM 4417 N N . SER B 1 274 ? 5.305 11.719 -10.867 1 71.75 274 SER B N 1
ATOM 4418 C CA . SER B 1 274 ? 5.301 12.383 -9.562 1 71.75 274 SER B CA 1
ATOM 4419 C C . SER B 1 274 ? 5.957 13.75 -9.641 1 71.75 274 SER B C 1
ATOM 4421 O O . SER B 1 274 ? 5.469 14.711 -9.039 1 71.75 274 SER B O 1
ATOM 4423 N N . ALA B 1 275 ? 7.043 13.891 -10.391 1 73.75 275 ALA B N 1
ATOM 4424 C CA . ALA B 1 275 ? 7.773 15.148 -10.539 1 73.75 275 ALA B CA 1
ATOM 4425 C C . ALA B 1 275 ? 6.941 16.188 -11.289 1 73.75 275 ALA B C 1
ATOM 4427 O O . ALA B 1 275 ? 6.918 17.359 -10.914 1 73.75 275 ALA B O 1
ATOM 4428 N N . VAL B 1 276 ? 6.391 15.719 -12.32 1 74.06 276 VAL B N 1
ATOM 4429 C CA . VAL B 1 276 ? 5.555 16.609 -13.117 1 74.06 276 VAL B CA 1
ATOM 4430 C C . VAL B 1 276 ? 4.41 17.141 -12.258 1 74.06 276 VAL B C 1
ATOM 4432 O O . VAL B 1 276 ? 4.121 18.344 -12.273 1 74.06 276 VAL B O 1
ATOM 4435 N N . PHE B 1 277 ? 3.914 16.266 -11.508 1 65.94 277 PHE B N 1
ATOM 4436 C CA . PHE B 1 277 ? 2.789 16.688 -10.68 1 65.94 277 PHE B CA 1
ATOM 4437 C C . PHE B 1 277 ? 3.25 17.625 -9.578 1 65.94 277 PHE B C 1
ATOM 4439 O O . PHE B 1 277 ? 2.57 18.609 -9.273 1 65.94 277 PHE B O 1
ATOM 4446 N N . LEU B 1 278 ? 4.359 17.406 -9.031 1 63.28 278 LEU B N 1
ATOM 4447 C CA . LEU B 1 278 ? 4.906 18.281 -8.008 1 63.28 278 LEU B CA 1
ATOM 4448 C C . LEU B 1 278 ? 5.223 19.656 -8.578 1 63.28 278 LEU B C 1
ATOM 4450 O O . LEU B 1 278 ? 4.984 20.672 -7.922 1 63.28 278 LEU B O 1
ATOM 4454 N N . ARG B 1 279 ? 5.734 19.641 -9.734 1 67.81 279 ARG B N 1
ATOM 4455 C CA . ARG B 1 279 ? 6.082 20.891 -10.383 1 67.81 279 ARG B CA 1
ATOM 4456 C C . ARG B 1 279 ? 4.828 21.703 -10.703 1 67.81 279 ARG B C 1
ATOM 4458 O O . ARG B 1 279 ? 4.82 22.938 -10.555 1 67.81 279 ARG B O 1
ATOM 4465 N N . LEU B 1 280 ? 3.891 21.016 -11.18 1 63.25 280 LEU B N 1
ATOM 4466 C CA . LEU B 1 280 ? 2.639 21.672 -11.531 1 63.25 280 LEU B CA 1
ATOM 4467 C C . LEU B 1 280 ? 1.96 22.234 -10.281 1 63.25 280 LEU B C 1
ATOM 4469 O O . LEU B 1 280 ? 1.309 23.281 -10.344 1 63.25 280 LEU B O 1
ATOM 4473 N N . THR B 1 281 ? 2.094 21.5 -9.305 1 56.38 281 THR B N 1
ATOM 4474 C CA . THR B 1 281 ? 1.449 21.938 -8.07 1 56.38 281 THR B CA 1
ATOM 4475 C C . THR B 1 281 ? 2.279 23.016 -7.379 1 56.38 281 THR B C 1
ATOM 4477 O O . THR B 1 281 ? 1.737 23.875 -6.672 1 56.38 281 THR B O 1
ATOM 4480 N N . ARG B 1 282 ? 3.625 22.891 -7.301 1 54.47 282 ARG B N 1
ATOM 4481 C CA . ARG B 1 282 ? 4.461 23.969 -6.785 1 54.47 282 ARG B CA 1
ATOM 4482 C C . ARG B 1 282 ? 4.172 25.281 -7.512 1 54.47 282 ARG B C 1
ATOM 4484 O O . ARG B 1 282 ? 4.191 26.344 -6.902 1 54.47 282 ARG B O 1
ATOM 4491 N N . ARG B 1 283 ? 4.109 25.156 -8.844 1 49.81 283 ARG B N 1
ATOM 4492 C CA . ARG B 1 283 ? 3.826 26.391 -9.555 1 49.81 283 ARG B CA 1
ATOM 4493 C C . ARG B 1 283 ? 2.48 26.969 -9.133 1 49.81 283 ARG B C 1
ATOM 4495 O O . ARG B 1 283 ? 2.277 28.188 -9.18 1 49.81 283 ARG B O 1
ATOM 4502 N N . GLY B 1 284 ? 1.632 25.984 -9.164 1 43.59 284 GLY B N 1
ATOM 4503 C CA . GLY B 1 284 ? 0.343 26.578 -8.859 1 43.59 284 GLY B CA 1
ATOM 4504 C C . GLY B 1 284 ? 0.227 27.031 -7.414 1 43.59 284 GLY B C 1
ATOM 4505 O O . GLY B 1 284 ? -0.688 27.781 -7.066 1 43.59 284 GLY B O 1
ATOM 4506 N N . GLY B 1 285 ? 0.516 26.594 -6.301 1 42.81 285 GLY B N 1
ATOM 4507 C CA . GLY B 1 285 ? 0.457 27.219 -4.992 1 42.81 285 GLY B CA 1
ATOM 4508 C C . GLY B 1 285 ? 1.775 27.172 -4.246 1 42.81 285 GLY B C 1
ATOM 4509 O O . GLY B 1 285 ? 2.727 26.531 -4.699 1 42.81 285 GLY B O 1
ATOM 4510 N N . ALA B 1 286 ? 1.692 27.734 -2.703 1 39.06 286 ALA B N 1
ATOM 4511 C CA . ALA B 1 286 ? 2.461 28.156 -1.537 1 39.06 286 ALA B CA 1
ATOM 4512 C C . ALA B 1 286 ? 3.305 27.016 -0.983 1 39.06 286 ALA B C 1
ATOM 4514 O O . ALA B 1 286 ? 3.809 27.094 0.14 1 39.06 286 ALA B O 1
ATOM 4515 N N . LEU B 1 287 ? 3.455 25.812 -1.684 1 36.38 287 LEU B N 1
ATOM 4516 C CA . LEU B 1 287 ? 4.422 25.188 -0.792 1 36.38 287 LEU B CA 1
ATOM 4517 C C . LEU B 1 287 ? 5.832 25.688 -1.074 1 36.38 287 LEU B C 1
ATOM 4519 O O . LEU B 1 287 ? 6.18 25.953 -2.225 1 36.38 287 LEU B O 1
#